Protein AF-0000000072392585 (afdb_homodimer)

Secondary structure (DSSP, 8-state):
----------------SEEEE---EEEEEEEESSPPPTT-EEEEEEEEEEEE-HHHHHHHHHHHTT--EEEEEEEESSHHHHHHHHHHHHTTEEEEEEEEESSSPPEEEEEEE-TTS-EEEEEE-GGGGG--HHHHHHTHHHHHH-SEEEE-SSS-HHHHHHHHHHHHHTT-EEEE---S--TT--THHHHT-SEEEEEHHHHHHHHS----SHHHHHHHHHHHHHTT-SEEEEE-GGG-EEEEESSS-S-EEE------TTSHHHHHHHHHHHHHHTSS--TTHHHHHHHHSTTS-SSGGGSTHHHHHHHHS------------------SGGGGGGSGGGGGGGGG-----/----------------SEEEE---EEEEEEEESSPPPTT-EEEEEEEEEEEE-HHHHHHHHHHHTT--EEEEEEEESSHHHHHHHHHHHHTTEEEEEEEEESSSPPEEEEEEE-TTS-EEEEEE-GGGGG--HHHHHHTHHHHHH-SEEEE-SSS-HHHHHHHHHHHHHTT-EEEE---S--TT--THHHHT-SEEEEEHHHHHHHHS---SSHHHHHHHHHHHHHTT-SEEEEE-GGG-EEEEESSS-S-EEE------TTSHHHHHHHHHHHHHHTSS--TTHHHHHHHHHTTS-SSGGGS-STTTHHHHS------------------SGGGGGGSGGGGGGGGGS----

Sequence (706 aa):
MAASGEPGRQWQEEVAAVVVVGSCMTDLVSLTSRLPKTGETIHGHKFFIGFGGKGANQCVQAARLGAKTSMVCKVGKDSFGNDYIENLKQNDISTEFTYQTQDAATGTASIIVNNEGQNIIIIVAGANLLLNTEDLREAAKAISRAKVMICQLEVTPETSLEALTMAHSNGVKTLFNPAPAIADLDPRFYALSDVFCCNETEAEILTGLTVSSPADAGKAAQVLLERGCQVVIITLGAEGCVMLSQTEPVPKHIPTEKVKAVDTTILGNMRILRLIWKARHHAVLGFVLDSMCSEQPHKTRLMPILERRKVMLPKANSLPGHTAGKLAEPGTACQSVCLTLTSTYSLLHPSSSMAASGEPGRQWQEEVAAVVVVGSCMTDLVSLTSRLPKTGETIHGHKFFIGFGGKGANQCVQAARLGAKTSMVCKVGKDSFGNDYIENLKQNDISTEFTYQTQDAATGTASIIVNNEGQNIIIIVAGANLLLNTEDLREAAKAISRAKVMICQLEVTPETSLEALTMAHSNGVKTLFNPAPAIADLDPRFYALSDVFCCNETEAEILTGLTVSSPADAGKAAQVLLERGCQVVIITLGAEGCVMLSQTEPVPKHIPTEKVKAVDTTILGNMRILRLIWKARHHAVLGFVLDSMCSEQPHKTRLMPILERRKVMLPKANSLPGHTAGKLAEPGTACQSVCLTLTSTYSLLHPSSS

pLDDT: mean 73.53, std 30.25, range [18.69, 98.88]

Structure (mmCIF, N/CA/C/O backbone):
data_AF-0000000072392585-model_v1
#
loop_
_entity.id
_entity.type
_entity.pdbx_description
1 polymer Ribokinase
#
loop_
_atom_site.group_PDB
_atom_site.id
_atom_site.type_symbol
_atom_site.label_atom_id
_atom_site.label_alt_id
_atom_site.label_comp_id
_atom_site.label_asym_id
_atom_site.label_entity_id
_atom_site.label_seq_id
_atom_site.pdbx_PDB_ins_code
_atom_site.Cartn_x
_atom_site.Cartn_y
_atom_site.Cartn_z
_atom_site.occupancy
_atom_site.B_iso_or_equiv
_atom_site.auth_seq_id
_atom_site.auth_comp_id
_atom_site.auth_asym_id
_atom_site.auth_atom_id
_atom_site.pdbx_PDB_model_num
ATOM 1 N N . MET A 1 1 ? 53.344 44.906 1.458 1 20.22 1 MET A N 1
ATOM 2 C CA . MET A 1 1 ? 51.938 45.312 1.29 1 20.22 1 MET A CA 1
ATOM 3 C C . MET A 1 1 ? 51.031 44.125 1.51 1 20.22 1 MET A C 1
ATOM 5 O O . MET A 1 1 ? 51.125 43.094 0.804 1 20.22 1 MET A O 1
ATOM 9 N N . ALA A 1 2 ? 50.562 43.812 2.773 1 24.42 2 ALA A N 1
ATOM 10 C CA . ALA A 1 2 ? 49.812 42.719 3.377 1 24.42 2 ALA A CA 1
ATOM 11 C C . ALA A 1 2 ? 48.469 42.5 2.691 1 24.42 2 ALA A C 1
ATOM 13 O O . ALA A 1 2 ? 47.75 43.469 2.461 1 24.42 2 ALA A O 1
ATOM 14 N N . ALA A 1 3 ? 48.406 41.438 1.784 1 32.19 3 ALA A N 1
ATOM 15 C CA . ALA A 1 3 ? 47.156 41 1.135 1 32.19 3 ALA A CA 1
ATOM 16 C C . ALA A 1 3 ? 45.969 41.094 2.098 1 32.19 3 ALA A C 1
ATOM 18 O O . ALA A 1 3 ? 46 40.5 3.176 1 32.19 3 ALA A O 1
ATOM 19 N N . SER A 1 4 ? 45.406 42.25 2.295 1 30.11 4 SER A N 1
ATOM 20 C CA . SER A 1 4 ? 44.219 42.469 3.117 1 30.11 4 SER A CA 1
ATOM 21 C C . SER A 1 4 ? 43.188 41.375 2.887 1 30.11 4 SER A C 1
ATOM 23 O O . SER A 1 4 ? 42.719 41.188 1.761 1 30.11 4 SER A O 1
ATOM 25 N N . GLY A 1 5 ? 43.344 40.219 3.506 1 32.66 5 GLY A N 1
ATOM 26 C CA . GLY A 1 5 ? 42.469 39.062 3.447 1 32.66 5 GLY A CA 1
ATOM 27 C C . GLY A 1 5 ? 41 39.406 3.527 1 32.66 5 GLY A C 1
ATOM 28 O O . GLY A 1 5 ? 40.625 40.344 4.25 1 32.66 5 GLY A O 1
ATOM 29 N N . GLU A 1 6 ? 40.281 39.438 2.389 1 36.94 6 GLU A N 1
ATOM 30 C CA . GLU A 1 6 ? 38.844 39.719 2.303 1 36.94 6 GLU A CA 1
ATOM 31 C C . GLU A 1 6 ? 38.125 39.062 3.479 1 36.94 6 GLU A C 1
ATOM 33 O O . GLU A 1 6 ? 38.469 38 3.949 1 36.94 6 GLU A O 1
ATOM 38 N N . PRO A 1 7 ? 37.438 39.875 4.34 1 37.22 7 PRO A N 1
ATOM 39 C CA . PRO A 1 7 ? 36.625 39.406 5.457 1 37.22 7 PRO A CA 1
ATOM 40 C C . PRO A 1 7 ? 35.844 38.125 5.109 1 37.22 7 PRO A C 1
ATOM 42 O O . PRO A 1 7 ? 35.531 37.906 3.938 1 37.22 7 PRO A O 1
ATOM 45 N N . GLY A 1 8 ? 36.062 37 5.781 1 33.81 8 GLY A N 1
ATOM 46 C CA . GLY A 1 8 ? 35.344 35.75 5.777 1 33.81 8 GLY A CA 1
ATOM 47 C C . GLY A 1 8 ? 33.844 35.906 5.664 1 33.81 8 GLY A C 1
ATOM 48 O O . GLY A 1 8 ? 33.219 36.625 6.457 1 33.81 8 GLY A O 1
ATOM 49 N N . ARG A 1 9 ? 33.281 36.062 4.488 1 37.22 9 ARG A N 1
ATOM 50 C CA . ARG A 1 9 ? 31.828 35.969 4.305 1 37.22 9 ARG A CA 1
ATOM 51 C C . ARG A 1 9 ? 31.219 34.969 5.293 1 37.22 9 ARG A C 1
ATOM 53 O O . ARG A 1 9 ? 31.531 33.781 5.266 1 37.22 9 ARG A O 1
ATOM 60 N N . GLN A 1 10 ? 30.984 35.281 6.547 1 32.38 10 GLN A N 1
ATOM 61 C CA . GLN A 1 10 ? 30.203 34.469 7.461 1 32.38 10 GLN A CA 1
ATOM 62 C C . GLN A 1 10 ? 29.062 33.75 6.723 1 32.38 10 GLN A C 1
ATOM 64 O O . GLN A 1 10 ? 28.312 34.375 5.98 1 32.38 10 GLN A O 1
ATOM 69 N N . TRP A 1 11 ? 29.188 32.594 6.203 1 36 11 TRP A N 1
ATOM 70 C CA . TRP A 1 11 ? 28.078 31.75 5.777 1 36 11 TRP A CA 1
ATOM 71 C C . TRP A 1 11 ? 26.812 32.062 6.574 1 36 11 TRP A C 1
ATOM 73 O O . TRP A 1 11 ? 26.766 31.859 7.789 1 36 11 TRP A O 1
ATOM 83 N N . GLN A 1 12 ? 26.281 33.219 6.582 1 36.06 12 GLN A N 1
ATOM 84 C CA . GLN A 1 12 ? 24.969 33.375 7.211 1 36.06 12 GLN A CA 1
ATOM 85 C C . GLN A 1 12 ? 24.125 32.125 7.082 1 36.06 12 GLN A C 1
ATOM 87 O O . GLN A 1 12 ? 23.859 31.656 5.973 1 36.06 12 GLN A O 1
ATOM 92 N N . GLU A 1 13 ? 24.312 31.156 7.918 1 44.41 13 GLU A N 1
ATOM 93 C CA . GLU A 1 13 ? 23.406 30.016 8.008 1 44.41 13 GLU A CA 1
ATOM 94 C C . GLU A 1 13 ? 22.016 30.375 7.508 1 44.41 13 GLU A C 1
ATOM 96 O O . GLU A 1 13 ? 21.391 31.312 8.016 1 44.41 13 GLU A O 1
ATOM 101 N N . GLU A 1 14 ? 21.812 30.422 6.301 1 54.78 14 GLU A N 1
ATOM 102 C CA . GLU A 1 14 ? 20.531 30.75 5.668 1 54.78 14 GLU A CA 1
ATOM 103 C C . GLU A 1 14 ? 19.359 30.141 6.43 1 54.78 14 GLU A C 1
ATOM 105 O O . GLU A 1 14 ? 19.234 28.906 6.484 1 54.78 14 GLU A O 1
ATOM 110 N N . VAL A 1 15 ? 18.938 30.766 7.527 1 64 15 VAL A N 1
ATOM 111 C CA . VAL A 1 15 ? 17.812 30.406 8.398 1 64 15 VAL A CA 1
ATOM 112 C C . VAL A 1 15 ? 16.562 30.188 7.562 1 64 15 VAL A C 1
ATOM 114 O O . VAL A 1 15 ? 16.281 30.938 6.625 1 64 15 VAL A O 1
ATOM 117 N N . ALA A 1 16 ? 15.984 28.953 7.75 1 72.75 16 ALA A N 1
ATOM 118 C CA . ALA A 1 16 ? 14.711 28.672 7.086 1 72.75 16 ALA A CA 1
ATOM 119 C C . ALA A 1 16 ? 13.672 29.719 7.43 1 72.75 16 ALA A C 1
ATOM 121 O O . ALA A 1 16 ? 13.477 30.062 8.602 1 72.75 16 ALA A O 1
ATOM 122 N N . ALA A 1 17 ? 13.086 30.328 6.445 1 79.88 17 ALA A N 1
ATOM 123 C CA . ALA A 1 17 ? 12.016 31.312 6.633 1 79.88 17 ALA A CA 1
ATOM 124 C C . ALA A 1 17 ? 10.742 30.641 7.141 1 79.88 17 ALA A C 1
ATOM 126 O O . ALA A 1 17 ? 10.055 31.188 8.008 1 79.88 17 ALA A O 1
ATOM 127 N N . VAL A 1 18 ? 10.555 29.375 6.688 1 89.19 18 VAL A N 1
ATOM 128 C CA . VAL A 1 18 ? 9.359 28.641 7.059 1 89.19 18 VAL A CA 1
ATOM 129 C C . VAL A 1 18 ? 9.75 27.281 7.633 1 89.19 18 VAL A C 1
ATOM 131 O O . VAL A 1 18 ? 10.469 26.516 6.988 1 89.19 18 VAL A O 1
ATOM 134 N N . VAL A 1 19 ? 9.328 27.047 8.844 1 94.25 19 VAL A N 1
ATOM 135 C CA . VAL A 1 19 ? 9.492 25.734 9.453 1 94.25 19 VAL A CA 1
ATOM 136 C C . VAL A 1 19 ? 8.133 25.062 9.594 1 94.25 19 VAL A C 1
ATOM 138 O O . VAL A 1 19 ? 7.18 25.672 10.078 1 94.25 19 VAL A O 1
ATOM 141 N N . VAL A 1 20 ? 8.023 23.812 9.094 1 94.75 20 VAL A N 1
ATOM 142 C CA . VAL A 1 20 ? 6.797 23.031 9.242 1 94.75 20 VAL A CA 1
ATOM 143 C C . VAL A 1 20 ? 7.043 21.859 10.18 1 94.75 20 VAL A C 1
ATOM 145 O O . VAL A 1 20 ? 7.992 21.094 10 1 94.75 20 VAL A O 1
ATOM 148 N N . VAL A 1 21 ? 6.305 21.781 11.25 1 97.88 21 VAL A N 1
ATOM 149 C CA . VAL A 1 21 ? 6.246 20.609 12.109 1 97.88 21 VAL A CA 1
ATOM 150 C C . VAL A 1 21 ? 4.996 19.797 11.789 1 97.88 21 VAL A C 1
ATOM 152 O O . VAL A 1 21 ? 3.873 20.266 12 1 97.88 21 VAL A O 1
ATOM 155 N N . GLY A 1 22 ? 5.262 18.609 11.219 1 97.94 22 GLY A N 1
ATOM 156 C CA . GLY A 1 22 ? 4.055 17.922 10.797 1 97.94 22 GLY A CA 1
ATOM 157 C C . GLY A 1 22 ? 4.328 16.547 10.211 1 97.94 22 GLY A C 1
ATOM 158 O O . GLY A 1 22 ? 5.332 15.914 10.539 1 97.94 22 GLY A O 1
ATOM 159 N N . SER A 1 23 ? 3.363 16.078 9.477 1 97.81 23 SER A N 1
ATOM 160 C CA . SER A 1 23 ? 3.311 14.68 9.086 1 97.81 23 SER A CA 1
ATOM 161 C C . SER A 1 23 ? 3.945 14.461 7.719 1 97.81 23 SER A C 1
ATOM 163 O O . SER A 1 23 ? 3.912 15.352 6.867 1 97.81 23 SER A O 1
ATOM 165 N N . CYS A 1 24 ? 4.488 13.32 7.551 1 98 24 CYS A N 1
ATOM 166 C CA . CYS A 1 24 ? 4.879 12.711 6.285 1 98 24 CYS A CA 1
ATOM 167 C C . CYS A 1 24 ? 4.145 11.391 6.062 1 98 24 CYS A C 1
ATOM 169 O O . CYS A 1 24 ? 4.246 10.477 6.879 1 98 24 CYS A O 1
ATOM 171 N N . MET A 1 25 ? 3.361 11.359 5.008 1 96.88 25 MET A N 1
ATOM 172 C CA . MET A 1 25 ? 2.576 10.164 4.695 1 96.88 25 MET A CA 1
ATOM 173 C C . MET A 1 25 ? 2.904 9.648 3.297 1 96.88 25 MET A C 1
ATOM 175 O O . MET A 1 25 ? 3.01 10.43 2.35 1 96.88 25 MET A O 1
ATOM 179 N N . THR A 1 26 ? 3.141 8.352 3.158 1 97.25 26 THR A N 1
ATOM 180 C CA . THR A 1 26 ? 3.199 7.734 1.84 1 97.25 26 THR A CA 1
ATOM 181 C C . THR A 1 26 ? 1.808 7.305 1.382 1 97.25 26 THR A C 1
ATOM 183 O O . THR A 1 26 ? 1.156 6.492 2.039 1 97.25 26 THR A O 1
ATOM 186 N N . ASP A 1 27 ? 1.396 7.863 0.299 1 94.44 27 ASP A N 1
ATOM 187 C CA . ASP A 1 27 ? 0.096 7.523 -0.27 1 94.44 27 ASP A CA 1
ATOM 188 C C . ASP A 1 27 ? 0.208 6.332 -1.219 1 94.44 27 ASP A C 1
ATOM 190 O O . ASP A 1 27 ? 0.967 6.375 -2.189 1 94.44 27 ASP A O 1
ATOM 194 N N . LEU A 1 28 ? -0.495 5.281 -0.89 1 96.19 28 LEU A N 1
ATOM 195 C CA . LEU A 1 28 ? -0.571 4.082 -1.717 1 96.19 28 LEU A CA 1
ATOM 196 C C . LEU A 1 28 ? -1.913 4.004 -2.436 1 96.19 28 LEU A C 1
ATOM 198 O O . LEU A 1 28 ? -2.918 3.605 -1.843 1 96.19 28 LEU A O 1
ATOM 202 N N . VAL A 1 29 ? -1.892 4.285 -3.738 1 94.06 29 VAL A N 1
ATOM 203 C CA . VAL A 1 29 ? -3.152 4.512 -4.438 1 94.06 29 VAL A CA 1
ATOM 204 C C . VAL A 1 29 ? -3.396 3.383 -5.438 1 94.06 29 VAL A C 1
ATOM 206 O O . VAL A 1 29 ? -2.572 3.143 -6.324 1 94.06 29 VAL A O 1
ATOM 209 N N . SER A 1 30 ? -4.457 2.703 -5.285 1 96.06 30 SER A N 1
ATOM 210 C CA . SER A 1 30 ? -4.938 1.716 -6.25 1 96.06 30 SER A CA 1
ATOM 211 C C . SER A 1 30 ? -6.207 2.193 -6.945 1 96.06 30 SER A C 1
ATOM 213 O O . SER A 1 30 ? -7.199 2.516 -6.285 1 96.06 30 SER A O 1
ATOM 215 N N . LEU A 1 31 ? -6.148 2.246 -8.25 1 95.62 31 LEU A N 1
ATOM 216 C CA . LEU A 1 31 ? -7.324 2.594 -9.039 1 95.62 31 LEU A CA 1
ATOM 217 C C . LEU A 1 31 ? -8.07 1.342 -9.484 1 95.62 31 LEU A C 1
ATOM 219 O O . LEU A 1 31 ? -7.461 0.403 -10 1 95.62 31 LEU A O 1
ATOM 223 N N . THR A 1 32 ? -9.352 1.314 -9.242 1 96.81 32 THR A N 1
ATOM 224 C CA . THR A 1 32 ? -10.195 0.169 -9.555 1 96.81 32 THR A CA 1
ATOM 225 C C . THR A 1 32 ? -11.445 0.612 -10.312 1 96.81 32 THR A C 1
ATOM 227 O O . THR A 1 32 ? -11.758 1.804 -10.367 1 96.81 32 THR A O 1
ATOM 230 N N . SER A 1 33 ? -12.078 -0.334 -11.008 1 96.44 33 SER A N 1
ATOM 231 C CA . SER A 1 33 ? -13.328 -0.014 -11.688 1 96.44 33 SER A CA 1
ATOM 232 C C . SER A 1 33 ? -14.453 0.229 -10.688 1 96.44 33 SER A C 1
ATOM 234 O O . SER A 1 33 ? -15.266 1.14 -10.867 1 96.44 33 SER A O 1
ATOM 236 N N . ARG A 1 34 ? -14.547 -0.566 -9.688 1 95 34 ARG A N 1
ATOM 237 C CA . ARG A 1 34 ? -15.477 -0.442 -8.57 1 95 34 ARG A CA 1
ATOM 238 C C . ARG A 1 34 ? -14.789 -0.704 -7.242 1 95 34 ARG A C 1
ATOM 240 O O . ARG A 1 34 ? -13.648 -1.176 -7.211 1 95 34 ARG A O 1
ATOM 247 N N . LEU A 1 35 ? -15.453 -0.35 -6.148 1 95.38 35 LEU A N 1
ATOM 248 C CA . LEU A 1 35 ? -14.898 -0.645 -4.828 1 95.38 35 LEU A CA 1
ATOM 249 C C . LEU A 1 35 ? -15.203 -2.084 -4.426 1 95.38 35 LEU A C 1
ATOM 251 O O . LEU A 1 35 ? -16.25 -2.631 -4.785 1 95.38 35 LEU A O 1
ATOM 255 N N . PRO A 1 36 ? -14.336 -2.717 -3.695 1 93.62 36 PRO A N 1
ATOM 256 C CA . PRO A 1 36 ? -14.516 -4.117 -3.311 1 93.62 36 PRO A CA 1
ATOM 257 C C . PRO A 1 36 ? -15.555 -4.293 -2.205 1 93.62 36 PRO A C 1
ATOM 259 O O . PRO A 1 36 ? -15.773 -3.379 -1.407 1 93.62 36 PRO A O 1
ATOM 262 N N . LYS A 1 37 ? -16.141 -5.465 -2.195 1 91.62 37 LYS A N 1
ATOM 263 C CA . LYS A 1 37 ? -16.969 -5.906 -1.076 1 91.62 37 LYS A CA 1
ATOM 264 C C . LYS A 1 37 ? -16.141 -6.668 -0.048 1 91.62 37 LYS A C 1
ATOM 266 O O . LYS A 1 37 ? -15 -7.066 -0.329 1 91.62 37 LYS A O 1
ATOM 271 N N . THR A 1 38 ? -16.719 -6.836 1.151 1 90.06 38 THR A N 1
ATOM 272 C CA . THR A 1 38 ? -16.062 -7.609 2.193 1 90.06 38 THR A CA 1
ATOM 273 C C . THR A 1 38 ? -15.695 -9 1.683 1 90.06 38 THR A C 1
ATOM 275 O O . THR A 1 38 ? -16.516 -9.672 1.046 1 90.06 38 THR A O 1
ATOM 278 N N . GLY A 1 39 ? -14.469 -9.414 1.931 1 87.94 39 GLY A N 1
ATOM 279 C CA . GLY A 1 39 ? -14.016 -10.758 1.578 1 87.94 39 GLY A CA 1
ATOM 280 C C . GLY A 1 39 ? -13.656 -10.898 0.11 1 87.94 39 GLY A C 1
ATOM 281 O O . GLY A 1 39 ? -13.305 -11.984 -0.346 1 87.94 39 GLY A O 1
ATOM 282 N N . GLU A 1 40 ? -13.664 -9.805 -0.599 1 91.94 40 GLU A N 1
ATOM 283 C CA . GLU A 1 40 ? -13.5 -9.883 -2.047 1 91.94 40 GLU A CA 1
ATOM 284 C C . GLU A 1 40 ? -12.086 -9.492 -2.469 1 91.94 40 GLU A C 1
ATOM 286 O O . GLU A 1 40 ? -11.461 -8.633 -1.842 1 91.94 40 GLU A O 1
ATOM 291 N N . THR A 1 41 ? -11.609 -10.188 -3.459 1 90.38 41 THR A N 1
ATOM 292 C CA . THR A 1 41 ? -10.422 -9.773 -4.199 1 90.38 41 THR A CA 1
ATOM 293 C C . THR A 1 41 ? -10.812 -9.195 -5.555 1 90.38 41 THR A C 1
ATOM 295 O O . THR A 1 41 ? -11.539 -9.82 -6.324 1 90.38 41 THR A O 1
ATOM 298 N N . ILE A 1 42 ? -10.375 -7.988 -5.77 1 94.62 42 ILE A N 1
ATOM 299 C CA . ILE A 1 42 ? -10.648 -7.418 -7.082 1 94.62 42 ILE A CA 1
ATOM 300 C C . ILE A 1 42 ? -9.352 -6.953 -7.734 1 94.62 42 ILE A C 1
ATOM 302 O O . ILE A 1 42 ? -8.32 -6.832 -7.059 1 94.62 42 ILE A O 1
ATOM 306 N N . HIS A 1 43 ? -9.461 -6.746 -9.047 1 94.5 43 HIS A N 1
ATOM 307 C CA . HIS A 1 43 ? -8.289 -6.305 -9.789 1 94.5 43 HIS A CA 1
ATOM 308 C C . HIS A 1 43 ? -8.336 -4.809 -10.062 1 94.5 43 HIS A C 1
ATOM 310 O O . HIS A 1 43 ? -9.352 -4.293 -10.539 1 94.5 43 HIS A O 1
ATOM 316 N N . GLY A 1 44 ? -7.312 -4.148 -9.656 1 95.81 44 GLY A N 1
ATOM 317 C CA . GLY A 1 44 ? -7.133 -2.766 -10.062 1 95.81 44 GLY A CA 1
ATOM 318 C C . GLY A 1 44 ? -6.43 -2.627 -11.398 1 95.81 44 GLY A C 1
ATOM 319 O O . GLY A 1 44 ? -5.875 -3.598 -11.922 1 95.81 44 GLY A O 1
ATOM 320 N N . HIS A 1 45 ? -6.43 -1.383 -11.969 1 93.38 45 HIS A N 1
ATOM 321 C CA . HIS A 1 45 ? -5.801 -1.207 -13.273 1 93.38 45 HIS A CA 1
ATOM 322 C C . HIS A 1 45 ? -4.523 -0.378 -13.164 1 93.38 45 HIS A C 1
ATOM 324 O O . HIS A 1 45 ? -3.684 -0.401 -14.07 1 93.38 45 HIS A O 1
ATOM 330 N N . LYS A 1 46 ? -4.504 0.293 -12.055 1 93.19 46 LYS A N 1
ATOM 331 C CA . LYS A 1 46 ? -3.295 1.093 -11.875 1 93.19 46 LYS A CA 1
ATOM 332 C C . LYS A 1 46 ? -2.947 1.244 -10.398 1 93.19 46 LYS A C 1
ATOM 334 O O . LYS A 1 46 ? -3.838 1.334 -9.555 1 93.19 46 LYS A O 1
ATOM 339 N N . PHE A 1 47 ? -1.673 1.225 -10.164 1 94.19 47 PHE A N 1
ATOM 340 C CA . PHE A 1 47 ? -1.126 1.49 -8.844 1 94.19 47 PHE A CA 1
ATOM 341 C C . PHE A 1 47 ? -0.015 2.531 -8.914 1 94.19 47 PHE A C 1
ATOM 343 O O . PHE A 1 47 ? 0.83 2.484 -9.805 1 94.19 47 PHE A O 1
ATOM 350 N N . PHE A 1 48 ? -0.007 3.451 -7.895 1 90.25 48 PHE A N 1
ATOM 351 C CA . PHE A 1 48 ? 1.131 4.359 -7.801 1 90.25 48 PHE A CA 1
ATOM 352 C C . PHE A 1 48 ? 1.312 4.852 -6.371 1 90.25 48 PHE A C 1
ATOM 354 O O . PHE A 1 48 ? 0.389 4.77 -5.559 1 90.25 48 PHE A O 1
ATOM 361 N N . ILE A 1 49 ? 2.496 5.316 -6.113 1 92.44 49 ILE A N 1
ATOM 362 C CA . ILE A 1 49 ? 2.895 5.816 -4.801 1 92.44 49 ILE A CA 1
ATOM 363 C C . ILE A 1 49 ? 3.018 7.336 -4.844 1 92.44 49 ILE A C 1
ATOM 365 O O . ILE A 1 49 ? 3.572 7.895 -5.793 1 92.44 49 ILE A O 1
ATOM 369 N N . GLY A 1 50 ? 2.416 8.039 -3.934 1 90.31 50 GLY A N 1
ATOM 370 C CA . GLY A 1 50 ? 2.545 9.477 -3.773 1 90.31 50 GLY A CA 1
ATOM 371 C C . GLY A 1 50 ? 3.08 9.883 -2.412 1 90.31 50 GLY A C 1
ATOM 372 O O . GLY A 1 50 ? 3.176 9.055 -1.507 1 90.31 50 GLY A O 1
ATOM 373 N N . PHE A 1 51 ? 3.531 11.078 -2.375 1 93.25 51 PHE A N 1
ATOM 374 C CA . PHE A 1 51 ? 3.998 11.656 -1.123 1 93.25 51 PHE A CA 1
ATOM 375 C C . PHE A 1 51 ? 2.959 12.617 -0.55 1 93.25 51 PHE A C 1
ATOM 377 O O . PHE A 1 51 ? 2.738 13.703 -1.094 1 93.25 51 PHE A O 1
ATOM 384 N N . GLY A 1 52 ? 2.383 12.133 0.562 1 91.69 52 GLY A N 1
ATOM 385 C CA . GLY A 1 52 ? 1.346 12.922 1.207 1 91.69 52 GLY A CA 1
ATOM 386 C C . GLY A 1 52 ? 1.741 13.414 2.588 1 91.69 52 GLY A C 1
ATOM 387 O O . GLY A 1 52 ? 2.924 13.633 2.857 1 91.69 52 GLY A O 1
ATOM 388 N N . GLY A 1 53 ? 0.683 13.68 3.381 1 91.12 53 GLY A N 1
ATOM 389 C CA . GLY A 1 53 ? 0.861 14.297 4.688 1 91.12 53 GLY A CA 1
ATOM 390 C C . GLY A 1 53 ? 0.59 15.789 4.684 1 91.12 53 GLY A C 1
ATOM 391 O O . GLY A 1 53 ? 1.18 16.531 3.895 1 91.12 53 GLY A O 1
ATOM 392 N N . LYS A 1 54 ? -0.26 16.141 5.57 1 89.06 54 LYS A N 1
ATOM 393 C CA . LYS A 1 54 ? -0.642 17.547 5.594 1 89.06 54 LYS A CA 1
ATOM 394 C C . LYS A 1 54 ? 0.573 18.438 5.82 1 89.06 54 LYS A C 1
ATOM 396 O O . LYS A 1 54 ? 0.759 19.438 5.109 1 89.06 54 LYS A O 1
ATOM 401 N N . GLY A 1 55 ? 1.393 18.094 6.773 1 91.81 55 GLY A N 1
ATOM 402 C CA . GLY A 1 55 ? 2.596 18.875 7.039 1 91.81 55 GLY A CA 1
ATOM 403 C C . GLY A 1 55 ? 3.547 18.922 5.859 1 91.81 55 GLY A C 1
ATOM 404 O O . GLY A 1 55 ? 3.963 20 5.441 1 91.81 55 GLY A O 1
ATOM 405 N N . ALA A 1 56 ? 3.852 17.844 5.336 1 93.94 56 ALA A N 1
ATOM 406 C CA . ALA A 1 56 ? 4.781 17.766 4.211 1 93.94 56 ALA A CA 1
ATOM 407 C C . ALA A 1 56 ? 4.227 18.5 2.992 1 93.94 56 ALA A C 1
ATOM 409 O O . ALA A 1 56 ? 4.961 19.203 2.291 1 93.94 56 ALA A O 1
ATOM 410 N N . ASN A 1 57 ? 3.006 18.312 2.725 1 88.25 57 ASN A N 1
ATOM 411 C CA . ASN A 1 57 ? 2.383 19 1.603 1 88.25 57 ASN A CA 1
ATOM 412 C C . ASN A 1 57 ? 2.48 20.516 1.757 1 88.25 57 ASN A C 1
ATOM 414 O O . ASN A 1 57 ? 2.775 21.219 0.792 1 88.25 57 ASN A O 1
ATOM 418 N N . GLN A 1 58 ? 2.254 20.953 2.932 1 86.69 58 GLN A N 1
ATOM 419 C CA . GLN A 1 58 ? 2.363 22.375 3.203 1 86.69 58 GLN A CA 1
ATOM 420 C C . GLN A 1 58 ? 3.803 22.859 3.047 1 86.69 58 GLN A C 1
ATOM 422 O O . GLN A 1 58 ? 4.047 23.938 2.516 1 86.69 58 GLN A O 1
ATOM 427 N N . CYS A 1 59 ? 4.723 22.094 3.465 1 89.56 59 CYS A N 1
ATOM 428 C CA . CYS A 1 59 ? 6.137 22.422 3.354 1 89.56 59 CYS A CA 1
ATOM 429 C C . CYS A 1 59 ? 6.566 22.484 1.893 1 89.56 59 CYS A C 1
ATOM 431 O O . CYS A 1 59 ? 7.258 23.422 1.481 1 89.56 59 CYS A O 1
ATOM 433 N N . VAL A 1 60 ? 6.16 21.516 1.093 1 87.94 60 VAL A N 1
ATOM 434 C CA . VAL A 1 60 ? 6.492 21.453 -0.326 1 87.94 60 VAL A CA 1
ATOM 435 C C . VAL A 1 60 ? 5.902 22.672 -1.046 1 87.94 60 VAL A C 1
ATOM 437 O O . VAL A 1 60 ? 6.566 23.297 -1.877 1 87.94 60 VAL A O 1
ATOM 440 N N . GLN A 1 61 ? 4.73 22.938 -0.682 1 82.62 61 GLN A N 1
ATOM 441 C CA . GLN A 1 61 ? 4.094 24.094 -1.309 1 82.62 61 GLN A CA 1
ATOM 442 C C . GLN A 1 61 ? 4.836 25.375 -0.977 1 82.62 61 GLN A C 1
ATOM 444 O O . GLN A 1 61 ? 5.059 26.219 -1.853 1 82.62 61 GLN A O 1
ATOM 449 N N . ALA A 1 62 ? 5.234 25.578 0.296 1 82.62 62 ALA A N 1
ATOM 450 C CA . ALA A 1 62 ? 6.004 26.766 0.698 1 82.62 62 ALA A CA 1
ATOM 451 C C . ALA A 1 62 ? 7.32 26.844 -0.066 1 82.62 62 ALA A C 1
ATOM 453 O O . ALA A 1 62 ? 7.711 27.906 -0.533 1 82.62 62 ALA A O 1
ATOM 454 N N . ALA A 1 63 ? 7.922 25.734 -0.238 1 86.25 63 ALA A N 1
ATOM 455 C CA . ALA A 1 63 ? 9.18 25.688 -0.97 1 86.25 63 ALA A CA 1
ATOM 456 C C . ALA A 1 63 ? 8.977 26.047 -2.439 1 86.25 63 ALA A C 1
ATOM 458 O O . ALA A 1 63 ? 9.773 26.797 -3.014 1 86.25 63 ALA A O 1
ATOM 459 N N . ARG A 1 64 ? 7.977 25.547 -2.979 1 78.38 64 ARG A N 1
ATOM 460 C CA . ARG A 1 64 ? 7.695 25.781 -4.391 1 78.38 64 ARG A CA 1
ATOM 461 C C . ARG A 1 64 ? 7.371 27.25 -4.637 1 78.38 64 ARG A C 1
ATOM 463 O O . ARG A 1 64 ? 7.57 27.766 -5.746 1 78.38 64 ARG A O 1
ATOM 470 N N . LEU A 1 65 ? 6.961 27.859 -3.654 1 73.31 65 LEU A N 1
ATOM 471 C CA . LEU A 1 65 ? 6.66 29.281 -3.74 1 73.31 65 LEU A CA 1
ATOM 472 C C . LEU A 1 65 ? 7.914 30.109 -3.486 1 73.31 65 LEU A C 1
ATOM 474 O O . LEU A 1 65 ? 7.848 31.344 -3.457 1 73.31 65 LEU A O 1
ATOM 478 N N . GLY A 1 66 ? 9.008 29.469 -3.195 1 73.75 66 GLY A N 1
ATOM 479 C CA . GLY A 1 66 ? 10.289 30.156 -3.146 1 73.75 66 GLY A CA 1
ATOM 480 C C . GLY A 1 66 ? 10.812 30.344 -1.735 1 73.75 66 GLY A C 1
ATOM 481 O O . GLY A 1 66 ? 11.891 30.906 -1.537 1 73.75 66 GLY A O 1
ATOM 482 N N . ALA A 1 67 ? 10.125 29.875 -0.745 1 80 67 ALA A N 1
ATOM 483 C CA . ALA A 1 67 ? 10.578 30.031 0.635 1 80 67 ALA A CA 1
ATOM 484 C C . ALA A 1 67 ? 11.688 29.031 0.958 1 80 67 ALA A C 1
ATOM 486 O O 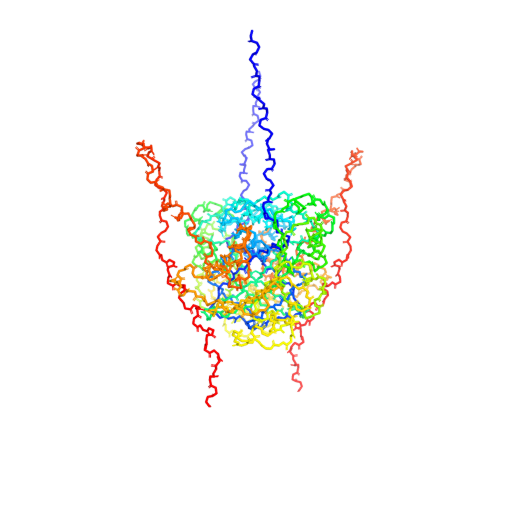. ALA A 1 67 ? 11.695 27.906 0.443 1 80 67 ALA A O 1
ATOM 487 N N . LYS A 1 68 ? 12.578 29.547 1.732 1 88.25 68 LYS A N 1
ATOM 488 C CA . LYS A 1 68 ? 13.492 28.594 2.363 1 88.25 68 LYS A CA 1
ATOM 489 C C . LYS A 1 68 ? 12.797 27.828 3.486 1 88.25 68 LYS A C 1
ATOM 491 O O . LYS A 1 68 ? 12.328 28.422 4.457 1 88.25 68 LYS A O 1
ATOM 496 N N . THR A 1 69 ? 12.664 26.5 3.322 1 92.19 69 THR A N 1
ATOM 497 C CA . THR A 1 69 ? 11.812 25.734 4.223 1 92.19 69 THR A CA 1
ATOM 498 C C . THR A 1 69 ? 12.617 24.641 4.918 1 92.19 69 THR A C 1
ATOM 500 O O . THR A 1 69 ? 13.641 24.172 4.398 1 92.19 69 THR A O 1
ATOM 503 N N . SER A 1 70 ? 12.164 24.359 6.098 1 96.19 70 SER A N 1
ATOM 504 C CA . SER A 1 70 ? 12.656 23.203 6.855 1 96.19 70 SER A CA 1
ATOM 505 C C . SER A 1 70 ? 11.508 22.375 7.398 1 96.19 70 SER A C 1
ATOM 507 O O . SER A 1 70 ? 10.5 22.906 7.863 1 96.19 70 SER A O 1
ATOM 509 N N . MET A 1 71 ? 11.68 21.078 7.293 1 96.94 71 MET A N 1
ATOM 510 C CA . MET A 1 71 ? 10.68 20.125 7.773 1 96.94 71 MET A CA 1
ATOM 511 C C . MET A 1 71 ? 11.133 19.469 9.062 1 96.94 71 MET A C 1
ATOM 513 O O . MET A 1 71 ? 12.25 18.938 9.133 1 96.94 71 MET A O 1
ATOM 517 N N . VAL A 1 72 ? 10.328 19.594 10.094 1 98.69 72 VAL A N 1
ATOM 518 C CA . VAL A 1 72 ? 10.523 18.828 11.312 1 98.69 72 VAL A CA 1
ATOM 519 C C . VAL A 1 72 ? 9.508 17.688 11.375 1 98.69 72 VAL A C 1
ATOM 521 O O . VAL A 1 72 ? 8.312 17.906 11.586 1 98.69 72 VAL A O 1
ATOM 524 N N . CYS A 1 73 ? 9.992 16.516 11.164 1 98.88 73 CYS A N 1
ATOM 525 C CA . CYS A 1 73 ? 9.109 15.367 11.055 1 98.88 73 CYS A CA 1
ATOM 526 C C . CYS A 1 73 ? 9.852 14.078 11.383 1 98.88 73 CYS A C 1
ATOM 528 O O . CYS A 1 73 ? 11.039 14.102 11.727 1 98.88 73 CYS A O 1
ATOM 530 N N . LYS A 1 74 ? 9.039 13 11.453 1 98.88 74 LYS A N 1
ATOM 531 C CA . LYS A 1 74 ? 9.617 11.688 11.75 1 98.88 74 LYS A CA 1
ATOM 532 C C . LYS A 1 74 ? 9.062 10.625 10.805 1 98.88 74 LYS A C 1
ATOM 534 O O . LYS A 1 74 ? 7.855 10.562 10.57 1 98.88 74 LYS A O 1
ATOM 539 N N . VAL A 1 75 ? 9.984 9.867 10.203 1 98.75 75 VAL A N 1
ATOM 540 C CA . VAL A 1 75 ? 9.633 8.758 9.328 1 98.75 75 VAL A CA 1
ATOM 541 C C . VAL A 1 75 ? 10.289 7.469 9.828 1 98.75 75 VAL A C 1
ATOM 543 O O . VAL A 1 75 ? 11.055 7.492 10.789 1 98.75 75 VAL A O 1
ATOM 546 N N . GLY A 1 76 ? 9.859 6.359 9.273 1 97.94 76 GLY A N 1
ATOM 547 C CA . GLY A 1 76 ? 10.469 5.09 9.641 1 97.94 76 GLY A CA 1
ATOM 548 C C . GLY A 1 76 ? 11.828 4.875 9 1 97.94 76 GLY A C 1
ATOM 549 O O . GLY A 1 76 ? 12.164 5.516 8 1 97.94 76 GLY A O 1
ATOM 550 N N . LYS A 1 77 ? 12.641 4.055 9.641 1 96.81 77 LYS A N 1
ATOM 551 C CA . LYS A 1 77 ? 13.828 3.525 8.977 1 96.81 77 LYS A CA 1
ATOM 552 C C . LYS A 1 77 ? 13.469 2.418 7.996 1 96.81 77 LYS A C 1
ATOM 554 O O . LYS A 1 77 ? 13.773 1.247 8.234 1 96.81 77 LYS A O 1
ATOM 559 N N . ASP A 1 78 ? 12.898 2.76 6.926 1 92.06 78 ASP A N 1
ATOM 560 C CA . ASP A 1 78 ? 12.422 1.881 5.863 1 92.06 78 ASP A CA 1
ATOM 561 C C . ASP A 1 78 ? 12.5 2.57 4.5 1 92.06 78 ASP A C 1
ATOM 563 O O . ASP A 1 78 ? 12.953 3.713 4.406 1 92.06 78 ASP A O 1
ATOM 567 N N . SER A 1 79 ? 12.156 1.814 3.449 1 90.62 79 SER A N 1
ATOM 568 C CA . SER A 1 79 ? 12.273 2.346 2.096 1 90.62 79 SER A CA 1
ATOM 569 C C . SER A 1 79 ? 11.383 3.568 1.903 1 90.62 79 SER A C 1
ATOM 571 O O . SER A 1 79 ? 11.75 4.504 1.189 1 90.62 79 SER A O 1
ATOM 573 N N . PHE A 1 80 ? 10.195 3.531 2.514 1 95.19 80 PHE A N 1
ATOM 574 C CA . PHE A 1 80 ? 9.297 4.676 2.402 1 95.19 80 PHE A CA 1
ATOM 575 C C . PHE A 1 80 ? 9.922 5.914 3.031 1 95.19 80 PHE A C 1
ATOM 577 O O . PHE A 1 80 ? 9.852 7.008 2.463 1 95.19 80 PHE A O 1
ATOM 584 N N . GLY A 1 81 ? 10.445 5.695 4.23 1 97.5 81 GLY A N 1
ATOM 585 C CA . GLY A 1 81 ? 11.125 6.809 4.883 1 97.5 81 GLY A CA 1
ATOM 586 C C . GLY A 1 81 ? 12.266 7.379 4.062 1 97.5 81 GLY A C 1
ATOM 587 O O . GLY A 1 81 ? 12.383 8.594 3.914 1 97.5 81 GLY A O 1
ATOM 588 N N . ASN A 1 82 ? 13.055 6.5 3.492 1 96 82 ASN A N 1
ATOM 589 C CA . ASN A 1 82 ? 14.156 6.93 2.641 1 96 82 ASN A CA 1
ATOM 590 C C . ASN A 1 82 ? 13.656 7.691 1.415 1 96 82 ASN A C 1
ATOM 592 O O . ASN A 1 82 ? 14.195 8.742 1.068 1 96 82 ASN A O 1
ATOM 596 N N . ASP A 1 83 ? 12.711 7.141 0.821 1 94.94 83 ASP A N 1
ATOM 597 C CA . ASP A 1 83 ? 12.141 7.781 -0.36 1 94.94 83 ASP A CA 1
ATOM 598 C C . ASP A 1 83 ? 11.555 9.148 -0.016 1 94.94 83 ASP A C 1
ATOM 600 O O . ASP A 1 83 ? 11.648 10.086 -0.812 1 94.94 83 ASP A O 1
ATOM 604 N N . TYR A 1 84 ? 10.969 9.211 1.093 1 97.44 84 TYR A N 1
ATOM 605 C CA . TYR A 1 84 ? 10.344 10.461 1.498 1 97.44 84 TYR A CA 1
ATOM 606 C C . TYR A 1 84 ? 11.383 11.547 1.715 1 97.44 84 TYR A C 1
ATOM 608 O O . TYR A 1 84 ? 11.203 12.688 1.276 1 97.44 84 TYR A O 1
ATOM 616 N N . ILE A 1 85 ? 12.414 11.234 2.41 1 98.38 85 ILE A N 1
ATOM 617 C CA . ILE A 1 85 ? 13.492 12.18 2.656 1 98.38 85 ILE A CA 1
ATOM 618 C C . ILE A 1 85 ? 14.062 12.664 1.326 1 98.38 85 ILE A C 1
ATOM 620 O O . ILE A 1 85 ? 14.281 13.867 1.14 1 98.38 85 ILE A O 1
ATOM 624 N N . GLU A 1 86 ? 14.266 11.766 0.419 1 97.19 86 GLU A N 1
ATOM 625 C CA . GLU A 1 86 ? 14.766 12.148 -0.899 1 97.19 86 GLU A CA 1
ATOM 626 C C . GLU A 1 86 ? 13.789 13.094 -1.604 1 97.19 86 GLU A C 1
ATOM 628 O O . GLU A 1 86 ? 14.211 14.039 -2.27 1 97.19 86 GLU A O 1
ATOM 633 N N . ASN A 1 87 ? 12.555 12.82 -1.51 1 96.25 87 ASN A N 1
ATOM 634 C CA . ASN A 1 87 ? 11.539 13.68 -2.107 1 96.25 87 ASN A CA 1
ATOM 635 C C . ASN A 1 87 ? 11.594 15.094 -1.546 1 96.25 87 ASN A C 1
ATOM 637 O O . ASN A 1 87 ? 11.461 16.062 -2.289 1 96.25 87 ASN A O 1
ATOM 641 N N . LEU A 1 88 ? 11.742 15.172 -0.226 1 97.75 88 LEU A N 1
ATOM 642 C CA . LEU A 1 88 ? 11.859 16.484 0.39 1 97.75 88 LEU A CA 1
ATOM 643 C C . LEU A 1 88 ? 13.086 17.219 -0.145 1 97.75 88 LEU A C 1
ATOM 645 O O . LEU A 1 88 ? 13 18.406 -0.49 1 97.75 88 LEU A O 1
ATOM 649 N N . LYS A 1 89 ? 14.164 16.531 -0.257 1 98.06 89 LYS A N 1
ATOM 650 C CA . LYS A 1 89 ? 15.383 17.141 -0.784 1 98.06 89 LYS A CA 1
ATOM 651 C C . LYS A 1 89 ? 15.188 17.609 -2.221 1 98.06 89 LYS A C 1
ATOM 653 O O . LYS A 1 89 ? 15.648 18.688 -2.59 1 98.06 89 LYS A O 1
ATOM 658 N N . GLN A 1 90 ? 14.5 16.875 -2.953 1 96.81 90 GLN A N 1
ATOM 659 C CA . GLN A 1 90 ? 14.25 17.219 -4.352 1 96.81 90 GLN A CA 1
ATOM 660 C C . GLN A 1 90 ? 13.359 18.453 -4.465 1 96.81 90 GLN A C 1
ATOM 662 O O . GLN A 1 90 ? 13.367 19.141 -5.492 1 96.81 90 GLN A O 1
ATOM 667 N N . ASN A 1 91 ? 12.656 18.703 -3.477 1 93.75 91 ASN A N 1
ATOM 668 C CA . ASN A 1 91 ? 11.828 19.891 -3.436 1 93.75 91 ASN A CA 1
ATOM 669 C C . ASN A 1 91 ? 12.539 21.047 -2.727 1 93.75 91 ASN A C 1
ATOM 671 O O . ASN A 1 91 ? 11.906 22.016 -2.314 1 93.75 91 ASN A O 1
ATOM 675 N N . ASP A 1 92 ? 13.82 20.891 -2.479 1 94.56 92 ASP A N 1
ATOM 676 C CA . ASP A 1 92 ? 14.688 21.922 -1.901 1 94.56 92 ASP A CA 1
ATOM 677 C C . ASP A 1 92 ? 14.273 22.25 -0.467 1 94.56 92 ASP A C 1
ATOM 679 O O . ASP A 1 92 ? 14.258 23.406 -0.068 1 94.56 92 ASP A O 1
ATOM 683 N N . ILE A 1 93 ? 13.875 21.234 0.243 1 95.5 93 ILE A N 1
ATOM 684 C CA . ILE A 1 93 ? 13.508 21.359 1.649 1 95.5 93 ILE A CA 1
ATOM 685 C C . ILE A 1 93 ? 14.617 20.781 2.527 1 95.5 93 ILE A C 1
ATOM 687 O O . ILE A 1 93 ? 15.141 19.703 2.252 1 95.5 93 ILE A O 1
ATOM 691 N N . SER A 1 94 ? 15.039 21.609 3.512 1 97.56 94 SER A N 1
ATOM 692 C CA . SER A 1 94 ? 16.031 21.094 4.453 1 97.56 94 SER A CA 1
ATOM 693 C C . SER A 1 94 ? 15.484 19.891 5.227 1 97.56 94 SER A C 1
ATOM 695 O O . SER A 1 94 ? 14.391 19.953 5.785 1 97.56 94 SER A O 1
ATOM 697 N N . THR A 1 95 ? 16.281 18.828 5.289 1 98.19 95 THR A N 1
ATOM 698 C CA . THR A 1 95 ? 15.883 17.609 5.984 1 98.19 95 THR A CA 1
ATOM 699 C C . THR A 1 95 ? 16.734 17.391 7.227 1 98.19 95 THR A C 1
ATOM 701 O O . THR A 1 95 ? 16.875 16.25 7.703 1 98.19 95 THR A O 1
ATOM 704 N N . GLU A 1 96 ? 17.297 18.469 7.684 1 97.56 96 GLU A N 1
ATOM 705 C CA . GLU A 1 96 ? 18.141 18.391 8.867 1 97.56 96 GLU A CA 1
ATOM 706 C C . GLU A 1 96 ? 17.375 17.797 10.055 1 97.56 96 GLU A C 1
ATOM 708 O O . GLU A 1 96 ? 17.953 17.078 10.867 1 97.56 96 GLU A O 1
ATOM 713 N N . PHE A 1 97 ? 16.125 18.047 10.148 1 98.5 97 PHE A N 1
ATOM 714 C CA . PHE A 1 97 ? 15.336 17.609 11.289 1 98.5 97 PHE A CA 1
ATOM 715 C C . PHE A 1 97 ? 14.273 16.609 10.867 1 98.5 97 PHE A C 1
ATOM 717 O O . PHE A 1 97 ? 13.188 16.547 11.453 1 98.5 97 PHE A O 1
ATOM 724 N N . THR A 1 98 ? 14.484 15.977 9.773 1 98.62 98 THR A N 1
ATOM 725 C CA . THR A 1 98 ? 13.703 14.805 9.398 1 98.62 98 THR A CA 1
ATOM 726 C C . THR A 1 98 ? 14.273 13.547 10.047 1 98.62 98 THR A C 1
ATOM 728 O O . THR A 1 98 ? 15.242 12.969 9.539 1 98.62 98 THR A O 1
ATOM 731 N N . TYR A 1 99 ? 13.672 13.172 11.117 1 98.75 99 TYR A N 1
ATOM 732 C CA . TYR A 1 99 ? 14.203 12.078 11.93 1 98.75 99 TYR A CA 1
ATOM 733 C C . TYR A 1 99 ? 13.711 10.734 11.422 1 98.75 99 TYR A C 1
ATOM 735 O O . TYR A 1 99 ? 12.625 10.633 10.844 1 98.75 99 TYR A O 1
ATOM 743 N N . GLN A 1 100 ? 14.523 9.727 11.617 1 98.56 100 GLN A N 1
ATOM 744 C CA . GLN A 1 100 ? 14.117 8.359 11.312 1 98.56 100 GLN A CA 1
ATOM 745 C C . GLN A 1 100 ? 14.109 7.492 12.562 1 98.56 100 GLN A C 1
ATOM 747 O O . GLN A 1 100 ? 14.922 7.688 13.469 1 98.56 100 GLN A O 1
ATOM 752 N N . THR A 1 101 ? 13.164 6.605 12.664 1 98.56 101 THR A N 1
ATOM 753 C CA . THR A 1 101 ? 13.055 5.719 13.812 1 98.56 101 THR A CA 1
ATOM 754 C C . THR A 1 101 ? 12.867 4.273 13.367 1 98.56 101 THR A C 1
ATOM 756 O O . THR A 1 101 ? 12.273 4.016 12.32 1 98.56 101 THR A O 1
ATOM 759 N N . GLN A 1 102 ? 13.305 3.301 14.164 1 96.69 102 GLN A N 1
ATOM 760 C CA . GLN A 1 102 ? 13.078 1.877 13.938 1 96.69 102 GLN A CA 1
ATOM 761 C C . GLN A 1 102 ? 11.82 1.404 14.664 1 96.69 102 GLN A C 1
ATOM 763 O O . GLN A 1 102 ? 11.359 0.282 14.445 1 96.69 102 GLN A O 1
ATOM 768 N N . ASP A 1 103 ? 11.234 2.271 15.461 1 96.38 103 ASP A N 1
ATOM 769 C CA . ASP A 1 103 ? 10.172 1.868 16.375 1 96.38 103 ASP A CA 1
ATOM 770 C C . ASP A 1 103 ? 8.812 1.889 15.664 1 96.38 103 ASP A C 1
ATOM 772 O O . ASP A 1 103 ? 7.816 1.406 16.203 1 96.38 103 ASP A O 1
ATOM 776 N N . ALA A 1 104 ? 8.727 2.412 14.531 1 96.06 104 ALA A N 1
ATOM 777 C CA . ALA A 1 104 ? 7.5 2.441 13.742 1 96.06 104 ALA A CA 1
ATOM 778 C C . ALA A 1 104 ? 7.812 2.621 12.258 1 96.06 104 ALA A C 1
ATOM 780 O O . ALA A 1 104 ? 8.828 3.223 11.898 1 96.06 104 ALA A O 1
ATOM 781 N N . ALA A 1 105 ? 6.922 2.143 11.406 1 95.25 105 ALA A N 1
ATOM 782 C CA . ALA A 1 105 ? 7.035 2.338 9.969 1 95.25 105 ALA A CA 1
ATOM 783 C C . ALA A 1 105 ? 6.656 3.764 9.57 1 95.25 105 ALA A C 1
ATOM 785 O O . ALA A 1 105 ? 5.988 4.465 10.336 1 95.25 105 ALA A O 1
ATOM 786 N N . THR A 1 106 ? 7.125 4.184 8.43 1 97.88 106 THR A N 1
ATOM 787 C CA . THR A 1 106 ? 6.656 5.441 7.859 1 97.88 106 THR A CA 1
ATOM 788 C C . THR A 1 106 ? 5.141 5.438 7.715 1 97.88 106 THR A C 1
ATOM 790 O O . THR A 1 106 ? 4.543 4.414 7.375 1 97.88 106 THR A O 1
ATOM 793 N N . GLY A 1 107 ? 4.535 6.578 8.047 1 98.31 107 GLY A N 1
ATOM 794 C CA . GLY A 1 107 ? 3.09 6.68 7.895 1 98.31 107 GLY A CA 1
ATOM 795 C C . GLY A 1 107 ? 2.613 6.367 6.488 1 98.31 107 GLY A C 1
ATOM 796 O O . GLY A 1 107 ? 3.268 6.734 5.512 1 98.31 107 GLY A O 1
ATOM 797 N N . THR A 1 108 ? 1.408 5.738 6.406 1 98 108 THR A N 1
ATOM 798 C CA . THR A 1 108 ? 0.859 5.355 5.109 1 98 108 THR A CA 1
ATOM 799 C C . THR A 1 108 ? -0.632 5.672 5.039 1 98 108 THR A C 1
ATOM 801 O O . THR A 1 108 ? -1.321 5.676 6.062 1 98 108 THR A O 1
ATOM 804 N N . ALA A 1 109 ? -0.997 6.059 3.895 1 97.44 109 ALA A N 1
ATOM 805 C CA . ALA A 1 109 ? -2.408 6.098 3.52 1 97.44 109 ALA A CA 1
ATOM 806 C C . ALA A 1 109 ? -2.697 5.145 2.363 1 97.44 109 ALA A C 1
ATOM 808 O O . ALA A 1 109 ? -2.252 5.375 1.237 1 97.44 109 ALA A O 1
ATOM 809 N N . SER A 1 110 ? -3.389 4.02 2.67 1 97.19 110 SER A N 1
ATOM 810 C CA . SER A 1 110 ? -3.875 3.143 1.61 1 97.19 110 SER A CA 1
ATOM 811 C C . SER A 1 110 ? -5.172 3.67 1.005 1 97.19 110 SER A C 1
ATOM 813 O O . SER A 1 110 ? -6.188 3.771 1.694 1 97.19 110 SER A O 1
ATOM 815 N N . ILE A 1 111 ? -5.098 3.957 -0.225 1 95.31 111 ILE A N 1
ATOM 816 C CA . ILE A 1 111 ? -6.211 4.633 -0.884 1 95.31 111 ILE A CA 1
ATOM 817 C C . ILE A 1 111 ? -6.703 3.787 -2.057 1 95.31 111 ILE A C 1
ATOM 819 O O . ILE A 1 111 ? -5.922 3.408 -2.93 1 95.31 111 ILE A O 1
ATOM 823 N N . ILE A 1 112 ? -7.945 3.424 -2.053 1 96.31 112 ILE A N 1
ATOM 824 C CA . ILE A 1 112 ? -8.609 2.76 -3.168 1 96.31 112 ILE A CA 1
ATOM 825 C C . ILE A 1 112 ? -9.633 3.703 -3.793 1 96.31 112 ILE A C 1
ATOM 827 O O . ILE A 1 112 ? -10.5 4.242 -3.098 1 96.31 112 ILE A O 1
ATOM 831 N N . VAL A 1 113 ? -9.523 3.922 -5.07 1 94.75 113 VAL A N 1
ATOM 832 C CA . VAL A 1 113 ? -10.414 4.848 -5.77 1 94.75 113 VAL A CA 1
ATOM 833 C C . VAL A 1 113 ? -11.062 4.145 -6.957 1 94.75 113 VAL A C 1
ATOM 835 O O . VAL A 1 113 ? -10.383 3.459 -7.727 1 94.75 113 VAL A O 1
ATOM 838 N N . ASN A 1 114 ? -12.328 4.254 -7.09 1 94.88 114 ASN A N 1
ATOM 839 C CA . ASN A 1 114 ? -12.992 3.656 -8.242 1 94.88 114 ASN A CA 1
ATOM 840 C C . ASN A 1 114 ? -13.188 4.672 -9.367 1 94.88 114 ASN A C 1
ATOM 842 O O . ASN A 1 114 ? -12.82 5.84 -9.227 1 94.88 114 ASN A O 1
ATOM 846 N N . ASN A 1 115 ? -13.75 4.254 -10.5 1 92.38 115 ASN A N 1
ATOM 847 C CA . ASN A 1 115 ? -13.922 5.086 -11.688 1 92.38 115 ASN A CA 1
ATOM 848 C C . ASN A 1 115 ? -14.891 6.234 -11.43 1 92.38 115 ASN A C 1
ATOM 850 O O . ASN A 1 115 ? -14.852 7.25 -12.125 1 92.38 115 ASN A O 1
ATOM 854 N N . GLU A 1 116 ? -15.789 6.148 -10.469 1 92.12 116 GLU A N 1
ATOM 855 C CA . GLU A 1 116 ? -16.766 7.184 -10.148 1 92.12 116 GLU A CA 1
ATOM 856 C C . GLU A 1 116 ? -16.172 8.234 -9.219 1 92.12 116 GLU A C 1
ATOM 858 O O . GLU A 1 116 ? -16.844 9.211 -8.867 1 92.12 116 GLU A O 1
ATOM 863 N N . GLY A 1 117 ? -14.992 7.969 -8.82 1 89.44 117 GLY A N 1
ATOM 864 C CA . GLY A 1 117 ? -14.32 8.922 -7.941 1 89.44 117 GLY A CA 1
ATOM 865 C C . GLY A 1 117 ? -14.562 8.641 -6.469 1 89.44 117 GLY A C 1
ATOM 866 O O . GLY A 1 117 ? -14.109 9.398 -5.605 1 89.44 117 GLY A O 1
ATOM 867 N N . GLN A 1 118 ? -15.289 7.582 -6.211 1 91.56 118 GLN A N 1
ATOM 868 C CA . GLN A 1 118 ? -15.445 7.176 -4.816 1 91.56 118 GLN A CA 1
ATOM 869 C C . GLN A 1 118 ? -14.18 6.527 -4.281 1 91.56 118 GLN A C 1
ATOM 871 O O . GLN A 1 118 ? -13.422 5.906 -5.035 1 91.56 118 GLN A O 1
ATOM 876 N N . ASN A 1 119 ? -14.008 6.742 -2.904 1 92.88 119 ASN A N 1
ATOM 877 C CA . ASN A 1 119 ? -12.75 6.219 -2.369 1 92.88 119 ASN A CA 1
ATOM 878 C C . ASN A 1 119 ? -12.945 5.605 -0.985 1 92.88 119 ASN A C 1
ATOM 880 O O . ASN A 1 119 ? -13.992 5.789 -0.363 1 92.88 119 ASN A O 1
ATOM 884 N N . ILE A 1 120 ? -12.055 4.758 -0.645 1 94.88 120 ILE A N 1
ATOM 885 C CA . ILE A 1 120 ? -11.805 4.312 0.721 1 94.88 120 ILE A CA 1
ATOM 886 C C . ILE A 1 120 ? -10.344 4.586 1.093 1 94.88 120 ILE A C 1
ATOM 888 O O . ILE A 1 120 ? -9.445 4.406 0.271 1 94.88 120 ILE A O 1
ATOM 892 N N . ILE A 1 121 ? -10.18 5.09 2.328 1 93.81 121 ILE A N 1
ATOM 893 C CA . ILE A 1 121 ? -8.828 5.438 2.76 1 93.81 121 ILE A CA 1
ATOM 894 C C . ILE A 1 121 ? -8.547 4.816 4.125 1 93.81 121 ILE A C 1
ATOM 896 O O . ILE A 1 121 ? -9.367 4.918 5.043 1 93.81 121 ILE A O 1
ATOM 900 N N . ILE A 1 122 ? -7.477 4.121 4.242 1 97.06 122 ILE A N 1
ATOM 901 C CA . ILE A 1 122 ? -6.977 3.631 5.523 1 97.06 122 ILE A CA 1
ATOM 902 C C . ILE A 1 122 ? -5.691 4.371 5.895 1 97.06 122 ILE A C 1
ATOM 904 O O . ILE A 1 122 ? -4.707 4.328 5.152 1 97.06 122 ILE A O 1
ATOM 908 N N . ILE A 1 123 ? -5.691 4.988 7.02 1 97.12 123 ILE A N 1
ATOM 909 C CA . ILE A 1 123 ? -4.539 5.746 7.484 1 97.12 123 ILE A CA 1
ATOM 910 C C . ILE A 1 123 ? -3.846 4.988 8.617 1 97.12 123 ILE A C 1
ATOM 912 O O . ILE A 1 123 ? -4.492 4.57 9.578 1 97.12 123 ILE A O 1
ATOM 916 N N . VAL A 1 124 ? -2.639 4.781 8.484 1 97.81 124 VAL A N 1
ATOM 917 C CA . VAL A 1 124 ? -1.771 4.352 9.578 1 97.81 124 VAL A CA 1
ATOM 918 C C . VAL A 1 124 ? -0.697 5.41 9.828 1 97.81 124 VAL A C 1
ATOM 920 O O . VAL A 1 124 ? 0.234 5.559 9.039 1 97.81 124 VAL A O 1
ATOM 923 N N . ALA A 1 125 ? -0.766 6.059 10.93 1 97.62 125 ALA A N 1
ATOM 924 C CA . ALA A 1 125 ? 0.046 7.242 11.188 1 97.62 125 ALA A CA 1
ATOM 925 C C . ALA A 1 125 ? 1.521 6.879 11.328 1 97.62 125 ALA A C 1
ATOM 927 O O . ALA A 1 125 ? 2.398 7.656 10.953 1 97.62 125 ALA A O 1
ATOM 928 N N . GLY A 1 126 ? 1.813 5.719 11.953 1 97.19 126 GLY A N 1
ATOM 929 C CA . GLY A 1 126 ? 3.168 5.207 12.078 1 97.19 126 GLY A CA 1
ATOM 930 C C . GLY A 1 126 ? 4.094 6.148 12.828 1 97.19 126 GLY A C 1
ATOM 931 O O . GLY A 1 126 ? 3.771 6.594 13.938 1 97.19 126 GLY A O 1
ATOM 932 N N . ALA A 1 127 ? 5.215 6.461 12.219 1 98.44 127 ALA A N 1
ATOM 933 C CA . ALA A 1 127 ? 6.289 7.238 12.828 1 98.44 127 ALA A CA 1
ATOM 934 C C . ALA A 1 127 ? 5.832 8.656 13.141 1 98.44 127 ALA A C 1
ATOM 936 O O . ALA A 1 127 ? 6.43 9.336 13.984 1 98.44 127 ALA A O 1
ATOM 937 N N . ASN A 1 128 ? 4.809 9.156 12.484 1 98.62 128 ASN A N 1
ATOM 938 C CA . ASN A 1 128 ? 4.301 10.5 12.766 1 98.62 128 ASN A CA 1
ATOM 939 C C . ASN A 1 128 ? 3.939 10.664 14.242 1 98.62 128 ASN A C 1
ATOM 941 O O . ASN A 1 128 ? 4.086 11.75 14.805 1 98.62 128 ASN A O 1
ATOM 945 N N . LEU A 1 129 ? 3.494 9.586 14.867 1 98.12 129 LEU A N 1
ATOM 946 C CA . LEU A 1 129 ? 3.025 9.648 16.25 1 98.12 129 LEU A CA 1
ATOM 947 C C . LEU A 1 129 ? 4.195 9.602 17.219 1 98.12 129 LEU A C 1
ATOM 949 O O . LEU A 1 129 ? 4.016 9.805 18.422 1 98.12 129 LEU A O 1
ATOM 953 N N . LEU A 1 130 ? 5.375 9.406 16.672 1 98.5 130 LEU A N 1
ATOM 954 C CA . LEU A 1 130 ? 6.547 9.281 17.547 1 98.5 130 LEU A CA 1
ATOM 955 C C . LEU A 1 130 ? 7.375 10.562 17.531 1 98.5 130 LEU A C 1
ATOM 957 O O . LEU A 1 130 ? 8.375 10.664 18.234 1 98.5 130 LEU A O 1
ATOM 961 N N . LEU A 1 131 ? 7 11.547 16.672 1 98.69 131 LEU A N 1
ATOM 962 C CA . LEU A 1 131 ? 7.59 12.875 16.812 1 98.69 131 LEU A CA 1
ATOM 963 C C . LEU A 1 131 ? 7.281 13.461 18.188 1 98.69 131 LEU A C 1
ATOM 965 O O . LEU A 1 131 ? 6.117 13.555 18.578 1 98.69 131 LEU A O 1
ATOM 969 N N . ASN A 1 132 ? 8.359 13.797 18.906 1 97.62 132 ASN A N 1
ATOM 970 C CA . ASN A 1 132 ? 8.117 14.141 20.297 1 97.62 132 ASN A CA 1
ATOM 971 C C . ASN A 1 132 ? 8.875 15.406 20.719 1 97.62 132 ASN A C 1
ATOM 973 O O . ASN A 1 132 ? 9.492 16.062 19.875 1 97.62 132 ASN A O 1
ATOM 977 N N . THR A 1 133 ? 8.812 15.695 22 1 97.12 133 THR A N 1
ATOM 978 C CA . THR A 1 133 ? 9.367 16.922 22.562 1 97.12 133 THR A CA 1
ATOM 979 C C . THR A 1 133 ? 10.883 16.953 22.406 1 97.12 133 THR A C 1
ATOM 981 O O . THR A 1 133 ? 11.461 18.016 22.172 1 97.12 133 THR A O 1
ATOM 984 N N . GLU A 1 134 ? 11.477 15.82 22.547 1 97.75 134 GLU A N 1
ATOM 985 C CA . GLU A 1 134 ? 12.922 15.766 22.391 1 97.75 134 GLU A CA 1
ATOM 986 C C . GLU A 1 134 ? 13.336 16.141 20.969 1 97.75 134 GLU A C 1
ATOM 988 O O . GLU A 1 134 ? 14.32 16.859 20.766 1 97.75 134 GLU A O 1
ATOM 993 N N . ASP A 1 135 ? 12.594 15.672 20.016 1 98.38 135 ASP A N 1
ATOM 994 C CA . ASP A 1 135 ? 12.836 16.047 18.625 1 98.38 135 ASP A CA 1
ATOM 995 C C . ASP A 1 135 ? 12.695 17.547 18.422 1 98.38 135 ASP A C 1
ATOM 997 O O . ASP A 1 135 ? 13.508 18.156 17.734 1 98.38 135 ASP A O 1
ATOM 1001 N N . LEU A 1 136 ? 11.68 18.141 19.016 1 98.5 136 LEU A N 1
ATOM 1002 C CA . LEU A 1 136 ? 11.445 19.562 18.891 1 98.5 136 LEU A CA 1
ATOM 1003 C C . LEU A 1 136 ? 12.57 20.359 19.531 1 98.5 136 LEU A C 1
ATOM 1005 O O . LEU A 1 136 ? 12.977 21.406 19.016 1 98.5 136 LEU A O 1
ATOM 1009 N N . ARG A 1 137 ? 13.078 19.875 20.656 1 97.81 137 ARG A N 1
ATOM 1010 C CA . ARG A 1 137 ? 14.18 20.547 21.328 1 97.81 137 ARG A CA 1
ATOM 1011 C C . ARG A 1 137 ? 15.422 20.594 20.438 1 97.81 137 ARG A C 1
ATOM 1013 O O . ARG A 1 137 ? 16.125 21.609 20.422 1 97.81 137 ARG A O 1
ATOM 1020 N N . GLU A 1 138 ? 15.625 19.531 19.734 1 97.94 138 GLU A N 1
ATOM 1021 C CA . GLU A 1 138 ? 16.75 19.484 18.812 1 97.94 138 GLU A CA 1
ATOM 1022 C C . GLU A 1 138 ? 16.594 20.5 17.688 1 97.94 138 GLU A C 1
ATOM 1024 O O . GLU A 1 138 ? 17.578 21.047 17.188 1 97.94 138 GLU A O 1
ATOM 1029 N N . ALA A 1 139 ? 15.359 20.766 17.359 1 98.06 139 ALA A N 1
ATOM 1030 C CA . ALA A 1 139 ? 15.062 21.688 16.266 1 98.06 139 ALA A CA 1
ATOM 1031 C C . ALA A 1 139 ? 14.758 23.078 16.797 1 98.06 139 ALA A C 1
ATOM 1033 O O . ALA A 1 139 ? 14.328 23.953 16.031 1 98.06 139 ALA A O 1
ATOM 1034 N N . ALA A 1 140 ? 14.961 23.328 18.047 1 97.62 140 ALA A N 1
ATOM 1035 C CA . ALA A 1 140 ? 14.5 24.531 18.719 1 97.62 140 ALA A CA 1
ATOM 1036 C C . ALA A 1 140 ? 15.078 25.797 18.078 1 97.62 140 ALA A C 1
ATOM 1038 O O . ALA A 1 140 ? 14.383 26.797 17.922 1 97.62 140 ALA A O 1
ATOM 1039 N N . LYS A 1 141 ? 16.328 25.781 17.719 1 96.38 141 LYS A N 1
ATOM 1040 C CA . LYS A 1 141 ? 16.969 26.938 17.109 1 96.38 141 LYS A CA 1
ATOM 1041 C C . LYS A 1 141 ? 16.312 27.297 15.773 1 96.38 141 LYS A C 1
ATOM 1043 O O . LYS A 1 141 ? 16.078 28.469 15.484 1 96.38 141 LYS A O 1
ATOM 1048 N N . ALA A 1 142 ? 16.094 26.281 14.984 1 96 142 ALA A N 1
ATOM 1049 C CA . ALA A 1 142 ? 15.461 26.5 13.695 1 96 142 ALA A CA 1
ATOM 1050 C C . ALA A 1 142 ? 14.047 27.047 13.867 1 96 142 ALA A C 1
ATOM 1052 O O . ALA A 1 142 ? 13.641 27.969 13.148 1 96 142 ALA A O 1
ATOM 1053 N N . ILE A 1 143 ? 13.336 26.5 14.844 1 96.75 143 ILE A N 1
ATOM 1054 C CA . ILE A 1 143 ? 11.961 26.922 15.102 1 96.75 143 ILE A CA 1
ATOM 1055 C C . ILE A 1 143 ? 11.938 28.359 15.609 1 96.75 143 ILE A C 1
ATOM 1057 O O . ILE A 1 143 ? 11.148 29.172 15.141 1 96.75 143 ILE A O 1
ATOM 1061 N N . SER A 1 144 ? 12.836 28.703 16.5 1 95.31 144 SER A N 1
ATOM 1062 C CA . SER A 1 144 ? 12.836 30 17.172 1 95.31 144 SER A CA 1
ATOM 1063 C C . SER A 1 144 ? 13.305 31.109 16.234 1 95.31 144 SER A C 1
ATOM 1065 O O . SER A 1 144 ? 13.008 32.281 16.453 1 95.31 144 SER A O 1
ATOM 1067 N N . ARG A 1 145 ? 14 30.734 15.188 1 92.62 145 ARG A N 1
ATOM 1068 C CA . ARG A 1 145 ? 14.562 31.75 14.297 1 92.62 145 ARG A CA 1
ATOM 1069 C C . ARG A 1 145 ? 13.75 31.844 13.008 1 92.62 145 ARG A C 1
ATOM 1071 O O . ARG A 1 145 ? 14.031 32.688 12.156 1 92.62 145 ARG A O 1
ATOM 1078 N N . ALA A 1 146 ? 12.797 31.016 12.906 1 91.25 146 ALA A N 1
ATOM 1079 C CA . ALA A 1 146 ? 11.961 31.047 11.703 1 91.25 146 ALA A CA 1
ATOM 1080 C C . ALA A 1 146 ? 11.125 32.312 11.648 1 91.25 146 ALA A C 1
ATOM 1082 O O . ALA A 1 146 ? 10.945 33 12.664 1 91.25 146 ALA A O 1
ATOM 1083 N N . LYS A 1 147 ? 10.742 32.625 10.484 1 84.88 147 LYS A N 1
ATOM 1084 C CA . LYS A 1 147 ? 9.766 33.688 10.328 1 84.88 147 LYS A CA 1
ATOM 1085 C C . LYS A 1 147 ? 8.344 33.188 10.57 1 84.88 147 LYS A C 1
ATOM 1087 O O . LYS A 1 147 ? 7.516 33.875 11.156 1 84.88 147 LYS A O 1
ATOM 1092 N N . VAL A 1 148 ? 8.133 31.953 10.07 1 88.44 148 VAL A N 1
ATOM 1093 C CA . VAL A 1 148 ? 6.812 31.359 10.172 1 88.44 148 VAL A CA 1
ATOM 1094 C C . VAL A 1 148 ? 6.945 29.891 10.586 1 88.44 148 VAL A C 1
ATOM 1096 O O . VAL A 1 148 ? 7.832 29.188 10.109 1 88.44 148 VAL A O 1
ATOM 1099 N N . MET A 1 149 ? 6.051 29.5 11.43 1 92.69 149 MET A N 1
ATOM 1100 C CA . MET A 1 149 ? 5.902 28.094 11.812 1 92.69 149 MET A CA 1
ATOM 1101 C C . MET A 1 149 ? 4.516 27.578 11.453 1 92.69 149 MET A C 1
ATOM 1103 O O . MET A 1 149 ? 3.506 28.219 11.75 1 92.69 149 MET A O 1
ATOM 1107 N N . ILE A 1 150 ? 4.473 26.438 10.758 1 91.94 150 ILE A N 1
ATOM 1108 C CA . ILE A 1 150 ? 3.205 25.828 10.359 1 91.94 150 ILE A CA 1
ATOM 1109 C C . ILE A 1 150 ? 3.031 24.484 11.062 1 91.94 150 ILE A C 1
ATOM 1111 O O . ILE A 1 150 ? 3.961 23.672 11.109 1 91.94 150 ILE A O 1
ATOM 1115 N N . CYS A 1 151 ? 1.813 24.266 11.625 1 95.25 151 CYS A N 1
ATOM 1116 C CA . CYS A 1 151 ? 1.472 22.984 12.25 1 95.25 151 CYS A CA 1
ATOM 1117 C C . CYS A 1 151 ? 0.074 22.531 11.844 1 95.25 151 CYS A C 1
ATOM 1119 O O . CYS A 1 151 ? -0.749 23.359 11.422 1 95.25 151 CYS A O 1
ATOM 1121 N N . GLN A 1 152 ? -0.163 21.25 11.914 1 95.12 152 GLN A N 1
ATOM 1122 C CA . GLN A 1 152 ? -1.446 20.578 11.734 1 95.12 152 GLN A CA 1
ATOM 1123 C C . GLN A 1 152 ? -1.682 19.531 12.828 1 95.12 152 GLN A C 1
ATOM 1125 O O . GLN A 1 152 ? -1.172 19.672 13.945 1 95.12 152 GLN A O 1
ATOM 1130 N N . LEU A 1 153 ? -2.594 18.672 12.602 1 96.56 153 LEU A N 1
ATOM 1131 C CA . LEU A 1 153 ? -2.916 17.719 13.656 1 96.56 153 LEU A CA 1
ATOM 1132 C C . LEU A 1 153 ? -2.746 16.297 13.164 1 96.56 153 LEU A C 1
ATOM 1134 O O . LEU A 1 153 ? -3.502 15.398 13.562 1 96.56 153 LEU A O 1
ATOM 1138 N N . GLU A 1 154 ? -1.756 16.062 12.281 1 94.31 154 GLU A N 1
ATOM 1139 C CA . GLU A 1 154 ? -1.484 14.703 11.828 1 94.31 154 GLU A CA 1
ATOM 1140 C C . GLU A 1 154 ? -0.3 14.094 12.57 1 94.31 154 GLU A C 1
ATOM 1142 O O . GLU A 1 154 ? 0.103 12.969 12.297 1 94.31 154 GLU A O 1
ATOM 1147 N N . VAL A 1 155 ? 0.346 14.867 13.422 1 97.94 155 VAL A N 1
ATOM 1148 C CA . VAL A 1 155 ? 1.157 14.359 14.523 1 97.94 155 VAL A CA 1
ATOM 1149 C C . VAL A 1 155 ? 0.389 14.484 15.836 1 97.94 155 VAL A C 1
ATOM 1151 O O . VAL A 1 155 ? -0.776 14.891 15.844 1 97.94 155 VAL A O 1
ATOM 1154 N N . THR A 1 156 ? 0.998 14.078 16.922 1 97.56 156 THR A N 1
ATOM 1155 C CA . THR A 1 156 ? 0.21 14.18 18.156 1 97.56 156 THR A CA 1
ATOM 1156 C C . THR A 1 156 ? -0.126 15.633 18.453 1 97.56 156 THR A C 1
ATOM 1158 O O . THR A 1 156 ? 0.7 16.531 18.25 1 97.56 156 THR A O 1
ATOM 1161 N N . PRO A 1 157 ? -1.363 15.867 18.922 1 97.88 157 PRO A N 1
ATOM 1162 C CA . PRO A 1 157 ? -1.715 17.234 19.297 1 97.88 157 PRO A CA 1
ATOM 1163 C C . PRO A 1 157 ? -0.732 17.859 20.297 1 97.88 157 PRO A C 1
ATOM 1165 O O . PRO A 1 157 ? -0.436 19.047 20.219 1 97.88 157 PRO A O 1
ATOM 1168 N N . GLU A 1 158 ? -0.213 17.062 21.172 1 97.88 158 GLU A N 1
ATOM 1169 C CA . GLU A 1 158 ? 0.753 17.531 22.156 1 97.88 158 GLU A CA 1
ATOM 1170 C C . GLU A 1 158 ? 2.012 18.078 21.484 1 97.88 158 GLU A C 1
ATOM 1172 O O . GLU A 1 158 ? 2.539 19.109 21.875 1 97.88 158 GLU A O 1
ATOM 1177 N N . THR A 1 159 ? 2.441 17.391 20.469 1 98.56 159 THR A N 1
ATOM 1178 C CA . THR A 1 159 ? 3.633 17.812 19.75 1 98.56 159 THR A CA 1
ATOM 1179 C C . THR A 1 159 ? 3.371 19.094 18.969 1 98.56 159 THR A C 1
ATOM 1181 O O . THR A 1 159 ? 4.188 20.016 19 1 98.56 159 THR A O 1
ATOM 1184 N N . SER A 1 160 ? 2.271 19.141 18.312 1 98.31 160 SER A N 1
ATOM 1185 C CA . SER A 1 160 ? 1.914 20.359 17.594 1 98.31 160 SER A CA 1
ATOM 1186 C C . SER A 1 160 ? 1.784 21.547 18.547 1 98.31 160 SER A C 1
ATOM 1188 O O . SER A 1 160 ? 2.246 22.641 18.234 1 98.31 160 SER A O 1
ATOM 1190 N N . LEU A 1 161 ? 1.179 21.281 19.688 1 98.5 161 LEU A N 1
ATOM 1191 C CA . LEU A 1 161 ? 0.987 22.359 20.672 1 98.5 161 LEU A CA 1
ATOM 1192 C C . LEU A 1 161 ? 2.326 22.859 21.188 1 98.5 161 LEU A C 1
ATOM 1194 O O . LEU A 1 161 ? 2.52 24.062 21.359 1 98.5 161 LEU A O 1
ATOM 1198 N N . GLU A 1 162 ? 3.182 21.953 21.438 1 98.44 162 GLU A N 1
ATOM 1199 C CA . GLU A 1 162 ? 4.512 22.328 21.922 1 98.44 162 GLU A CA 1
ATOM 1200 C C . GLU A 1 162 ? 5.262 23.141 20.859 1 98.44 162 GLU A C 1
ATOM 1202 O O . GLU A 1 162 ? 5.926 24.125 21.188 1 98.44 162 GLU A O 1
ATOM 1207 N N . ALA A 1 163 ? 5.188 22.766 19.641 1 98.5 163 ALA A N 1
ATOM 1208 C CA . ALA A 1 163 ? 5.844 23.484 18.562 1 98.5 163 ALA A CA 1
ATOM 1209 C C . ALA A 1 163 ? 5.301 24.906 18.438 1 98.5 163 ALA A C 1
ATOM 1211 O O . ALA A 1 163 ? 6.07 25.859 18.297 1 98.5 163 ALA A O 1
ATOM 1212 N N . LEU A 1 164 ? 4.031 25.016 18.516 1 97.75 164 LEU A N 1
ATOM 1213 C CA . LEU A 1 164 ? 3.396 26.328 18.453 1 97.75 164 LEU A CA 1
ATOM 1214 C C . LEU A 1 164 ? 3.828 27.203 19.609 1 97.75 164 LEU A C 1
ATOM 1216 O O . LEU A 1 164 ? 4.09 28.406 19.438 1 97.75 164 LEU A O 1
ATOM 1220 N N . THR A 1 165 ? 3.854 26.594 20.766 1 98.31 165 THR A N 1
ATOM 1221 C CA . THR A 1 165 ? 4.277 27.328 21.953 1 98.31 165 THR A CA 1
ATOM 1222 C C . THR A 1 165 ? 5.703 27.844 21.797 1 98.31 165 THR A C 1
ATOM 1224 O O . THR A 1 165 ? 5.984 29 22.094 1 98.31 165 THR A O 1
ATOM 1227 N N . MET A 1 166 ? 6.578 26.984 21.328 1 97.75 166 MET A N 1
ATOM 1228 C CA . MET A 1 166 ? 7.973 27.359 21.094 1 97.75 166 MET A CA 1
ATOM 1229 C C . MET A 1 166 ? 8.078 28.516 20.109 1 97.75 166 MET A C 1
ATOM 1231 O O . MET A 1 166 ? 8.82 29.469 20.344 1 97.75 166 MET A O 1
ATOM 1235 N N . ALA A 1 167 ? 7.379 28.422 19.062 1 96.5 167 ALA A N 1
ATOM 1236 C CA . ALA A 1 167 ? 7.406 29.469 18.031 1 96.5 167 ALA A CA 1
ATOM 1237 C C . ALA A 1 167 ? 6.848 30.781 18.562 1 96.5 167 ALA A C 1
ATOM 1239 O O . ALA A 1 167 ? 7.496 31.828 18.453 1 96.5 167 ALA A O 1
ATOM 1240 N N . HIS A 1 168 ? 5.727 30.703 19.141 1 96 168 HIS A N 1
ATOM 1241 C CA . HIS A 1 168 ? 5.027 31.875 19.641 1 96 168 HIS A CA 1
ATOM 1242 C C . HIS A 1 168 ? 5.871 32.625 20.688 1 96 168 HIS A C 1
ATOM 1244 O O . HIS A 1 168 ? 5.953 33.844 20.656 1 96 168 HIS A O 1
ATOM 1250 N N . SER A 1 169 ? 6.512 31.906 21.531 1 97.12 169 SER A N 1
ATOM 1251 C CA . SER A 1 169 ? 7.309 32.469 22.609 1 97.12 169 SER A CA 1
ATOM 1252 C C . SER A 1 169 ? 8.555 33.188 22.078 1 97.12 169 SER A C 1
ATOM 1254 O O . SER A 1 169 ? 9.156 34 22.766 1 97.12 169 SER A O 1
ATOM 1256 N N . ASN A 1 170 ? 8.906 32.875 20.906 1 96.5 170 ASN A N 1
ATOM 1257 C CA . ASN A 1 170 ? 10.102 33.469 20.312 1 96.5 170 ASN A CA 1
ATOM 1258 C C . ASN A 1 170 ? 9.758 34.469 19.219 1 96.5 170 ASN A C 1
ATOM 1260 O O . ASN A 1 170 ? 10.602 34.812 18.406 1 96.5 170 ASN A O 1
ATOM 1264 N N . GLY A 1 171 ? 8.508 34.844 19.203 1 92.56 171 GLY A N 1
ATOM 1265 C CA . GLY A 1 171 ? 8.078 35.875 18.297 1 92.56 171 GLY A CA 1
ATOM 1266 C C . GLY A 1 171 ? 7.887 35.406 16.859 1 92.56 171 GLY A C 1
ATOM 1267 O O . GLY A 1 171 ? 7.715 36.188 15.945 1 92.56 171 GLY A O 1
ATOM 1268 N N . VAL A 1 172 ? 7.926 34.125 16.625 1 90.75 172 VAL A N 1
ATOM 1269 C CA . VAL A 1 172 ? 7.691 33.531 15.312 1 90.75 172 VAL A CA 1
ATOM 1270 C C . VAL A 1 172 ? 6.195 33.531 15.008 1 90.75 172 VAL A C 1
ATOM 1272 O O . VAL A 1 172 ? 5.375 33.219 15.875 1 90.75 172 VAL A O 1
ATOM 1275 N N . LYS A 1 173 ? 5.836 33.875 13.812 1 88.94 173 LYS A N 1
ATOM 1276 C CA . LYS A 1 173 ? 4.43 33.844 13.422 1 88.94 173 LYS A CA 1
ATOM 1277 C C . LYS A 1 173 ? 3.934 32.406 13.266 1 88.94 173 LYS A C 1
ATOM 1279 O O . LYS A 1 173 ? 4.57 31.609 12.586 1 88.94 173 LYS A O 1
ATOM 1284 N N . THR A 1 174 ? 2.789 32.156 13.852 1 93.12 174 THR A N 1
ATOM 1285 C CA . THR A 1 174 ? 2.285 30.781 13.852 1 93.12 174 THR A CA 1
ATOM 1286 C C . THR A 1 174 ? 1.08 30.641 12.922 1 93.12 174 THR A C 1
ATOM 1288 O O . THR A 1 174 ? 0.183 31.5 12.938 1 93.12 174 THR A O 1
ATOM 1291 N N . LEU A 1 175 ? 1.146 29.641 12.078 1 90.62 175 LEU A N 1
ATOM 1292 C CA . LEU A 1 175 ? 0.027 29.219 11.25 1 90.62 175 LEU A CA 1
ATOM 1293 C C . LEU A 1 175 ? -0.429 27.812 11.641 1 90.62 175 LEU A C 1
ATOM 1295 O O . LEU A 1 175 ? 0.371 26.875 11.641 1 90.62 175 LEU A O 1
ATOM 1299 N N . PHE A 1 176 ? -1.696 27.734 11.93 1 93.81 176 PHE A N 1
ATOM 1300 C CA . PHE A 1 176 ? -2.209 26.453 12.398 1 93.81 176 PHE A CA 1
ATOM 1301 C C . PHE A 1 176 ? -3.398 26 11.562 1 93.81 176 PHE A C 1
ATOM 1303 O O . PHE A 1 176 ? -4.352 26.766 11.367 1 93.81 176 PHE A O 1
ATOM 1310 N N . ASN A 1 177 ? -3.311 24.859 11.023 1 92 177 ASN A N 1
ATOM 1311 C CA . ASN A 1 177 ? -4.402 24.156 10.359 1 92 177 ASN A CA 1
ATOM 1312 C C . ASN A 1 177 ? -4.934 23 11.211 1 92 177 ASN A C 1
ATOM 1314 O O . ASN A 1 177 ? -4.254 21.984 11.391 1 92 177 ASN A O 1
ATOM 1318 N N . PRO A 1 178 ? -6.129 23.234 11.766 1 95.62 178 PRO A N 1
ATOM 1319 C CA . PRO A 1 178 ? -6.668 22.219 12.664 1 95.62 178 PRO A CA 1
ATOM 1320 C C . PRO A 1 178 ? -7.223 21 11.914 1 95.62 178 PRO A C 1
ATOM 1322 O O . PRO A 1 178 ? -8.43 20.734 11.969 1 95.62 178 PRO A O 1
ATOM 1325 N N . ALA A 1 179 ? -6.359 20.297 11.258 1 90.31 179 ALA A N 1
ATOM 1326 C CA . ALA A 1 179 ? -6.711 19.125 10.438 1 90.31 179 ALA A CA 1
ATOM 1327 C C . ALA A 1 179 ? -5.859 17.922 10.812 1 90.31 179 ALA A C 1
ATOM 1329 O O . ALA A 1 179 ? -4.629 17.984 10.805 1 90.31 179 ALA A O 1
ATOM 1330 N N . PRO A 1 180 ? -6.551 16.797 11.062 1 90.44 180 PRO A N 1
ATOM 1331 C CA . PRO A 1 180 ? -8 16.641 11.172 1 90.44 180 PRO A CA 1
ATOM 1332 C C . PRO A 1 180 ? -8.602 17.375 12.359 1 90.44 180 PRO A C 1
ATOM 1334 O O . PRO A 1 180 ? -7.969 17.453 13.422 1 90.44 180 PRO A O 1
ATOM 1337 N N . ALA A 1 181 ? -9.828 17.891 12.219 1 93.88 181 ALA A N 1
ATOM 1338 C CA . ALA A 1 181 ? -10.461 18.672 13.281 1 93.88 181 ALA A CA 1
ATOM 1339 C C . ALA A 1 181 ? -10.859 17.766 14.453 1 93.88 181 ALA A C 1
ATOM 1341 O O . ALA A 1 181 ? -11.305 16.641 14.25 1 93.88 181 ALA A O 1
ATOM 1342 N N . ILE A 1 182 ? -10.695 18.297 15.602 1 94.44 182 ILE A N 1
ATOM 1343 C CA . ILE A 1 182 ? -11.117 17.672 16.844 1 94.44 182 ILE A CA 1
ATOM 1344 C C . ILE A 1 182 ? -12.086 18.594 17.594 1 94.44 182 ILE A C 1
ATOM 1346 O O . ILE A 1 182 ? -11.773 19.75 17.844 1 94.44 182 ILE A O 1
ATOM 1350 N N . ALA A 1 183 ? -13.172 18.062 18 1 93.5 183 ALA A N 1
ATOM 1351 C CA . ALA A 1 183 ? -14.219 18.875 18.609 1 93.5 183 ALA A CA 1
ATOM 1352 C C . ALA A 1 183 ? -13.727 19.516 19.906 1 93.5 183 ALA A C 1
ATOM 1354 O O . ALA A 1 183 ? -14.039 20.672 20.188 1 93.5 183 ALA A O 1
ATOM 1355 N N . ASP A 1 184 ? -12.984 18.766 20.766 1 95.25 184 ASP A N 1
ATOM 1356 C CA . ASP A 1 184 ? -12.5 19.266 22.047 1 95.25 184 ASP A CA 1
ATOM 1357 C C . ASP A 1 184 ? -11.039 19.703 21.953 1 95.25 184 ASP A C 1
ATOM 1359 O O . ASP A 1 184 ? -10.234 19.391 22.828 1 95.25 184 ASP A O 1
ATOM 1363 N N . LEU A 1 185 ? -10.797 20.516 20.969 1 97.88 185 LEU A N 1
ATOM 1364 C CA . LEU A 1 185 ? -9.438 21 20.75 1 97.88 185 LEU A CA 1
ATOM 1365 C C . LEU A 1 185 ? -8.961 21.859 21.922 1 97.88 185 LEU A C 1
ATOM 1367 O O . LEU A 1 185 ? -9.703 22.703 22.422 1 97.88 185 LEU A O 1
ATOM 1371 N N . ASP A 1 186 ? -7.754 21.594 22.438 1 98.25 186 ASP A N 1
ATOM 1372 C CA . ASP A 1 186 ? -7.141 22.391 23.484 1 98.25 186 ASP A CA 1
ATOM 1373 C C . ASP A 1 186 ? -7.199 23.875 23.156 1 98.25 186 ASP A C 1
ATOM 1375 O O . ASP A 1 186 ? -6.766 24.297 22.078 1 98.25 186 ASP A O 1
ATOM 1379 N N . PRO A 1 187 ? -7.734 24.734 24.031 1 98.25 187 PRO A N 1
ATOM 1380 C CA . PRO A 1 187 ? -7.918 26.172 23.781 1 98.25 187 PRO A CA 1
ATOM 1381 C C . PRO A 1 187 ? -6.605 26.891 23.453 1 98.25 187 PRO A C 1
ATOM 1383 O O . PRO A 1 187 ? -6.613 27.938 22.812 1 98.25 187 PRO A O 1
ATOM 1386 N N . ARG A 1 188 ? -5.523 26.359 23.906 1 98.62 188 ARG A N 1
ATOM 1387 C CA . ARG A 1 188 ? -4.234 26.984 23.625 1 98.62 188 ARG A CA 1
ATOM 1388 C C . ARG A 1 188 ? -3.941 27.016 22.141 1 98.62 188 ARG A C 1
ATOM 1390 O O . ARG A 1 188 ? -3.213 27.875 21.656 1 98.62 188 ARG A O 1
ATOM 1397 N N . PHE A 1 189 ? -4.484 26.047 21.344 1 98.62 189 PHE A N 1
ATOM 1398 C CA . PHE A 1 189 ? -4.297 26.031 19.906 1 98.62 189 PHE A CA 1
ATOM 1399 C C . PHE A 1 189 ? -4.836 27.328 19.281 1 98.62 189 PHE A C 1
ATOM 1401 O O . PHE A 1 189 ? -4.246 27.859 18.344 1 98.62 189 PHE A O 1
ATOM 1408 N N . TYR A 1 190 ? -5.949 27.781 19.828 1 98.19 190 TYR A N 1
ATOM 1409 C CA . TYR A 1 190 ? -6.543 29 19.312 1 98.19 190 TYR A CA 1
ATOM 1410 C C . TYR A 1 190 ? -5.707 30.219 19.703 1 98.19 190 TYR A C 1
ATOM 1412 O O . TYR A 1 190 ? -5.34 31.031 18.844 1 98.19 190 TYR A O 1
ATOM 1420 N N . ALA A 1 191 ? -5.34 30.281 20.922 1 98.12 191 ALA A N 1
ATOM 1421 C CA . ALA A 1 191 ? -4.633 31.438 21.469 1 98.12 191 ALA A CA 1
ATOM 1422 C C . ALA A 1 191 ? -3.236 31.578 20.859 1 98.12 191 ALA A C 1
ATOM 1424 O O . ALA A 1 191 ? -2.715 32.688 20.734 1 98.12 191 ALA A O 1
ATOM 1425 N N . LEU A 1 192 ? -2.656 30.469 20.469 1 98.06 192 LEU A N 1
ATOM 1426 C CA . LEU A 1 192 ? -1.286 30.453 19.969 1 98.06 192 LEU A CA 1
ATOM 1427 C C . LEU A 1 192 ? -1.259 30.641 18.453 1 98.06 192 LEU A C 1
ATOM 1429 O O . LEU A 1 192 ? -0.185 30.734 17.859 1 98.06 192 LEU A O 1
ATOM 1433 N N . SER A 1 193 ? -2.412 30.781 17.859 1 94.56 193 SER A N 1
ATOM 1434 C CA . SER A 1 193 ? -2.484 30.875 16.406 1 94.56 193 SER A CA 1
ATOM 1435 C C . SER A 1 193 ? -2.551 32.312 15.938 1 94.56 193 SER A C 1
ATOM 1437 O O . SER A 1 193 ? -3.547 33 16.172 1 94.56 193 SER A O 1
ATOM 1439 N N . ASP A 1 194 ? -1.484 32.781 15.328 1 90.69 194 ASP A N 1
ATOM 1440 C CA . ASP A 1 194 ? -1.567 34.062 14.648 1 90.69 194 ASP A CA 1
ATOM 1441 C C . ASP A 1 194 ? -2.514 34 13.453 1 90.69 194 ASP A C 1
ATOM 1443 O O . ASP A 1 194 ? -3.262 34.938 13.188 1 90.69 194 ASP A O 1
ATOM 1447 N N . VAL A 1 195 ? -2.4 32.844 12.781 1 88 195 VAL A N 1
ATOM 1448 C CA . VAL A 1 195 ? -3.328 32.562 11.695 1 88 195 VAL A CA 1
ATOM 1449 C C . VAL A 1 195 ? -3.926 31.172 11.883 1 88 195 VAL A C 1
ATOM 1451 O O . VAL A 1 195 ? -3.195 30.188 11.969 1 88 195 VAL A O 1
ATOM 1454 N N . PHE A 1 196 ? -5.203 31.188 11.992 1 92.5 196 PHE A N 1
ATOM 1455 C CA . PHE A 1 196 ? -5.984 29.953 12.109 1 92.5 196 PHE A CA 1
ATOM 1456 C C . PHE A 1 196 ? -6.77 29.688 10.828 1 92.5 196 PHE A C 1
ATOM 1458 O O . PHE A 1 196 ? -7.652 30.469 10.461 1 92.5 196 PHE A O 1
ATOM 1465 N N . CYS A 1 197 ? -6.438 28.578 10.164 1 89.94 197 CYS A N 1
ATOM 1466 C CA . CYS A 1 197 ? -7.047 28.312 8.867 1 89.94 197 CYS A CA 1
ATOM 1467 C C . CYS A 1 197 ? -7.711 26.953 8.844 1 89.94 197 CYS A C 1
ATOM 1469 O O . CYS A 1 197 ? -7.055 25.938 9.086 1 89.94 197 CYS A O 1
ATOM 1471 N N . CYS A 1 198 ? -8.992 26.891 8.5 1 90.62 198 CYS A N 1
ATOM 1472 C CA . CYS A 1 198 ? -9.711 25.625 8.414 1 90.62 198 CYS A CA 1
ATOM 1473 C C . CYS A 1 198 ? -10.727 25.656 7.273 1 90.62 198 CYS A C 1
ATOM 1475 O O . CYS A 1 198 ? -10.984 26.703 6.688 1 90.62 198 CYS A O 1
ATOM 1477 N N . ASN A 1 199 ? -11.203 24.469 6.902 1 86.56 199 ASN A N 1
ATOM 1478 C CA . ASN A 1 199 ? -12.273 24.406 5.91 1 86.56 199 ASN A CA 1
ATOM 1479 C C . ASN A 1 199 ? -13.648 24.375 6.57 1 86.56 199 ASN A C 1
ATOM 1481 O O . ASN A 1 199 ? -13.766 24.516 7.789 1 86.56 199 ASN A O 1
ATOM 1485 N N . GLU A 1 200 ? -14.672 24.25 5.711 1 93.25 200 GLU A N 1
ATOM 1486 C CA . GLU A 1 200 ? -16.047 24.297 6.188 1 93.25 200 GLU A CA 1
ATOM 1487 C C . GLU A 1 200 ? -16.328 23.188 7.199 1 93.25 200 GLU A C 1
ATOM 1489 O O . GLU A 1 200 ? -16.859 23.453 8.281 1 93.25 200 GLU A O 1
ATOM 1494 N N . THR A 1 201 ? -15.883 22 6.906 1 92.75 201 THR A N 1
ATOM 1495 C CA . THR A 1 201 ? -16.156 20.844 7.746 1 92.75 201 THR A CA 1
ATOM 1496 C C . THR A 1 201 ? -15.406 20.938 9.07 1 92.75 201 THR A C 1
ATOM 1498 O O . THR A 1 201 ? -15.953 20.641 10.125 1 92.75 201 THR A O 1
ATOM 1501 N N . GLU A 1 202 ? -14.195 21.375 8.969 1 92.25 202 GLU A N 1
ATOM 1502 C CA . GLU A 1 202 ? -13.391 21.578 10.172 1 92.25 202 GLU A CA 1
ATOM 1503 C C . GLU A 1 202 ? -14 22.641 11.07 1 92.25 202 GLU A C 1
ATOM 1505 O O . GLU A 1 202 ? -14.094 22.469 12.289 1 92.25 202 GLU A O 1
ATOM 1510 N N . ALA A 1 203 ? -14.422 23.719 10.469 1 96.69 203 ALA A N 1
ATOM 1511 C CA . ALA A 1 203 ? -15.055 24.797 11.219 1 96.69 203 ALA A CA 1
ATOM 1512 C C . ALA A 1 203 ? -16.312 24.297 11.938 1 96.69 203 ALA A C 1
ATOM 1514 O O . ALA A 1 203 ? -16.562 24.656 13.086 1 96.69 203 ALA A O 1
ATOM 1515 N N . GLU A 1 204 ? -17.047 23.469 11.211 1 98.25 204 GLU A N 1
ATOM 1516 C CA . GLU A 1 204 ? -18.281 22.922 11.789 1 98.25 204 GLU A CA 1
ATOM 1517 C C . GLU A 1 204 ? -17.969 22.062 13.008 1 98.25 204 GLU A C 1
ATOM 1519 O O . GLU A 1 204 ? -18.656 22.156 14.031 1 98.25 204 GLU A O 1
ATOM 1524 N N . ILE A 1 205 ? -16.953 21.297 12.906 1 97.38 205 ILE A N 1
ATOM 1525 C CA . ILE A 1 205 ? -16.562 20.406 14 1 97.38 205 ILE A CA 1
ATOM 1526 C C . ILE A 1 205 ? -16.078 21.234 15.195 1 97.38 205 ILE A C 1
ATOM 1528 O O . ILE A 1 205 ? -16.438 20.938 16.344 1 97.38 205 ILE A O 1
ATOM 1532 N N . LEU A 1 206 ? -15.367 22.281 14.945 1 98.12 206 LEU A N 1
ATOM 1533 C CA . LEU A 1 206 ? -14.711 23.078 15.984 1 98.12 206 LEU A CA 1
ATOM 1534 C C . LEU A 1 206 ? -15.703 24 16.672 1 98.12 206 LEU A C 1
ATOM 1536 O O . LEU A 1 206 ? -15.555 24.312 17.859 1 98.12 206 LEU A O 1
ATOM 1540 N N . THR A 1 207 ? -16.75 24.422 16 1 98.25 207 THR A N 1
ATOM 1541 C CA . THR A 1 207 ? -17.609 25.469 16.531 1 98.25 207 THR A CA 1
ATOM 1542 C C . THR A 1 207 ? -19 24.922 16.859 1 98.25 207 THR A C 1
ATOM 1544 O O . THR A 1 207 ? -19.766 25.547 17.594 1 98.25 207 THR A O 1
ATOM 1547 N N . GLY A 1 208 ? -19.359 23.75 16.188 1 97.5 208 GLY A N 1
ATOM 1548 C CA . GLY A 1 208 ? -20.703 23.219 16.328 1 97.5 208 GLY A CA 1
ATOM 1549 C C . GLY A 1 208 ? -21.719 23.922 15.453 1 97.5 208 GLY A C 1
ATOM 1550 O O . GLY A 1 208 ? -22.906 23.609 15.484 1 97.5 208 GLY A O 1
ATOM 1551 N N . LEU A 1 209 ? -21.266 24.875 14.664 1 98 209 LEU A N 1
ATOM 1552 C CA . LEU A 1 209 ? -22.156 25.625 13.766 1 98 209 LEU A CA 1
ATOM 1553 C C . LEU A 1 209 ? -22.109 25.031 12.359 1 98 209 LEU A C 1
ATOM 1555 O O . LEU A 1 209 ? -21.062 24.578 11.898 1 98 209 LEU A O 1
ATOM 1559 N N . THR A 1 210 ? -23.203 25.125 11.703 1 98 210 THR A N 1
ATOM 1560 C CA . THR A 1 210 ? -23.25 24.734 10.305 1 98 210 THR A CA 1
ATOM 1561 C C . THR A 1 210 ? -22.625 25.812 9.414 1 98 210 THR A C 1
ATOM 1563 O O . THR A 1 210 ? -22.875 27 9.617 1 98 210 THR A O 1
ATOM 1566 N N . VAL A 1 211 ? -21.844 25.422 8.484 1 97.81 211 VAL A N 1
ATOM 1567 C CA . VAL A 1 211 ? -21.234 26.344 7.539 1 97.81 211 VAL A CA 1
ATOM 1568 C C . VAL A 1 211 ? -21.656 25.984 6.117 1 97.81 211 VAL A C 1
ATOM 1570 O O . VAL A 1 211 ? -20.969 25.234 5.426 1 97.81 211 VAL A O 1
ATOM 1573 N N . SER A 1 212 ? -22.688 26.594 5.648 1 96.88 212 SER A N 1
ATOM 1574 C CA . SER A 1 212 ? -23.234 26.281 4.332 1 96.88 212 SER A CA 1
ATOM 1575 C C . SER A 1 212 ? -23.188 27.5 3.41 1 96.88 212 SER A C 1
ATOM 1577 O O . SER A 1 212 ? -23.625 27.422 2.258 1 96.88 212 SER A O 1
ATOM 1579 N N . SER A 1 213 ? -22.703 28.641 3.934 1 95.94 213 SER A N 1
ATOM 1580 C CA . SER A 1 213 ? -22.578 29.891 3.178 1 95.94 213 SER A CA 1
ATOM 1581 C C . SER A 1 213 ? -21.469 30.766 3.725 1 95.94 213 SER A C 1
ATOM 1583 O O . SER A 1 213 ? -20.984 30.547 4.844 1 95.94 213 SER A O 1
ATOM 1585 N N . PRO A 1 214 ? -21.109 31.766 2.936 1 93.56 214 PRO A N 1
ATOM 1586 C CA . PRO A 1 214 ? -20.125 32.719 3.461 1 93.56 214 PRO A CA 1
ATOM 1587 C C . PRO A 1 214 ? -20.578 33.406 4.746 1 93.56 214 PRO A C 1
ATOM 1589 O O . PRO A 1 214 ? -19.766 33.656 5.641 1 93.56 214 PRO A O 1
ATOM 1592 N N . ALA A 1 215 ? -21.859 33.688 4.773 1 97.69 215 ALA A N 1
ATOM 1593 C CA . ALA A 1 215 ? -22.406 34.281 5.984 1 97.69 215 ALA A CA 1
ATOM 1594 C C . ALA A 1 215 ? -22.25 33.344 7.184 1 97.69 215 ALA A C 1
ATOM 1596 O O . ALA A 1 215 ? -21.891 33.781 8.273 1 97.69 215 ALA A O 1
ATOM 1597 N N . ASP A 1 216 ? -22.547 32.062 6.977 1 98.44 216 ASP A N 1
ATOM 1598 C CA . ASP A 1 216 ? -22.375 31.062 8.023 1 98.44 216 ASP A CA 1
ATOM 1599 C C . ASP A 1 216 ? -20.906 30.953 8.43 1 98.44 216 ASP A C 1
ATOM 1601 O O . ASP A 1 216 ? -20.594 30.828 9.617 1 98.44 216 ASP A O 1
ATOM 1605 N N . ALA A 1 217 ? -20.031 30.969 7.441 1 97 217 ALA A N 1
ATOM 1606 C CA . ALA A 1 217 ? -18.594 30.922 7.703 1 97 217 ALA A CA 1
ATOM 1607 C C . ALA A 1 217 ? -18.156 32.094 8.562 1 97 217 ALA A C 1
ATOM 1609 O O . ALA A 1 217 ? -17.266 31.969 9.414 1 97 217 ALA A O 1
ATOM 1610 N N . GLY A 1 218 ? -18.766 33.219 8.289 1 97.62 218 GLY A N 1
ATOM 1611 C CA . GLY A 1 218 ? -18.469 34.406 9.086 1 97.62 218 GLY A CA 1
ATOM 1612 C C . GLY A 1 218 ? -18.797 34.219 10.555 1 97.62 218 GLY A C 1
ATOM 1613 O O . GLY A 1 218 ? -18.016 34.625 11.43 1 97.62 218 GLY A O 1
ATOM 1614 N N . LYS A 1 219 ? -19.938 33.656 10.82 1 98.5 219 LYS A N 1
ATOM 1615 C CA . LYS A 1 219 ? -20.344 33.406 12.195 1 98.5 219 LYS A CA 1
ATOM 1616 C C . LYS A 1 219 ? -19.391 32.438 12.883 1 98.5 219 LYS A C 1
ATOM 1618 O O . LYS A 1 219 ? -19.016 32.625 14.039 1 98.5 219 LYS A O 1
ATOM 1623 N N . ALA A 1 220 ? -19.047 31.406 12.172 1 98.56 220 ALA A N 1
ATOM 1624 C CA . ALA A 1 220 ? -18.109 30.422 12.719 1 98.56 220 ALA A CA 1
ATOM 1625 C C . ALA A 1 220 ? -16.75 31.062 12.984 1 98.56 220 ALA A C 1
ATOM 1627 O O . ALA A 1 220 ? -16.125 30.797 14.016 1 98.56 220 ALA A O 1
ATOM 1628 N N . ALA A 1 221 ? -16.328 31.875 12.07 1 96.5 221 ALA A N 1
ATOM 1629 C CA . ALA A 1 221 ? -15.047 32.56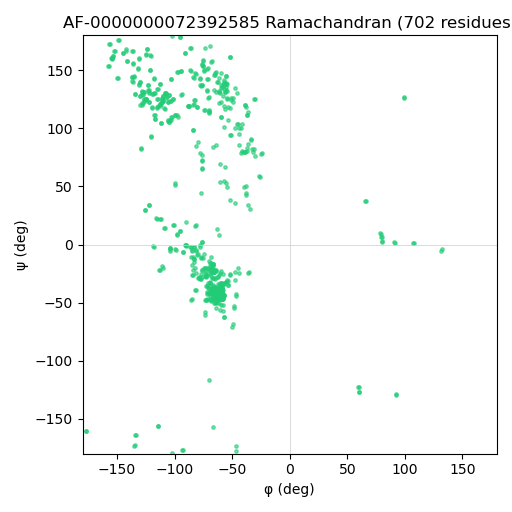2 12.211 1 96.5 221 ALA A CA 1
ATOM 1630 C C . ALA A 1 221 ? -15.023 33.469 13.438 1 96.5 221 ALA A C 1
ATOM 1632 O O . ALA A 1 221 ? -14 33.562 14.117 1 96.5 221 ALA A O 1
ATOM 1633 N N . GLN A 1 222 ? -16.141 34.094 13.672 1 98.31 222 GLN A N 1
ATOM 1634 C CA . GLN A 1 222 ? -16.25 34.938 14.844 1 98.31 222 GLN A CA 1
ATOM 1635 C C . GLN A 1 222 ? -16.078 34.156 16.125 1 98.31 222 GLN A C 1
ATOM 1637 O O . GLN A 1 222 ? -15.43 34.594 17.078 1 98.31 222 GLN A O 1
ATOM 1642 N N . VAL A 1 223 ? -16.641 32.969 16.141 1 98.44 223 VAL A N 1
ATOM 1643 C CA . VAL A 1 223 ? -16.5 32.094 17.312 1 98.44 223 VAL A CA 1
ATOM 1644 C C . VAL A 1 223 ? -15.031 31.734 17.516 1 98.44 223 VAL A C 1
ATOM 1646 O O . VAL A 1 223 ? -14.539 31.766 18.656 1 98.44 223 VAL A O 1
ATOM 1649 N N . LEU A 1 224 ? -14.344 31.422 16.5 1 98.12 224 LEU A N 1
ATOM 1650 C CA . LEU A 1 224 ? -12.93 31.062 16.578 1 98.12 224 LEU A CA 1
ATOM 1651 C C . LEU A 1 224 ? -12.086 32.25 17.016 1 98.12 224 LEU A C 1
ATOM 1653 O O . LEU A 1 224 ? -11.133 32.094 17.781 1 98.12 224 LEU A O 1
ATOM 1657 N N . LEU A 1 225 ? -12.438 33.438 16.516 1 96.88 225 LEU A N 1
ATOM 1658 C CA . LEU A 1 225 ? -11.758 34.656 16.938 1 96.88 225 LEU A CA 1
ATOM 1659 C C . LEU A 1 225 ? -11.93 34.906 18.422 1 96.88 225 LEU A C 1
ATOM 1661 O O . LEU A 1 225 ? -10.984 35.281 19.109 1 96.88 225 LEU A O 1
ATOM 1665 N N . GLU A 1 226 ? -13.148 34.688 18.906 1 98.06 226 GLU A N 1
ATOM 1666 C CA . GLU A 1 226 ? -13.453 34.875 20.312 1 98.06 226 GLU A CA 1
ATOM 1667 C C . GLU A 1 226 ? -12.672 33.875 21.188 1 98.06 226 GLU A C 1
ATOM 1669 O O . GLU A 1 226 ? -12.406 34.156 22.359 1 98.06 226 GLU A O 1
ATOM 1674 N N . ARG A 1 227 ? -12.281 32.844 20.609 1 98 227 ARG A N 1
ATOM 1675 C CA . ARG A 1 227 ? -11.547 31.828 21.359 1 98 227 ARG A CA 1
ATOM 1676 C C . ARG A 1 227 ? -10.07 32.188 21.453 1 98 227 ARG A C 1
ATOM 1678 O O . ARG A 1 227 ? -9.32 31.516 22.188 1 98 227 ARG A O 1
ATOM 1685 N N . GLY A 1 228 ? -9.68 33.156 20.656 1 97.69 228 GLY A N 1
ATOM 1686 C CA . GLY A 1 228 ? -8.344 33.688 20.922 1 97.69 228 GLY A CA 1
ATOM 1687 C C . GLY A 1 228 ? -7.496 33.812 19.672 1 97.69 228 GLY A C 1
ATOM 1688 O O . GLY A 1 228 ? -6.383 34.344 19.719 1 97.69 228 GLY A O 1
ATOM 1689 N N . CYS A 1 229 ? -7.961 33.375 18.516 1 95.25 229 CYS A N 1
ATOM 1690 C CA . CYS A 1 229 ? -7.195 33.469 17.281 1 95.25 229 CYS A CA 1
ATOM 1691 C C . CYS A 1 229 ? -6.965 34.938 16.906 1 95.25 229 CYS A C 1
ATOM 1693 O O . CYS A 1 229 ? -7.82 35.781 17.156 1 95.25 229 CYS A O 1
ATOM 1695 N N . GLN A 1 230 ? -5.84 35.219 16.266 1 91.5 230 GLN A N 1
ATOM 1696 C CA . GLN A 1 230 ? -5.562 36.594 15.82 1 91.5 230 GLN A CA 1
ATOM 1697 C C . GLN A 1 230 ? -6.191 36.844 14.453 1 91.5 230 GLN A C 1
ATOM 1699 O O . GLN A 1 230 ? -6.785 37.906 14.234 1 91.5 230 GLN A O 1
ATOM 1704 N N . VAL A 1 231 ? -5.973 35.906 13.547 1 87.81 231 VAL A N 1
ATOM 1705 C CA . VAL A 1 231 ? -6.582 35.906 12.219 1 87.81 231 VAL A CA 1
ATOM 1706 C C . VAL A 1 231 ? -7.246 34.562 11.945 1 87.81 231 VAL A C 1
ATOM 1708 O O . VAL A 1 231 ? -6.656 33.5 12.211 1 87.81 231 VAL A O 1
ATOM 1711 N N . VAL A 1 232 ? -8.477 34.562 11.469 1 91.81 232 VAL A N 1
ATOM 1712 C CA . VAL A 1 232 ? -9.195 33.344 11.125 1 91.81 232 VAL A CA 1
ATOM 1713 C C . VAL A 1 232 ? -9.523 33.344 9.633 1 91.81 232 VAL A C 1
ATOM 1715 O O . VAL A 1 232 ? -9.984 34.344 9.086 1 91.81 232 VAL A O 1
ATOM 1718 N N . ILE A 1 233 ? -9.195 32.25 9.047 1 87.44 233 ILE A N 1
ATOM 1719 C CA . ILE A 1 233 ? -9.547 32.031 7.645 1 87.44 233 ILE A CA 1
ATOM 1720 C C . ILE A 1 233 ? -10.336 30.719 7.516 1 87.44 233 ILE A C 1
ATOM 1722 O O . ILE A 1 233 ? -9.859 29.656 7.93 1 87.44 233 ILE A O 1
ATOM 1726 N N . ILE A 1 234 ? -11.508 30.781 6.938 1 90 234 ILE A N 1
ATOM 1727 C CA . ILE A 1 234 ? -12.289 29.594 6.621 1 90 234 ILE A CA 1
ATOM 1728 C C . ILE A 1 234 ? -12.438 29.469 5.105 1 90 234 ILE A C 1
ATOM 1730 O O . ILE A 1 234 ? -13.023 30.328 4.453 1 90 234 ILE A O 1
ATOM 1734 N N . THR A 1 235 ? -11.914 28.406 4.609 1 85.25 235 THR A N 1
ATOM 1735 C CA . THR A 1 235 ? -12 28.172 3.172 1 85.25 235 THR A CA 1
ATOM 1736 C C . THR A 1 235 ? -13.328 27.516 2.812 1 85.25 235 THR A C 1
ATOM 1738 O O . THR A 1 235 ? -13.836 26.672 3.559 1 85.25 235 THR A O 1
ATOM 1741 N N . LEU A 1 236 ? -13.875 27.922 1.609 1 85.06 236 LEU A N 1
ATOM 1742 C CA . LEU A 1 236 ? -15.203 27.5 1.194 1 85.06 236 LEU A CA 1
ATOM 1743 C C . LEU A 1 236 ? -15.164 26.859 -0.188 1 85.06 236 LEU A C 1
ATOM 1745 O O . LEU A 1 236 ? -16.094 27.016 -0.985 1 85.06 236 LEU A O 1
ATOM 1749 N N . GLY A 1 237 ? -14.102 26.25 -0.531 1 78.62 237 GLY A N 1
ATOM 1750 C CA . GLY A 1 237 ? -13.977 25.656 -1.85 1 78.62 237 GLY A CA 1
ATOM 1751 C C . GLY A 1 237 ? -14.125 26.656 -2.979 1 78.62 237 GLY A C 1
ATOM 1752 O O . GLY A 1 237 ? -13.398 27.641 -3.033 1 78.62 237 GLY A O 1
ATOM 1753 N N . ALA A 1 238 ? -15.078 26.375 -3.824 1 75 238 ALA A N 1
ATOM 1754 C CA . ALA A 1 238 ? -15.305 27.203 -5.012 1 75 238 ALA A CA 1
ATOM 1755 C C . ALA A 1 238 ? -15.781 28.594 -4.625 1 75 238 ALA A C 1
ATOM 1757 O O . ALA A 1 238 ? -15.656 29.547 -5.41 1 75 238 ALA A O 1
ATOM 1758 N N . GLU A 1 239 ? -16.219 28.75 -3.461 1 80.81 239 GLU A N 1
ATOM 1759 C CA . GLU A 1 239 ? -16.766 30.031 -3.023 1 80.81 239 GLU A CA 1
ATOM 1760 C C . GLU A 1 239 ? -15.672 30.922 -2.428 1 80.81 239 GLU A C 1
ATOM 1762 O O . GLU A 1 239 ? -15.953 32.031 -1.964 1 80.81 239 GLU A O 1
ATOM 1767 N N . GLY A 1 240 ? -14.461 30.391 -2.385 1 79.19 240 GLY A N 1
ATOM 1768 C CA . GLY A 1 240 ? -13.359 31.188 -1.865 1 79.19 240 GLY A CA 1
ATOM 1769 C C . GLY A 1 240 ? -13.133 31 -0.378 1 79.19 240 GLY A C 1
ATOM 1770 O O . GLY A 1 240 ? -12.945 29.859 0.085 1 79.19 240 GLY A O 1
ATOM 1771 N N . CYS A 1 241 ? -13.078 32.188 0.375 1 83.5 241 CYS A N 1
ATOM 1772 C CA . CYS A 1 241 ? -12.844 32.094 1.812 1 83.5 241 CYS A CA 1
ATOM 1773 C C . CYS A 1 241 ? -13.414 33.281 2.549 1 83.5 241 CYS A C 1
ATOM 1775 O O . CYS A 1 241 ? -13.766 34.281 1.926 1 83.5 241 CYS A O 1
ATOM 1777 N N . VAL A 1 242 ? -13.609 33.094 3.777 1 88.19 242 VAL A N 1
ATOM 1778 C CA . VAL A 1 242 ? -13.969 34.188 4.691 1 88.19 242 VAL A CA 1
ATOM 1779 C C . VAL A 1 242 ? -12.82 34.438 5.672 1 88.19 242 VAL A C 1
ATOM 1781 O O . VAL A 1 242 ? -12.211 33.5 6.172 1 88.19 242 VAL A O 1
ATOM 1784 N N . MET A 1 243 ? -12.57 35.75 5.902 1 87.38 243 MET A N 1
ATOM 1785 C CA . MET A 1 243 ? -11.461 36.125 6.785 1 87.38 243 MET A CA 1
ATOM 1786 C C . MET A 1 243 ? -11.875 37.219 7.766 1 87.38 243 MET A C 1
ATOM 1788 O O . MET A 1 243 ? -12.648 38.094 7.422 1 87.38 243 MET A O 1
ATOM 1792 N N . LEU A 1 244 ? -11.359 37.125 8.914 1 89.06 244 LEU A N 1
ATOM 1793 C CA . LEU A 1 244 ? -11.453 38.219 9.891 1 89.06 244 LEU A CA 1
ATOM 1794 C C . LEU A 1 244 ? -10.281 38.156 10.867 1 89.06 244 LEU A C 1
ATOM 1796 O O . LEU A 1 244 ? -9.555 37.156 10.922 1 89.06 244 LEU A O 1
ATOM 1800 N N . SER A 1 245 ? -10.062 39.25 11.539 1 88.88 245 SER A N 1
ATOM 1801 C CA . SER A 1 245 ? -8.961 39.375 12.492 1 88.88 245 SER A CA 1
ATOM 1802 C C . SER A 1 245 ? -9.367 40.188 13.719 1 88.88 245 SER A C 1
ATOM 1804 O O . SER A 1 245 ? -10.43 40.781 13.734 1 88.88 245 SER A O 1
ATOM 1806 N N . GLN A 1 246 ? -8.508 40.094 14.727 1 92.19 246 GLN A N 1
ATOM 1807 C CA . GLN A 1 246 ? -8.758 40.906 15.914 1 92.19 246 GLN A CA 1
ATOM 1808 C C . GLN A 1 246 ? -8.773 42.406 15.578 1 92.19 246 GLN A C 1
ATOM 1810 O O . GLN A 1 246 ? -9.555 43.156 16.141 1 92.19 246 GLN A O 1
ATOM 1815 N N . THR A 1 247 ? -7.996 42.812 14.633 1 87.62 247 THR A N 1
ATOM 1816 C CA . THR A 1 247 ? -7.91 44.219 14.25 1 87.62 247 THR A CA 1
ATOM 1817 C C . THR A 1 247 ? -9.016 44.594 13.258 1 87.62 247 THR A C 1
ATOM 1819 O O . THR A 1 247 ? -9.43 45.75 13.18 1 87.62 247 THR A O 1
ATOM 1822 N N . GLU A 1 248 ? -9.469 43.594 12.523 1 85.62 248 GLU A N 1
ATOM 1823 C CA . GLU A 1 248 ? -10.594 43.719 11.602 1 85.62 248 GLU A CA 1
ATOM 1824 C C . GLU A 1 248 ? -11.625 42.625 11.82 1 85.62 248 GLU A C 1
ATOM 1826 O O . GLU A 1 248 ? -11.711 41.656 11.047 1 85.62 248 GLU A O 1
ATOM 1831 N N . PRO A 1 249 ? -12.516 42.781 12.766 1 93.12 249 PRO A N 1
ATOM 1832 C CA . PRO A 1 249 ? -13.352 41.688 13.234 1 93.12 249 PRO A CA 1
ATOM 1833 C C . PRO A 1 249 ? -14.586 41.469 12.359 1 93.12 249 PRO A C 1
ATOM 1835 O O . PRO A 1 249 ? -15.328 40.5 12.555 1 93.12 249 PRO A O 1
ATOM 1838 N N . VAL A 1 250 ? -14.797 42.312 11.312 1 93.19 250 VAL A N 1
ATOM 1839 C CA . VAL A 1 250 ? -15.914 42.094 10.406 1 93.19 250 VAL A CA 1
ATOM 1840 C C . VAL A 1 250 ? -15.531 41.062 9.344 1 93.19 250 VAL A C 1
ATOM 1842 O O . VAL A 1 250 ? -14.539 41.25 8.633 1 93.19 250 VAL A O 1
ATOM 1845 N N . PRO A 1 251 ? -16.312 40 9.328 1 93.94 251 PRO A N 1
ATOM 1846 C CA . PRO A 1 251 ? -15.984 38.969 8.336 1 93.94 251 PRO A CA 1
ATOM 1847 C C . PRO A 1 251 ? -15.961 39.531 6.906 1 93.94 251 PRO A C 1
ATOM 1849 O O . PRO A 1 251 ? -16.859 40.25 6.516 1 93.94 251 PRO A O 1
ATOM 1852 N N . LYS A 1 252 ? -14.922 39.219 6.203 1 86.31 252 LYS A N 1
ATOM 1853 C CA . LYS A 1 252 ? -14.789 39.594 4.797 1 86.31 252 LYS A CA 1
ATOM 1854 C C . LYS A 1 252 ? -14.781 38.344 3.904 1 86.31 252 LYS A C 1
ATOM 1856 O O . LYS A 1 252 ? -13.953 37.469 4.082 1 86.31 252 LYS A O 1
ATOM 1861 N N . HIS A 1 253 ? -15.688 38.25 3.053 1 87.69 253 HIS A N 1
ATOM 1862 C CA . HIS A 1 253 ? -15.727 37.188 2.066 1 87.69 253 HIS A CA 1
ATOM 1863 C C . HIS A 1 253 ? -14.836 37.5 0.869 1 87.69 253 HIS A C 1
ATOM 1865 O O . HIS A 1 253 ? -14.945 38.594 0.286 1 87.69 253 HIS A O 1
ATOM 1871 N N . ILE A 1 254 ? -13.953 36.688 0.542 1 77.56 254 ILE A N 1
ATOM 1872 C CA . ILE A 1 254 ? -13.078 36.812 -0.62 1 77.56 254 ILE A CA 1
ATOM 1873 C C . ILE A 1 254 ? -13.422 35.719 -1.639 1 77.56 254 ILE A C 1
ATOM 1875 O O . ILE A 1 254 ? -13.078 34.562 -1.451 1 77.56 254 ILE A O 1
ATOM 1879 N N . PRO A 1 255 ? -14.109 36.031 -2.75 1 76.94 255 PRO A N 1
ATOM 1880 C CA . PRO A 1 255 ? -14.492 35.031 -3.746 1 76.94 255 PRO A CA 1
ATOM 1881 C C . PRO A 1 255 ? -13.305 34.531 -4.555 1 76.94 255 PRO A C 1
ATOM 1883 O O . PRO A 1 255 ? -12.273 35.188 -4.637 1 76.94 255 PRO A O 1
ATOM 1886 N N . THR A 1 256 ? -13.484 33.219 -5.004 1 69.25 256 THR A N 1
ATOM 1887 C CA . THR A 1 256 ? -12.461 32.688 -5.887 1 69.25 256 THR A CA 1
ATOM 1888 C C . THR A 1 256 ? -12.508 33.344 -7.254 1 69.25 256 THR A C 1
ATOM 1890 O O . THR A 1 256 ? -13.586 33.625 -7.777 1 69.25 256 THR A O 1
ATOM 1893 N N . GLU A 1 257 ? -11.398 34.156 -7.582 1 52.81 257 GLU A N 1
ATOM 1894 C CA . GLU A 1 257 ? -11.414 34.656 -8.953 1 52.81 257 GLU A CA 1
ATOM 1895 C C . GLU A 1 257 ? -11.43 33.5 -9.953 1 52.81 257 GLU A C 1
ATOM 1897 O O . GLU A 1 257 ? -10.773 32.469 -9.75 1 52.81 257 GLU A O 1
ATOM 1902 N N . LYS A 1 258 ? -12.562 33.312 -10.633 1 43.97 258 LYS A N 1
ATOM 1903 C CA . LYS A 1 258 ? -12.625 32.312 -11.695 1 43.97 258 LYS A CA 1
ATOM 1904 C C . LYS A 1 258 ? -11.32 32.281 -12.492 1 43.97 258 LYS A C 1
ATOM 1906 O O . LYS A 1 258 ? -11.086 33.156 -13.328 1 43.97 258 LYS A O 1
ATOM 1911 N N . VAL A 1 259 ? -10.266 32.312 -11.836 1 37.47 259 VAL A N 1
ATOM 1912 C CA . VAL A 1 259 ? -9.117 32.188 -12.719 1 37.47 259 VAL A CA 1
ATOM 1913 C C . VAL A 1 259 ? -9.195 30.844 -13.461 1 37.47 259 VAL A C 1
ATOM 1915 O O . VAL A 1 259 ? -9.758 29.875 -12.945 1 37.47 259 VAL A O 1
ATOM 1918 N N . LYS A 1 260 ? -9.039 30.891 -14.734 1 36.03 260 LYS A N 1
ATOM 1919 C CA . LYS A 1 260 ? -8.969 29.656 -15.531 1 36.03 260 LYS A CA 1
ATOM 1920 C C . LYS A 1 260 ? -8.352 28.516 -14.727 1 36.03 260 LYS A C 1
ATOM 1922 O O . LYS A 1 260 ? -7.402 28.734 -13.969 1 36.03 260 LYS A O 1
ATOM 1927 N N . ALA A 1 261 ? -9.234 27.484 -14.758 1 33.62 261 ALA A N 1
ATOM 1928 C CA . ALA A 1 261 ? -9.219 26.219 -14.016 1 33.62 261 ALA A CA 1
ATOM 1929 C C . ALA A 1 261 ? -7.797 25.703 -13.844 1 33.62 261 ALA A C 1
ATOM 1931 O O . ALA A 1 261 ? -7.574 24.688 -13.18 1 33.62 261 ALA A O 1
ATOM 1932 N N . VAL A 1 262 ? -6.941 26.172 -14.797 1 32.19 262 VAL A N 1
ATOM 1933 C CA . VAL A 1 262 ? -5.801 25.25 -14.711 1 32.19 262 VAL A CA 1
ATOM 1934 C C . VAL A 1 262 ? -5.238 25.25 -13.297 1 32.19 262 VAL A C 1
ATOM 1936 O O . VAL A 1 262 ? -4.898 24.203 -12.758 1 32.19 262 VAL A O 1
ATOM 1939 N N . ASP A 1 263 ? -4.762 26.453 -12.906 1 31.91 263 ASP A N 1
ATOM 1940 C CA . ASP A 1 263 ? -3.949 26.547 -11.695 1 31.91 263 ASP A CA 1
ATOM 1941 C C . ASP A 1 263 ? -4.777 27.047 -10.516 1 31.91 263 ASP A C 1
ATOM 1943 O O . ASP A 1 263 ? -4.246 27.688 -9.609 1 31.91 263 ASP A O 1
ATOM 1947 N N . THR A 1 264 ? -6.078 26.984 -10.656 1 30.77 264 THR A N 1
ATOM 1948 C CA . THR A 1 264 ? -7.023 27.703 -9.797 1 30.77 264 THR A CA 1
ATOM 1949 C C . THR A 1 264 ? -6.895 27.219 -8.352 1 30.77 264 THR A C 1
ATOM 1951 O O . THR A 1 264 ? -7.363 27.891 -7.426 1 30.77 264 THR A O 1
ATOM 1954 N N . THR A 1 265 ? -6.617 25.984 -8.297 1 31.48 265 THR A N 1
ATOM 1955 C CA . THR A 1 265 ? -6.715 25.5 -6.922 1 31.48 265 THR A CA 1
ATOM 1956 C C . THR A 1 265 ? -5.766 26.281 -6.012 1 31.48 265 THR A C 1
ATOM 1958 O O . THR A 1 265 ? -6.102 26.578 -4.863 1 31.48 265 THR A O 1
ATOM 1961 N N . ILE A 1 266 ? -4.617 26.609 -6.672 1 32.69 266 ILE A N 1
ATOM 1962 C CA . ILE A 1 266 ? -3.547 27.297 -5.953 1 32.69 266 ILE A CA 1
ATOM 1963 C C . ILE A 1 266 ? -3.895 28.766 -5.781 1 32.69 266 ILE A C 1
ATOM 1965 O O . ILE A 1 266 ? -3.564 29.375 -4.758 1 32.69 266 ILE A O 1
ATOM 1969 N N . LEU A 1 267 ? -4.684 29.297 -6.77 1 32.44 267 LEU A N 1
ATOM 1970 C CA . LEU A 1 267 ? -4.84 30.75 -6.875 1 32.44 267 LEU A CA 1
ATOM 1971 C C . LEU A 1 267 ? -5.742 31.281 -5.766 1 32.44 267 LEU A C 1
ATOM 1973 O O . LEU A 1 267 ? -5.484 32.344 -5.207 1 32.44 267 LEU A O 1
ATOM 1977 N N . GLY A 1 268 ? -6.918 30.75 -5.758 1 34.5 268 GLY A N 1
ATOM 1978 C CA . GLY A 1 268 ? -7.762 31.312 -4.719 1 34.5 268 GLY A CA 1
ATOM 1979 C C . GLY A 1 268 ? -7.07 31.406 -3.369 1 34.5 268 GLY A C 1
ATOM 1980 O O . GLY A 1 268 ? -7.168 32.438 -2.686 1 34.5 268 GLY A O 1
ATOM 1981 N N . ASN A 1 269 ? -6.402 30.266 -3.109 1 35.81 269 ASN A N 1
ATOM 1982 C CA . ASN A 1 269 ? -5.668 30.234 -1.849 1 35.81 269 ASN A CA 1
ATOM 1983 C C . ASN A 1 269 ? -4.492 31.203 -1.864 1 35.81 269 ASN A C 1
ATOM 1985 O O . ASN A 1 269 ? -4.129 31.766 -0.827 1 35.81 269 ASN A O 1
ATOM 1989 N N . MET A 1 270 ? -4.113 31.453 -3.078 1 36.28 270 MET A N 1
ATOM 1990 C CA . MET A 1 270 ? -3.064 32.469 -3.258 1 36.28 270 MET A CA 1
ATOM 1991 C C . MET A 1 270 ? -3.561 33.844 -2.861 1 36.28 270 MET A C 1
ATOM 1993 O O . MET A 1 270 ? -2.793 34.656 -2.346 1 36.28 270 MET A O 1
ATOM 1997 N N . ARG A 1 271 ? -4.797 34.094 -3.236 1 35.69 271 ARG A N 1
ATOM 1998 C CA . ARG A 1 271 ? -5.297 35.406 -2.842 1 35.69 271 ARG A CA 1
ATOM 1999 C C . ARG A 1 271 ? -5.227 35.594 -1.329 1 35.69 271 ARG A C 1
ATOM 2001 O O . ARG A 1 271 ? -4.906 36.688 -0.841 1 35.69 271 ARG A O 1
ATOM 2008 N N . ILE A 1 272 ? -5.676 34.625 -0.677 1 36.97 272 ILE A N 1
ATOM 2009 C CA . ILE A 1 272 ? -5.566 34.781 0.771 1 36.97 272 ILE A CA 1
ATOM 2010 C C . ILE A 1 272 ? -4.109 35 1.158 1 36.97 272 ILE A C 1
ATOM 2012 O O . ILE A 1 272 ? -3.814 35.812 2.035 1 36.97 272 ILE A O 1
ATOM 2016 N N . LEU A 1 273 ? -3.367 34.25 0.275 1 40.47 273 LEU A N 1
ATOM 2017 C CA . LEU A 1 273 ? -1.933 34.438 0.476 1 40.47 273 LEU A CA 1
ATOM 2018 C C . LEU A 1 273 ? -1.533 35.875 0.292 1 40.47 273 LEU A C 1
ATOM 2020 O O . LEU A 1 273 ? -0.737 36.406 1.068 1 40.47 273 LEU A O 1
ATOM 2024 N N . ARG A 1 274 ? -2.082 36.406 -0.752 1 40.47 274 ARG A N 1
ATOM 2025 C CA . ARG A 1 274 ? -1.832 37.812 -1.02 1 40.47 274 ARG A CA 1
ATOM 2026 C C . ARG A 1 274 ? -2.373 38.688 0.106 1 40.47 274 ARG A C 1
ATOM 2028 O O . ARG A 1 274 ? -1.762 39.688 0.465 1 40.47 274 ARG A O 1
ATOM 2035 N N . LEU A 1 275 ? -3.426 38.375 0.482 1 37.78 275 LEU A N 1
ATOM 2036 C CA . LEU A 1 275 ? -4.004 39.219 1.519 1 37.78 275 LEU A CA 1
ATOM 2037 C C . LEU A 1 275 ? -3.16 39.188 2.787 1 37.78 275 LEU A C 1
ATOM 2039 O O . LEU A 1 275 ? -2.953 40.219 3.434 1 37.78 275 LEU A O 1
ATOM 2043 N N . ILE A 1 276 ? -2.883 37.906 3.172 1 39.09 276 ILE A N 1
ATOM 2044 C CA . ILE A 1 276 ? -2.002 37.875 4.336 1 39.09 276 ILE A CA 1
ATOM 2045 C C . ILE A 1 276 ? -0.688 38.594 4.004 1 39.09 276 ILE A C 1
ATOM 2047 O O . ILE A 1 276 ? -0.078 39.219 4.867 1 39.09 276 ILE A O 1
ATOM 2051 N N . TRP A 1 277 ? -0.308 38.312 2.705 1 37.94 277 TRP A N 1
ATOM 2052 C CA . TRP A 1 277 ? 0.943 38.938 2.279 1 37.94 277 TRP A CA 1
ATOM 2053 C C . TRP A 1 277 ? 0.849 40.469 2.352 1 37.94 277 TRP A C 1
ATOM 2055 O O . TRP A 1 277 ? 1.807 41.125 2.746 1 37.94 277 TRP A O 1
ATOM 2065 N N . LYS A 1 278 ? -0.031 40.906 1.729 1 38.47 278 LYS A N 1
ATOM 2066 C CA . LYS A 1 278 ? -0.042 42.375 1.817 1 38.47 278 LYS A CA 1
ATOM 2067 C C . LYS A 1 278 ? 0.103 42.844 3.264 1 38.47 278 LYS A C 1
ATOM 2069 O O . LYS A 1 278 ? 0.307 44.031 3.521 1 38.47 278 LYS A O 1
ATOM 2074 N N . ALA A 1 279 ? -0.238 42.062 4.238 1 34.91 279 ALA A N 1
ATOM 2075 C CA . ALA A 1 279 ? 0.292 42.594 5.492 1 34.91 279 ALA A CA 1
ATOM 2076 C C . ALA A 1 279 ? 1.812 42.469 5.543 1 34.91 279 ALA A C 1
ATOM 2078 O O . ALA A 1 279 ? 2.4 41.688 4.793 1 34.91 279 ALA A O 1
ATOM 2079 N N . ARG A 1 280 ? 2.77 43 6.465 1 34.66 280 ARG A N 1
ATOM 2080 C CA . ARG A 1 280 ? 4.199 43.188 6.246 1 34.66 280 ARG A CA 1
ATOM 2081 C C . ARG A 1 280 ? 4.848 41.906 5.703 1 34.66 280 ARG A C 1
ATOM 2083 O O . ARG A 1 280 ? 5.844 41.969 4.98 1 34.66 280 ARG A O 1
ATOM 2090 N N . HIS A 1 281 ? 5.016 40.781 6.508 1 32.38 281 HIS A N 1
ATOM 2091 C CA . HIS A 1 281 ? 5.918 39.688 6.254 1 32.38 281 HIS A CA 1
ATOM 2092 C C . HIS A 1 281 ? 5.328 38.719 5.227 1 32.38 281 HIS A C 1
ATOM 2094 O O . HIS A 1 281 ? 4.34 38.031 5.504 1 32.38 281 HIS A O 1
ATOM 2100 N N . HIS A 1 282 ? 5.398 38.719 3.848 1 36.59 282 HIS A N 1
ATOM 2101 C CA . HIS A 1 282 ? 4.934 38.219 2.562 1 36.59 282 HIS A CA 1
ATOM 2102 C C . HIS A 1 282 ? 5.094 36.688 2.48 1 36.59 282 HIS A C 1
ATOM 2104 O O . HIS A 1 282 ? 4.242 36 1.912 1 36.59 282 HIS A O 1
ATOM 2110 N N . ALA A 1 283 ? 6.203 36.031 2.639 1 33.66 283 ALA A N 1
ATOM 2111 C CA . ALA A 1 283 ? 6.695 34.812 2.059 1 33.66 283 ALA A CA 1
ATOM 2112 C C . ALA A 1 283 ? 5.898 33.594 2.576 1 33.66 283 ALA A C 1
ATOM 2114 O O . ALA A 1 283 ? 5.875 32.531 1.943 1 33.66 283 ALA A O 1
ATOM 2115 N N . VAL A 1 284 ? 5.422 33.594 3.74 1 34.97 284 VAL A N 1
ATOM 2116 C CA . VAL A 1 284 ? 5.07 32.312 4.359 1 34.97 284 VAL A CA 1
ATOM 2117 C C . VAL A 1 284 ? 3.697 31.859 3.863 1 34.97 284 VAL A C 1
ATOM 2119 O O . VAL A 1 284 ? 3.402 30.656 3.844 1 34.97 284 VAL A O 1
ATOM 2122 N N . LEU A 1 285 ? 2.84 32.719 3.424 1 40.25 285 LEU A N 1
ATOM 2123 C CA . LEU A 1 285 ? 1.417 32.406 3.318 1 40.25 285 LEU A CA 1
ATOM 2124 C C . LEU A 1 285 ? 1.154 31.438 2.176 1 40.25 285 LEU A C 1
ATOM 2126 O O . LEU A 1 285 ? 0.279 30.562 2.279 1 40.25 285 LEU A O 1
ATOM 2130 N N . GLY A 1 286 ? 1.858 31.531 1.098 1 40.44 286 GLY A N 1
ATOM 2131 C CA . GLY A 1 286 ? 1.641 30.625 -0.014 1 40.44 286 GLY A CA 1
ATOM 2132 C C . GLY A 1 286 ? 1.664 29.156 0.397 1 40.44 286 GLY A C 1
ATOM 2133 O O . GLY A 1 286 ? 0.886 28.359 -0.115 1 40.44 286 GLY A O 1
ATOM 2134 N N . PHE A 1 287 ? 2.307 28.969 1.372 1 35.88 287 PHE A N 1
ATOM 2135 C CA . PHE A 1 287 ? 2.453 27.594 1.838 1 35.88 287 PHE A CA 1
ATOM 2136 C C . PHE A 1 287 ? 1.147 27.094 2.439 1 35.88 287 PHE A C 1
ATOM 2138 O O . PHE A 1 287 ? 0.748 25.953 2.197 1 35.88 287 PHE A O 1
ATOM 2145 N N . VAL A 1 288 ? 0.593 28.062 3.213 1 43 288 VAL A N 1
ATOM 2146 C CA . VAL A 1 288 ? -0.523 27.562 4.008 1 43 288 VAL A CA 1
ATOM 2147 C C . VAL A 1 288 ? -1.658 27.109 3.088 1 43 288 VAL A C 1
ATOM 2149 O O . VAL A 1 288 ? -2.27 26.062 3.305 1 43 288 VAL A O 1
ATOM 2152 N N . LEU A 1 289 ? -1.825 27.875 2.086 1 42.03 289 LEU A N 1
ATOM 2153 C CA . LEU A 1 289 ? -3.021 27.625 1.293 1 42.03 289 LEU A CA 1
ATOM 2154 C C . LEU A 1 289 ? -2.916 26.281 0.563 1 42.03 289 LEU A C 1
ATOM 2156 O O . LEU A 1 289 ? -3.895 25.547 0.479 1 42.03 289 LEU A O 1
ATOM 2160 N N . ASP A 1 290 ? -1.814 25.969 0.117 1 39.69 290 ASP A N 1
ATOM 2161 C CA . ASP A 1 290 ? -1.681 24.703 -0.604 1 39.69 290 ASP A CA 1
ATOM 2162 C C . ASP A 1 290 ? -1.969 23.516 0.311 1 39.69 290 ASP A C 1
ATOM 2164 O O . ASP A 1 290 ? -2.604 22.547 -0.105 1 39.69 290 ASP A O 1
ATOM 2168 N N . SER A 1 291 ? -1.543 23.656 1.49 1 39.06 291 SER A N 1
ATOM 2169 C CA . SER A 1 291 ? -1.688 22.5 2.371 1 39.06 291 SER A CA 1
ATOM 2170 C C . SER A 1 291 ? -3.15 22.25 2.73 1 39.06 291 SER A C 1
ATOM 2172 O O . SER A 1 291 ? -3.535 21.141 3.082 1 39.06 291 SER A O 1
ATOM 2174 N N . MET A 1 292 ? -3.889 23.328 2.916 1 37.06 292 MET A N 1
ATOM 2175 C CA . MET A 1 292 ? -5.285 23.172 3.32 1 37.06 292 MET A CA 1
ATOM 2176 C C . MET A 1 292 ? -6.113 22.562 2.199 1 37.06 292 MET A C 1
ATOM 2178 O O . MET A 1 292 ? -7.145 21.938 2.453 1 37.06 292 MET A O 1
ATOM 2182 N N . CYS A 1 293 ? -5.797 23.016 1.016 1 34.41 293 CYS A N 1
ATOM 2183 C CA . CYS A 1 293 ? -6.613 22.578 -0.111 1 34.41 293 CYS A CA 1
ATOM 2184 C C . CYS A 1 293 ? -6.285 21.141 -0.499 1 34.41 293 CYS A C 1
ATOM 2186 O O . CYS A 1 293 ? -6.883 20.594 -1.428 1 34.41 293 CYS A O 1
ATOM 2188 N N . SER A 1 294 ? -5.266 20.656 0.024 1 36 294 SER A N 1
ATOM 2189 C CA . SER A 1 294 ? -4.918 19.344 -0.5 1 36 294 SER A CA 1
ATOM 2190 C C . SER A 1 294 ? -6.008 18.312 -0.194 1 36 294 SER A C 1
ATOM 2192 O O . SER A 1 294 ? -5.711 17.156 0.13 1 36 294 SER A O 1
ATOM 2194 N N . GLU A 1 295 ? -7.137 18.859 0.211 1 34.72 295 GLU A N 1
ATOM 2195 C CA . GLU A 1 295 ? -7.949 17.656 0.395 1 34.72 295 GLU A CA 1
ATOM 2196 C C . GLU A 1 295 ? -7.953 16.797 -0.863 1 34.72 295 GLU A C 1
ATOM 2198 O O . GLU A 1 295 ? -8.633 15.766 -0.916 1 34.72 295 GLU A O 1
ATOM 2203 N N . GLN A 1 296 ? -7.852 17.453 -2.057 1 32.06 296 GLN A N 1
ATOM 2204 C CA . GLN A 1 296 ? -8.039 16.562 -3.188 1 32.06 296 GLN A CA 1
ATOM 2205 C C . GLN A 1 296 ? -6.863 15.602 -3.334 1 32.06 296 GLN A C 1
ATOM 2207 O O . GLN A 1 296 ? -5.723 15.961 -3.037 1 32.06 296 GLN A O 1
ATOM 2212 N N . PRO A 1 297 ? -7.07 14.359 -3.393 1 30.34 297 PRO A N 1
ATOM 2213 C CA . PRO A 1 297 ? -5.961 13.477 -3.756 1 30.34 297 PRO A CA 1
ATOM 2214 C C . PRO A 1 297 ? -5.047 14.078 -4.816 1 30.34 297 PRO A C 1
ATOM 2216 O O . PRO A 1 297 ? -5.516 14.789 -5.715 1 30.34 297 PRO A O 1
ATOM 2219 N N . HIS A 1 298 ? -3.807 14.422 -4.457 1 29.17 298 HIS A N 1
ATOM 2220 C CA . HIS A 1 298 ? -2.66 14.914 -5.215 1 29.17 298 HIS A CA 1
ATOM 2221 C C . HIS A 1 298 ? -2.592 14.273 -6.594 1 29.17 298 HIS A C 1
ATOM 2223 O O . HIS A 1 298 ? -1.887 13.273 -6.785 1 29.17 298 HIS A O 1
ATOM 2229 N N . LYS A 1 299 ? -3.576 13.938 -7.32 1 28.92 299 LYS A N 1
ATOM 2230 C CA . LYS A 1 299 ? -3.223 13.539 -8.68 1 28.92 299 LYS A CA 1
ATOM 2231 C C . LYS A 1 299 ? -2.291 14.555 -9.328 1 28.92 299 LYS A C 1
ATOM 2233 O O . LYS A 1 299 ? -1.421 14.195 -10.125 1 28.92 299 LYS A O 1
ATOM 2238 N N . THR A 1 300 ? -2.689 15.883 -9.375 1 29.38 300 THR A N 1
ATOM 2239 C CA . THR A 1 300 ? -2.107 16.828 -10.328 1 29.38 300 THR A CA 1
ATOM 2240 C C . THR A 1 300 ? -0.676 17.188 -9.93 1 29.38 300 THR A C 1
ATOM 2242 O O . THR A 1 300 ? -0.024 17.984 -10.594 1 29.38 300 THR A O 1
ATOM 2245 N N . ARG A 1 301 ? -0.258 17.156 -8.633 1 28.59 301 ARG A N 1
ATOM 2246 C CA . ARG A 1 301 ? 0.988 17.891 -8.453 1 28.59 301 ARG A CA 1
ATOM 2247 C C . ARG A 1 301 ? 2.141 17.203 -9.172 1 28.59 301 ARG A C 1
ATOM 2249 O O . ARG A 1 301 ? 3.299 17.609 -9.031 1 28.59 301 ARG A O 1
ATOM 2256 N N . LEU A 1 302 ? 2.039 15.961 -9.516 1 25.88 302 LEU A N 1
ATOM 2257 C CA . LEU A 1 302 ? 3.357 15.531 -9.969 1 25.88 302 LEU A CA 1
ATOM 2258 C C . LEU A 1 302 ? 3.727 16.203 -11.289 1 25.88 302 LEU A C 1
ATOM 2260 O O . LEU A 1 302 ? 4.812 15.969 -11.82 1 25.88 302 LEU A O 1
ATOM 2264 N N . MET A 1 303 ? 2.828 16.719 -12.094 1 25.66 303 MET A N 1
ATOM 2265 C CA . MET A 1 303 ? 3.33 16.938 -13.445 1 25.66 303 MET A CA 1
ATOM 2266 C C . MET A 1 303 ? 4.336 18.078 -13.477 1 25.66 303 MET A C 1
ATOM 2268 O O . MET A 1 303 ? 5.461 17.922 -13.953 1 25.66 303 MET A O 1
ATOM 2272 N N . PRO A 1 304 ? 4.07 19.344 -14.25 1 27.47 304 PRO A N 1
ATOM 2273 C CA . PRO A 1 304 ? 4.852 20.188 -15.148 1 27.47 304 PRO A CA 1
ATOM 2274 C C . PRO A 1 304 ? 5.594 21.297 -14.406 1 27.47 304 PRO A C 1
ATOM 2276 O O . PRO A 1 304 ? 6.055 22.266 -15.023 1 27.47 304 PRO A O 1
ATOM 2279 N N . ILE A 1 305 ? 5.832 21.25 -13.141 1 28.28 305 ILE A N 1
ATOM 2280 C CA . ILE A 1 305 ? 6.574 22.453 -12.781 1 28.28 305 ILE A CA 1
ATOM 2281 C C . ILE A 1 305 ? 7.793 22.609 -13.695 1 28.28 305 ILE A C 1
ATOM 2283 O O . ILE A 1 305 ? 8.453 23.641 -13.695 1 28.28 305 ILE A O 1
ATOM 2287 N N . LEU A 1 306 ? 8.266 21.562 -14.227 1 27.02 306 LEU A N 1
ATOM 2288 C CA . LEU A 1 306 ? 9.492 21.766 -14.992 1 27.02 306 LEU A CA 1
ATOM 2289 C C . LEU A 1 306 ? 9.258 22.719 -16.156 1 27.02 306 LEU A C 1
ATOM 2291 O O . LEU A 1 306 ? 10.18 23.422 -16.578 1 27.02 306 LEU A O 1
ATOM 2295 N N . GLU A 1 307 ? 8.086 22.609 -16.688 1 27.55 307 GLU A N 1
ATOM 2296 C CA . GLU A 1 307 ? 8.07 23.375 -17.922 1 27.55 307 GLU A CA 1
ATOM 2297 C C . GLU A 1 307 ? 7.949 24.875 -17.656 1 27.55 307 GLU A C 1
ATOM 2299 O O . GLU A 1 307 ? 8.32 25.703 -18.484 1 27.55 307 GLU A O 1
ATOM 2304 N N . ARG A 1 308 ? 7.352 25.172 -16.453 1 28.06 308 ARG A N 1
ATOM 2305 C CA . ARG A 1 308 ? 7.078 26.609 -16.406 1 28.06 308 ARG A CA 1
ATOM 2306 C C . ARG A 1 308 ? 8.328 27.391 -16.031 1 28.06 308 ARG A C 1
ATOM 2308 O O . ARG A 1 308 ? 8.289 28.625 -15.914 1 28.06 308 ARG A O 1
ATOM 2315 N N . ARG A 1 309 ? 9.43 26.734 -15.617 1 28.67 309 ARG A N 1
ATOM 2316 C CA . ARG A 1 309 ? 10.562 27.641 -15.453 1 28.67 309 ARG A CA 1
ATOM 2317 C C . ARG A 1 309 ? 10.93 28.297 -16.766 1 28.67 309 ARG A C 1
ATOM 2319 O O . ARG A 1 309 ? 11.812 29.156 -16.812 1 28.67 309 ARG A O 1
ATOM 2326 N N . LYS A 1 310 ? 10.633 27.656 -17.938 1 30 310 LYS A N 1
ATOM 2327 C CA . LYS A 1 310 ? 11.203 28.297 -19.109 1 30 310 LYS A CA 1
ATOM 2328 C C . LYS A 1 310 ? 10.578 29.672 -19.344 1 30 310 LYS A C 1
ATOM 2330 O O . LYS A 1 310 ? 11.023 30.422 -20.203 1 30 310 LYS A O 1
ATOM 2335 N N . VAL A 1 311 ? 9.445 29.812 -18.828 1 28.81 311 VAL A N 1
ATOM 2336 C CA . VAL A 1 311 ? 8.945 31.078 -19.375 1 28.81 311 VAL A CA 1
ATOM 2337 C C . VAL A 1 311 ? 9.719 32.25 -18.781 1 28.81 311 VAL A C 1
ATOM 2339 O O . VAL A 1 311 ? 9.883 33.281 -19.438 1 28.81 311 VAL A O 1
ATOM 2342 N N . MET A 1 312 ? 10.102 32.219 -17.469 1 25.83 312 MET A N 1
ATOM 2343 C CA . MET A 1 312 ? 10.516 33.562 -17.094 1 25.83 312 MET A CA 1
ATOM 2344 C C . MET A 1 312 ? 11.977 33.812 -17.453 1 25.83 312 MET A C 1
ATOM 2346 O O . MET A 1 312 ? 12.523 34.875 -17.156 1 25.83 312 MET A O 1
ATOM 2350 N N . LEU A 1 313 ? 12.75 32.656 -17.703 1 25.41 313 LEU A N 1
ATOM 2351 C CA . LEU A 1 313 ? 14.102 33.156 -17.922 1 25.41 313 LEU A CA 1
ATOM 2352 C C . LEU A 1 313 ? 14.195 33.906 -19.25 1 25.41 313 LEU A C 1
ATOM 2354 O O . LEU A 1 313 ? 13.68 33.438 -20.266 1 25.41 313 LEU A O 1
ATOM 2358 N N . PRO A 1 314 ? 14.469 35.156 -19.25 1 25.67 314 PRO A N 1
ATOM 2359 C CA . PRO A 1 314 ? 14.805 35.812 -20.516 1 25.67 314 PRO A CA 1
ATOM 2360 C C . PRO A 1 314 ? 15.828 35.031 -21.344 1 25.67 314 PRO A C 1
ATOM 2362 O O . PRO A 1 314 ? 16.609 34.281 -20.781 1 25.67 314 PRO A O 1
ATOM 2365 N N . LYS A 1 315 ? 15.617 34.875 -22.609 1 27.92 315 LYS A N 1
ATOM 2366 C CA . LYS A 1 315 ? 16.469 34.375 -23.688 1 27.92 315 LYS A CA 1
ATOM 2367 C C . LYS A 1 315 ? 17.906 34.875 -23.531 1 27.92 315 LYS A C 1
ATOM 2369 O O . LYS A 1 315 ? 18.203 36.031 -23.891 1 27.92 315 LYS A O 1
ATOM 2374 N N . ALA A 1 316 ? 18.547 34.75 -22.328 1 25.67 316 ALA A N 1
ATOM 2375 C CA . ALA A 1 316 ? 19.906 35.188 -22.609 1 25.67 316 ALA A CA 1
ATOM 2376 C C . ALA A 1 316 ? 20.484 34.438 -23.812 1 25.67 316 ALA A C 1
ATOM 2378 O O . ALA A 1 316 ? 20.047 33.344 -24.141 1 25.67 316 ALA A O 1
ATOM 2379 N N . ASN A 1 317 ? 21.547 34.875 -24.5 1 26.75 317 ASN A N 1
ATOM 2380 C CA . ASN A 1 317 ? 22.312 34.656 -25.719 1 26.75 317 ASN A CA 1
ATOM 2381 C C . ASN A 1 317 ? 22.781 33.219 -25.844 1 26.75 317 ASN A C 1
ATOM 2383 O O . ASN A 1 317 ? 23.031 32.562 -24.828 1 26.75 317 ASN A O 1
ATOM 2387 N N . SER A 1 318 ? 22.672 32.562 -27.016 1 25 318 SER A N 1
ATOM 2388 C CA . SER A 1 318 ? 22.859 31.328 -27.797 1 25 318 SER A CA 1
ATOM 2389 C C . SER A 1 318 ? 24.25 30.75 -27.578 1 25 318 SER A C 1
ATOM 2391 O O . SER A 1 318 ? 25.125 30.891 -28.438 1 25 318 SER A O 1
ATOM 2393 N N . LEU A 1 319 ? 24.922 30.797 -26.359 1 25.47 319 LEU A N 1
ATOM 2394 C CA . LEU A 1 319 ? 26.203 30.219 -26.734 1 25.47 319 LEU A CA 1
ATOM 2395 C C . LEU A 1 319 ? 26.016 28.797 -27.266 1 25.47 319 LEU A C 1
ATOM 2397 O O . LEU A 1 319 ? 25.109 28.078 -26.844 1 25.47 319 LEU A O 1
ATOM 2401 N N . PRO A 1 320 ? 26.625 28.312 -28.391 1 25.27 320 PRO A N 1
ATOM 2402 C CA . PRO A 1 320 ? 26.531 27.141 -29.266 1 25.27 320 PRO A CA 1
ATOM 2403 C C . PRO A 1 320 ? 26.688 25.828 -28.5 1 25.27 320 PRO A C 1
ATOM 2405 O O . PRO A 1 320 ? 27.766 25.531 -27.984 1 25.27 320 PRO A O 1
ATOM 2408 N N . GLY A 1 321 ? 25.859 25.688 -27.453 1 21.69 321 GLY A N 1
ATOM 2409 C CA . GLY A 1 321 ? 26.125 24.609 -26.516 1 21.69 321 GLY A CA 1
ATOM 2410 C C . GLY A 1 321 ? 26.062 23.234 -27.141 1 21.69 321 GLY A C 1
ATOM 2411 O O . GLY A 1 321 ? 25.422 23.062 -28.188 1 21.69 321 GLY A O 1
ATOM 2412 N N . HIS A 1 322 ? 26.891 22.297 -26.766 1 23.06 322 HIS A N 1
ATOM 2413 C CA . HIS A 1 322 ? 27.188 20.938 -27.172 1 23.06 322 HIS A CA 1
ATOM 2414 C C . HIS A 1 322 ? 25.938 20.062 -27.094 1 23.06 322 HIS A C 1
ATOM 2416 O O . HIS A 1 322 ? 25.047 20.297 -26.281 1 23.06 322 HIS A O 1
ATOM 2422 N N . THR A 1 323 ? 25.656 19.125 -28.047 1 20.14 323 THR A N 1
ATOM 2423 C CA . THR A 1 323 ? 24.688 18.219 -28.641 1 20.14 323 THR A CA 1
ATOM 2424 C C . THR A 1 323 ? 24.219 17.188 -27.609 1 20.14 323 THR A C 1
ATOM 2426 O O . THR A 1 323 ? 24.953 16.266 -27.266 1 20.14 323 THR A O 1
ATOM 2429 N N . ALA A 1 324 ? 23.734 17.531 -26.453 1 22.48 324 ALA A N 1
ATOM 2430 C CA . ALA A 1 324 ? 23.391 16.469 -25.516 1 22.48 324 ALA A CA 1
ATOM 2431 C C . ALA A 1 324 ? 22.344 15.523 -26.094 1 22.48 324 ALA A C 1
ATOM 2433 O O . ALA A 1 324 ? 21.484 15.945 -26.875 1 22.48 324 ALA A O 1
ATOM 2434 N N . GLY A 1 325 ? 22.406 14.234 -25.969 1 18.8 325 GLY A N 1
ATOM 2435 C CA . GLY A 1 325 ? 21.688 13.039 -26.422 1 18.8 325 GLY A CA 1
ATOM 2436 C C . GLY A 1 325 ? 20.234 13.047 -26.031 1 18.8 325 GLY A C 1
ATOM 2437 O O . GLY A 1 325 ? 19.844 13.688 -25.062 1 18.8 325 GLY A O 1
ATOM 2438 N N . LYS A 1 326 ? 19.203 12.641 -26.891 1 21.69 326 LYS A N 1
ATOM 2439 C CA . LYS A 1 326 ? 17.766 12.625 -27.156 1 21.69 326 LYS A CA 1
ATOM 2440 C C . LYS A 1 326 ? 17.016 11.914 -26.031 1 21.69 326 LYS A C 1
ATOM 2442 O O . LYS A 1 326 ? 17.125 10.703 -25.875 1 21.69 326 LYS A O 1
ATOM 2447 N N . LEU A 1 327 ? 16.875 12.344 -24.844 1 18.73 327 LEU A N 1
ATOM 2448 C CA . LEU A 1 327 ? 15.945 11.695 -23.922 1 18.73 327 LEU A CA 1
ATOM 2449 C C . LEU A 1 327 ? 14.539 11.648 -24.5 1 18.73 327 LEU A C 1
ATOM 2451 O O . LEU A 1 327 ? 14.039 12.648 -25.016 1 18.73 327 LEU A O 1
ATOM 2455 N N . ALA A 1 328 ? 13.945 10.422 -24.766 1 19.88 328 ALA A N 1
ATOM 2456 C CA . ALA A 1 328 ? 12.672 10.055 -25.391 1 19.88 328 ALA A CA 1
ATOM 2457 C C . ALA A 1 328 ? 11.508 10.773 -24.703 1 19.88 328 ALA A C 1
ATOM 2459 O O . ALA A 1 328 ? 11.469 10.883 -23.484 1 19.88 328 ALA A O 1
ATOM 2460 N N . GLU A 1 329 ? 10.703 11.625 -25.344 1 20.55 329 GLU A N 1
ATOM 2461 C CA . GLU A 1 329 ? 9.586 12.516 -25.062 1 20.55 329 GLU A CA 1
ATOM 2462 C C . GLU A 1 329 ? 8.359 11.734 -24.594 1 20.55 329 GLU A C 1
ATOM 2464 O O . GLU A 1 329 ? 7.891 10.836 -25.297 1 20.55 329 GLU A O 1
ATOM 2469 N N . PRO A 1 330 ? 8.164 11.398 -23.344 1 22.12 330 PRO A N 1
ATOM 2470 C CA . PRO A 1 330 ? 6.953 10.703 -22.906 1 22.12 330 PRO A CA 1
ATOM 2471 C C . PRO A 1 330 ? 5.672 11.398 -23.359 1 22.12 330 PRO A C 1
ATOM 2473 O O . PRO A 1 330 ? 5.539 12.617 -23.219 1 22.12 330 PRO A O 1
ATOM 2476 N N . GLY A 1 331 ? 5.02 11.047 -24.516 1 19.56 331 GLY A N 1
ATOM 2477 C CA . GLY A 1 331 ? 3.852 11.562 -25.219 1 19.56 331 GLY A CA 1
ATOM 2478 C C . GLY A 1 331 ? 2.67 11.805 -24.297 1 19.56 331 GLY A C 1
ATOM 2479 O O . GLY A 1 331 ? 2.678 11.375 -23.141 1 19.56 331 GLY A O 1
ATOM 2480 N N . THR A 1 332 ? 1.3 12.312 -24.891 1 21.28 332 THR A N 1
ATOM 2481 C CA . THR A 1 332 ? 0.06 13.07 -24.766 1 21.28 332 THR A CA 1
ATOM 2482 C C . THR A 1 332 ? -0.998 12.258 -24.031 1 21.28 332 THR A C 1
ATOM 2484 O O . THR A 1 332 ? -2.123 12.727 -23.828 1 21.28 332 THR A O 1
ATOM 2487 N N . ALA A 1 333 ? -0.955 11.031 -23.922 1 20.94 333 ALA A N 1
ATOM 2488 C CA . ALA A 1 333 ? -2.207 10.312 -23.688 1 20.94 333 ALA A CA 1
ATOM 2489 C C . ALA A 1 333 ? -2.789 10.656 -22.328 1 20.94 333 ALA A C 1
ATOM 2491 O O . ALA A 1 333 ? -3.916 10.266 -22 1 20.94 333 ALA A O 1
ATOM 2492 N N . CYS A 1 334 ? -2.066 11.227 -21.406 1 20.45 334 CYS A N 1
ATOM 2493 C CA . CYS A 1 334 ? -2.605 11.242 -20.047 1 20.45 334 CYS A CA 1
ATOM 2494 C C . CYS A 1 334 ? -3.6 12.383 -19.875 1 20.45 334 CYS A C 1
ATOM 2496 O O . CYS A 1 334 ? -3.98 12.711 -18.75 1 20.45 334 CYS A O 1
ATOM 2498 N N . GLN A 1 335 ? -4.133 13.023 -21 1 20.95 335 GLN A N 1
ATOM 2499 C CA . GLN A 1 335 ? -4.961 14.203 -20.781 1 20.95 335 GLN A CA 1
ATOM 2500 C C . GLN A 1 335 ? -6.332 13.82 -20.219 1 20.95 335 GLN A C 1
ATOM 2502 O O . GLN A 1 335 ? -6.902 14.539 -19.406 1 20.95 335 GLN A O 1
ATOM 2507 N N . SER A 1 336 ? -7 12.82 -20.828 1 21.5 336 SER A N 1
ATOM 2508 C CA . SER A 1 336 ? -8.461 12.758 -20.812 1 21.5 336 SER A CA 1
ATOM 2509 C C . SER A 1 336 ? -8.984 12.406 -19.422 1 21.5 336 SER A C 1
ATOM 2511 O O . SER A 1 336 ? -10.148 12.656 -19.109 1 21.5 336 SER A O 1
ATOM 2513 N N . VAL A 1 337 ? -8.266 11.602 -18.734 1 21.64 337 VAL A N 1
ATOM 2514 C CA . VAL A 1 337 ? -9.039 11.016 -17.641 1 21.64 337 VAL A CA 1
ATOM 2515 C C . VAL A 1 337 ? -9.219 12.031 -16.516 1 21.64 337 VAL A C 1
ATOM 2517 O O . VAL A 1 337 ? -9.789 11.711 -15.477 1 21.64 337 VAL A O 1
ATOM 2520 N N . CYS A 1 338 ? -8.695 13.227 -16.75 1 22.86 338 CYS A N 1
ATOM 2521 C CA . CYS A 1 338 ? -8.727 14.188 -15.656 1 22.86 338 CYS A CA 1
ATOM 2522 C C . CYS A 1 338 ? -10.141 14.703 -15.422 1 22.86 338 CYS A C 1
ATOM 2524 O O . CYS A 1 338 ? -10.414 15.352 -14.414 1 22.86 338 CYS A O 1
ATOM 2526 N N . LEU A 1 339 ? -11.023 14.703 -16.5 1 21.69 339 LEU A N 1
ATOM 2527 C CA . LEU A 1 339 ? -12.234 15.516 -16.422 1 21.69 339 LEU A CA 1
ATOM 2528 C C . LEU A 1 339 ? -13.203 14.961 -15.383 1 21.69 339 LEU A C 1
ATOM 2530 O O . LEU A 1 339 ? -13.867 15.727 -14.688 1 21.69 339 LEU A O 1
ATOM 2534 N N . THR A 1 340 ? -13.406 13.641 -15.492 1 21.39 340 THR A N 1
ATOM 2535 C CA . THR A 1 340 ? -14.727 13.227 -15.031 1 21.39 340 THR A CA 1
ATOM 2536 C C . THR A 1 340 ? -14.789 13.203 -13.508 1 21.39 340 THR A C 1
ATOM 2538 O O . THR A 1 340 ? -15.875 13.148 -12.93 1 21.39 340 THR A O 1
ATOM 2541 N N . LEU A 1 341 ? -13.617 13.102 -12.891 1 22.17 341 LEU A N 1
ATOM 2542 C CA . LEU A 1 341 ? -13.93 12.789 -11.5 1 22.17 341 LEU A CA 1
ATOM 2543 C C . LEU A 1 341 ? -14.367 14.039 -10.75 1 22.17 341 LEU A C 1
ATOM 2545 O O . LEU A 1 341 ? -14.578 13.992 -9.531 1 22.17 341 LEU A O 1
ATOM 2549 N N . THR A 1 342 ? -14.359 15.203 -11.445 1 23.62 342 THR A N 1
ATOM 2550 C CA . THR A 1 342 ? -14.766 16.406 -10.734 1 23.62 342 THR A CA 1
ATOM 2551 C C . THR A 1 342 ? -16.25 16.344 -10.383 1 23.62 342 THR A C 1
ATOM 2553 O O . THR A 1 342 ? -16.656 16.844 -9.328 1 23.62 342 THR A O 1
ATOM 2556 N N . SER A 1 343 ? -17.078 15.945 -11.438 1 21.89 343 SER A N 1
ATOM 2557 C CA . SER A 1 343 ? -18.484 16.297 -11.406 1 21.89 343 SER A CA 1
ATOM 2558 C C . SER A 1 343 ? -19.234 15.508 -10.336 1 21.89 343 SER A C 1
ATOM 2560 O O . SER A 1 343 ? -20.406 15.75 -10.078 1 21.89 343 SER A O 1
ATOM 2562 N N . THR A 1 344 ? -18.672 14.414 -9.93 1 21.89 344 THR A N 1
ATOM 2563 C CA . THR A 1 344 ? -19.719 13.625 -9.281 1 21.89 344 THR A CA 1
ATOM 2564 C C . THR A 1 344 ? -20.016 14.156 -7.887 1 21.89 344 THR A C 1
ATOM 2566 O O . THR A 1 344 ? -20.875 13.641 -7.188 1 21.89 344 THR A O 1
ATOM 2569 N N . TYR A 1 345 ? -19.188 15.062 -7.359 1 21.14 345 TYR A N 1
ATOM 2570 C CA . TYR A 1 345 ? -19.641 15.383 -6.012 1 21.14 345 TYR A CA 1
ATOM 2571 C C . TYR A 1 345 ? -20.906 16.234 -6.047 1 21.14 345 TYR A C 1
ATOM 2573 O O . TYR A 1 345 ? -21.531 16.453 -5.012 1 21.14 345 TYR A O 1
ATOM 2581 N N . SER A 1 346 ? -21.062 17 -7.145 1 21.81 346 SER A N 1
ATOM 2582 C CA . SER A 1 346 ? -22.172 17.938 -6.988 1 21.81 346 SER A CA 1
ATOM 2583 C C . SER A 1 346 ? -23.516 17.203 -6.969 1 21.81 346 SER A C 1
ATOM 2585 O O . SER A 1 346 ? -24.578 17.828 -6.859 1 21.81 346 SER A O 1
ATOM 2587 N N . LEU A 1 347 ? -23.609 16.031 -7.559 1 22.05 347 LEU A N 1
ATOM 2588 C CA . LEU A 1 347 ? -24.984 15.602 -7.789 1 22.05 347 LEU A CA 1
ATOM 2589 C C . LEU A 1 347 ? -25.672 15.242 -6.477 1 22.05 347 LEU A C 1
ATOM 2591 O O . LEU A 1 347 ? -26.812 14.797 -6.473 1 22.05 347 LEU A O 1
ATOM 2595 N N . LEU A 1 348 ? -24.938 15.07 -5.41 1 22.2 348 LEU A N 1
ATOM 2596 C CA . LEU A 1 348 ? -25.781 14.414 -4.418 1 22.2 348 LEU A CA 1
ATOM 2597 C C . LEU A 1 348 ? -26.812 15.398 -3.844 1 22.2 348 LEU A C 1
ATOM 2599 O O . LEU A 1 348 ? -27.547 15.055 -2.922 1 22.2 348 LEU A O 1
ATOM 2603 N N . HIS A 1 349 ? -26.625 16.719 -3.924 1 20.39 349 HIS A N 1
ATOM 2604 C CA . HIS A 1 349 ? -27.703 17.375 -3.193 1 20.39 349 HIS A CA 1
ATOM 2605 C C . HIS A 1 349 ? -29 17.359 -3.996 1 20.39 349 HIS A C 1
ATOM 2607 O O . HIS A 1 349 ? -29.062 17.922 -5.09 1 20.39 349 HIS A O 1
ATOM 2613 N N . PRO A 1 350 ? -29.75 16.219 -4.082 1 22.52 350 PRO A N 1
ATOM 2614 C CA . PRO A 1 350 ? -31.094 16.359 -4.656 1 22.52 350 PRO A CA 1
ATOM 2615 C C . PRO A 1 350 ? -31.844 17.562 -4.102 1 22.52 350 PRO A C 1
ATOM 2617 O O . PRO A 1 350 ? -31.672 17.922 -2.934 1 22.52 350 PRO A O 1
ATOM 2620 N N . SER A 1 351 ? -31.938 18.641 -4.883 1 19.11 351 SER A N 1
ATOM 2621 C CA . SER A 1 351 ? -32.906 19.688 -4.605 1 19.11 351 SER A CA 1
ATOM 2622 C C . SER A 1 351 ? -34.281 19.078 -4.254 1 19.11 351 SER A C 1
ATOM 2624 O O . SER A 1 351 ? -34.75 18.172 -4.941 1 19.11 351 SER A O 1
ATOM 2626 N N . SER A 1 352 ? -34.719 18.953 -3.006 1 19.86 352 SER A N 1
ATOM 2627 C CA . SER A 1 352 ? -36.125 18.922 -2.645 1 19.86 352 SER A CA 1
ATOM 2628 C C . SER A 1 352 ? -36.906 19.969 -3.42 1 19.86 352 SER A C 1
ATOM 2630 O O . SER A 1 352 ? -36.594 21.156 -3.355 1 19.86 352 SER A O 1
ATOM 2632 N N . SER A 1 353 ? -37.281 19.766 -4.711 1 18.84 353 SER A N 1
ATOM 2633 C CA . SER A 1 353 ? -38.656 20.297 -4.848 1 18.84 353 SER A CA 1
ATOM 2634 C C . SER A 1 353 ? -39.656 19.484 -4.016 1 18.84 353 SER A C 1
ATOM 2636 O O . SER A 1 353 ? -39.531 18.266 -3.922 1 18.84 353 SER A O 1
ATOM 2638 N N . MET B 1 1 ? 61.156 -31.672 -13.336 1 20.55 1 MET B N 1
ATOM 2639 C CA . MET B 1 1 ? 59.938 -32.344 -12.992 1 20.55 1 MET B CA 1
ATOM 2640 C C . MET B 1 1 ? 58.781 -31.344 -12.867 1 20.55 1 MET B C 1
ATOM 2642 O O . MET B 1 1 ? 58.75 -30.547 -11.93 1 20.55 1 MET B O 1
ATOM 2646 N N . ALA B 1 2 ? 58.188 -30.797 -14.023 1 27.19 2 ALA B N 1
ATOM 2647 C CA . ALA B 1 2 ? 57.125 -29.812 -14.258 1 27.19 2 ALA B CA 1
ATOM 2648 C C . ALA B 1 2 ? 55.844 -30.172 -13.508 1 27.19 2 ALA B C 1
ATOM 2650 O O . ALA B 1 2 ? 55.375 -31.297 -13.609 1 27.19 2 ALA B O 1
ATOM 2651 N N . ALA B 1 3 ? 55.562 -29.359 -12.383 1 32.75 3 ALA B N 1
ATOM 2652 C CA . ALA B 1 3 ? 54.406 -29.531 -11.539 1 32.75 3 ALA B CA 1
ATOM 2653 C C . ALA B 1 3 ? 53.125 -29.672 -12.391 1 32.75 3 ALA B C 1
ATOM 2655 O O . ALA B 1 3 ? 52.906 -28.906 -13.328 1 32.75 3 ALA B O 1
ATOM 2656 N N . SER B 1 4 ? 52.594 -30.844 -12.625 1 32.03 4 SER B N 1
ATOM 2657 C CA . SER B 1 4 ? 51.312 -31.188 -13.242 1 32.03 4 SER B CA 1
ATOM 2658 C C . SER B 1 4 ? 50.188 -30.312 -12.711 1 32.03 4 SER B C 1
ATOM 2660 O O . SER B 1 4 ? 49.969 -30.234 -11.5 1 32.03 4 SER B O 1
ATOM 2662 N N . GLY B 1 5 ? 49.969 -29.125 -13.273 1 32.03 5 GLY B N 1
ATOM 2663 C CA . GLY B 1 5 ? 48.906 -28.172 -12.953 1 32.03 5 GLY B CA 1
ATOM 2664 C C . GLY B 1 5 ? 47.562 -28.828 -12.719 1 32.03 5 GLY B C 1
ATOM 2665 O O . GLY B 1 5 ? 47.219 -29.812 -13.375 1 32.03 5 GLY B O 1
ATOM 2666 N N . GLU B 1 6 ? 47.094 -28.969 -11.469 1 36.12 6 GLU B N 1
ATOM 2667 C CA . GLU B 1 6 ? 45.812 -29.484 -11.078 1 36.12 6 GLU B CA 1
ATOM 2668 C C . GLU B 1 6 ? 44.719 -29.062 -12.062 1 36.12 6 GLU B C 1
ATOM 2670 O O . GLU B 1 6 ? 44.719 -27.938 -12.562 1 36.12 6 GLU B O 1
ATOM 2675 N N . PRO B 1 7 ? 44.094 -30.016 -12.82 1 37.16 7 PRO B N 1
ATOM 2676 C CA . PRO B 1 7 ? 43 -29.719 -13.75 1 37.16 7 PRO B CA 1
ATOM 2677 C C . PRO B 1 7 ? 42.031 -28.672 -13.203 1 37.16 7 PRO B C 1
ATOM 2679 O O . PRO B 1 7 ? 41.938 -28.516 -11.984 1 37.16 7 PRO B O 1
ATOM 2682 N N . GLY B 1 8 ? 41.844 -27.547 -13.844 1 34.19 8 GLY B N 1
ATOM 2683 C CA . GLY B 1 8 ? 40.875 -26.484 -13.648 1 34.19 8 GLY B CA 1
ATOM 2684 C C . GLY B 1 8 ? 39.5 -27 -13.211 1 34.19 8 GLY B C 1
ATOM 2685 O O . GLY B 1 8 ? 38.938 -27.875 -13.852 1 34.19 8 GLY B O 1
ATOM 2686 N N . ARG B 1 9 ? 39.219 -27.219 -11.93 1 36.97 9 ARG B N 1
ATOM 2687 C CA . ARG B 1 9 ? 37.875 -27.422 -11.445 1 36.97 9 ARG B CA 1
ATOM 2688 C C . ARG B 1 9 ? 36.875 -26.656 -12.297 1 36.97 9 ARG B C 1
ATOM 2690 O O . ARG B 1 9 ? 36.875 -25.422 -12.32 1 36.97 9 ARG B O 1
ATOM 2697 N N . GLN B 1 10 ? 36.5 -27.047 -13.477 1 32.84 10 GLN B N 1
ATOM 2698 C CA . GLN B 1 10 ? 35.406 -26.469 -14.219 1 32.84 10 GLN B CA 1
ATOM 2699 C C . GLN B 1 10 ? 34.281 -26.016 -13.273 1 32.84 10 GLN B C 1
ATOM 2701 O O . GLN B 1 10 ? 33.844 -26.797 -12.422 1 32.84 10 GLN B O 1
ATOM 2706 N N . TRP B 1 11 ? 34.219 -24.844 -12.773 1 36.22 11 TRP B N 1
ATOM 2707 C CA . TRP B 1 11 ? 33.031 -24.25 -12.156 1 36.22 11 TRP B CA 1
ATOM 2708 C C . TRP B 1 11 ? 31.75 -24.891 -12.711 1 36.22 11 TRP B C 1
ATOM 2710 O O . TRP B 1 11 ? 31.453 -24.75 -13.898 1 36.22 11 TRP B O 1
ATOM 2720 N N . GLN B 1 12 ? 31.516 -26.125 -12.633 1 36.25 12 GLN B N 1
ATOM 2721 C CA . GLN B 1 12 ? 30.203 -26.625 -13.016 1 36.25 12 GLN B CA 1
ATOM 2722 C C . GLN B 1 12 ? 29.109 -25.609 -12.695 1 36.25 12 GLN B C 1
ATOM 2724 O O . GLN B 1 12 ? 28.969 -25.188 -11.547 1 36.25 12 GLN B O 1
ATOM 2729 N N . GLU B 1 13 ? 28.875 -24.625 -13.523 1 44.34 13 GLU B N 1
ATOM 2730 C CA . GLU B 1 13 ? 27.734 -23.734 -13.414 1 44.34 13 GLU B CA 1
ATOM 2731 C C . GLU B 1 13 ? 26.578 -24.406 -12.672 1 44.34 13 GLU B C 1
ATOM 2733 O O . GLU B 1 13 ? 26.109 -25.484 -13.07 1 44.34 13 GLU B O 1
ATOM 2738 N N . GLU B 1 14 ? 26.625 -24.484 -11.469 1 54.34 14 GLU B N 1
ATOM 2739 C CA . GLU B 1 14 ? 25.609 -25.094 -10.609 1 54.34 14 GLU B CA 1
ATOM 2740 C C . GLU B 1 14 ? 24.203 -24.781 -11.117 1 54.34 14 GLU B C 1
ATOM 2742 O O . GLU B 1 14 ? 23.766 -23.625 -11.109 1 54.34 14 GLU B O 1
ATOM 2747 N N . VAL B 1 15 ? 23.719 -25.5 -12.141 1 63.19 15 VAL B N 1
ATOM 2748 C CA . VAL B 1 15 ? 22.406 -25.453 -12.773 1 63.19 15 VAL B CA 1
ATOM 2749 C C . VAL B 1 15 ? 21.312 -25.5 -11.711 1 63.19 15 VAL B C 1
ATOM 2751 O O . VAL B 1 15 ? 21.406 -26.281 -10.758 1 63.19 15 VAL B O 1
ATOM 2754 N N . ALA B 1 16 ? 20.453 -24.438 -11.758 1 72.25 16 ALA B N 1
ATOM 2755 C CA . ALA B 1 16 ? 19.312 -24.453 -10.852 1 72.25 16 ALA B CA 1
ATOM 2756 C C . ALA B 1 16 ? 18.5 -25.719 -11.008 1 72.25 16 ALA B C 1
ATOM 2758 O O . ALA B 1 16 ? 18.156 -26.125 -12.125 1 72.25 16 ALA B O 1
ATOM 2759 N N . ALA B 1 17 ? 18.266 -26.422 -9.93 1 79.81 17 ALA B N 1
ATOM 2760 C CA . ALA B 1 17 ? 17.438 -27.625 -9.93 1 79.81 17 ALA B CA 1
ATOM 2761 C C . ALA B 1 17 ? 15.977 -27.281 -10.172 1 79.81 17 ALA B C 1
ATOM 2763 O O . ALA B 1 17 ? 15.281 -27.984 -10.906 1 79.81 17 ALA B O 1
ATOM 2764 N N . VAL B 1 18 ? 15.594 -26.078 -9.664 1 89.44 18 VAL B N 1
ATOM 2765 C CA . VAL B 1 18 ? 14.211 -25.641 -9.781 1 89.44 18 VAL B CA 1
ATOM 2766 C C . VAL B 1 18 ? 14.156 -24.25 -10.391 1 89.44 18 VAL B C 1
ATOM 2768 O O . VAL B 1 18 ? 14.789 -23.312 -9.883 1 89.44 18 VAL B O 1
ATOM 2771 N N . VAL B 1 19 ? 13.461 -24.141 -11.5 1 94.19 19 VAL B N 1
ATOM 2772 C CA . VAL B 1 19 ? 13.195 -22.844 -12.094 1 94.19 19 VAL B CA 1
ATOM 2773 C C . VAL B 1 19 ? 11.711 -22.5 -11.953 1 94.19 19 VAL B C 1
ATOM 2775 O O . VAL B 1 19 ? 10.844 -23.328 -12.258 1 94.19 19 VAL B O 1
ATOM 2778 N N . VAL B 1 20 ? 11.406 -21.312 -11.414 1 94.88 20 VAL B N 1
ATOM 2779 C CA . VAL B 1 20 ? 10.023 -20.844 -11.305 1 94.88 20 VAL B CA 1
ATOM 2780 C C . VAL B 1 20 ? 9.805 -19.656 -12.25 1 94.88 20 VAL B C 1
ATOM 2782 O O . VAL B 1 20 ? 10.578 -18.703 -12.242 1 94.88 20 VAL B O 1
ATOM 2785 N N . VAL B 1 21 ? 8.883 -19.797 -13.148 1 97.88 21 VAL B N 1
ATOM 2786 C CA . VAL B 1 21 ? 8.391 -18.688 -13.953 1 97.88 21 VAL B CA 1
ATOM 2787 C C . VAL B 1 21 ? 7.07 -18.172 -13.375 1 97.88 21 VAL B C 1
ATOM 2789 O O . VAL B 1 21 ? 6.07 -18.891 -13.367 1 97.88 21 VAL B O 1
ATOM 2792 N N . GLY B 1 22 ? 7.152 -16.938 -12.836 1 97.94 22 GLY B N 1
ATOM 2793 C CA . GLY B 1 22 ? 5.922 -16.547 -12.172 1 97.94 22 GLY B CA 1
ATOM 2794 C C . GLY B 1 22 ? 5.973 -15.133 -11.617 1 97.94 22 GLY B C 1
ATOM 2795 O O . GLY B 1 22 ? 6.723 -14.289 -12.117 1 97.94 22 GLY B O 1
ATOM 2796 N N . SER B 1 23 ? 5.09 -14.891 -10.703 1 97.75 23 SER B N 1
ATOM 2797 C CA . SER B 1 23 ? 4.785 -13.523 -10.281 1 97.75 23 SER B CA 1
ATOM 2798 C C . SER B 1 23 ? 5.605 -13.133 -9.055 1 97.75 23 SER B C 1
ATOM 2800 O O . SER B 1 23 ? 5.945 -13.984 -8.227 1 97.75 23 SER B O 1
ATOM 2802 N N . CYS B 1 24 ? 5.887 -11.891 -8.977 1 98 24 CYS B N 1
ATOM 2803 C CA . CYS B 1 24 ? 6.363 -11.172 -7.797 1 98 24 CYS B CA 1
ATOM 2804 C C . CYS B 1 24 ? 5.398 -10.062 -7.406 1 98 24 CYS B C 1
ATOM 2806 O O . CYS B 1 24 ? 5.117 -9.164 -8.203 1 98 24 CYS B O 1
ATOM 2808 N N . MET B 1 25 ? 4.855 -10.188 -6.211 1 96.88 25 MET B N 1
ATOM 2809 C CA . MET B 1 25 ? 3.889 -9.211 -5.727 1 96.88 25 MET B CA 1
ATOM 2810 C C . MET B 1 25 ? 4.348 -8.594 -4.41 1 96.88 25 MET B C 1
ATOM 2812 O O . MET B 1 25 ? 4.828 -9.305 -3.523 1 96.88 25 MET B O 1
ATOM 2816 N N . THR B 1 26 ? 4.285 -7.281 -4.281 1 97.25 26 THR B N 1
ATOM 2817 C CA . THR B 1 26 ? 4.449 -6.633 -2.984 1 97.25 26 THR B CA 1
ATOM 2818 C C . THR B 1 26 ? 3.109 -6.535 -2.26 1 97.25 26 THR B C 1
ATOM 2820 O O . THR B 1 26 ? 2.17 -5.914 -2.758 1 97.25 26 THR B O 1
ATOM 2823 N N . ASP B 1 27 ? 3.057 -7.148 -1.13 1 94.56 27 ASP B N 1
ATOM 2824 C CA . ASP B 1 27 ? 1.848 -7.109 -0.312 1 94.56 27 ASP B CA 1
ATOM 2825 C C . ASP B 1 27 ? 1.857 -5.902 0.625 1 94.56 27 ASP B C 1
ATOM 2827 O O . ASP B 1 27 ? 2.777 -5.742 1.43 1 94.56 27 ASP B O 1
ATOM 2831 N N . LEU B 1 28 ? 0.884 -5.062 0.462 1 96.19 28 LEU B N 1
ATOM 2832 C CA . LEU B 1 28 ? 0.688 -3.895 1.314 1 96.19 28 LEU B CA 1
ATOM 2833 C C . LEU B 1 28 ? -0.471 -4.117 2.281 1 96.19 28 LEU B C 1
ATOM 2835 O O . LEU B 1 28 ? -1.636 -3.975 1.901 1 96.19 28 LEU B O 1
ATOM 2839 N N . VAL B 1 29 ? -0.139 -4.355 3.549 1 94.19 29 VAL B N 1
ATOM 2840 C CA . VAL B 1 29 ? -1.153 -4.855 4.473 1 94.19 29 VAL B CA 1
ATOM 2841 C C . VAL B 1 29 ? -1.458 -3.797 5.527 1 94.19 29 VAL B C 1
ATOM 2843 O O . VAL B 1 29 ? -0.558 -3.346 6.238 1 94.19 29 VAL B O 1
ATOM 2846 N N . SER B 1 30 ? -2.658 -3.393 5.605 1 96.19 30 SER B N 1
ATOM 2847 C CA . SER B 1 30 ? -3.158 -2.523 6.664 1 96.19 30 SER B CA 1
ATOM 2848 C C . SER B 1 30 ? -4.121 -3.27 7.586 1 96.19 30 SER B C 1
ATOM 2850 O O . SER B 1 30 ? -5.113 -3.834 7.125 1 96.19 30 SER B O 1
ATOM 2852 N N . LEU B 1 31 ? -3.807 -3.27 8.844 1 95.69 31 LEU B N 1
ATOM 2853 C CA . LEU B 1 31 ? -4.691 -3.865 9.844 1 95.69 31 LEU B CA 1
ATOM 2854 C C . LEU B 1 31 ? -5.609 -2.812 10.453 1 95.69 31 LEU B C 1
ATOM 2856 O O . LEU B 1 31 ? -5.148 -1.745 10.867 1 95.69 31 LEU B O 1
ATOM 2860 N N . THR B 1 32 ? -6.879 -3.104 10.461 1 96.94 32 THR B N 1
ATOM 2861 C CA . THR B 1 32 ? -7.891 -2.182 10.961 1 96.94 32 THR B CA 1
ATOM 2862 C C . THR B 1 32 ? -8.836 -2.889 11.93 1 96.94 32 THR B C 1
ATOM 2864 O O . THR B 1 32 ? -8.836 -4.117 12.016 1 96.94 32 THR B O 1
ATOM 2867 N N . SER B 1 33 ? -9.531 -2.098 12.758 1 96.56 33 SER B N 1
ATOM 2868 C CA . SER B 1 33 ? -10.516 -2.688 13.656 1 96.56 33 SER B CA 1
ATOM 2869 C C . SER B 1 33 ? -11.727 -3.209 12.891 1 96.56 33 SER B C 1
ATOM 2871 O O . SER B 1 33 ? -12.25 -4.277 13.203 1 96.56 33 SER B O 1
ATOM 2873 N N . ARG B 1 34 ? -12.188 -2.479 11.93 1 95.06 34 ARG B N 1
ATOM 2874 C CA . ARG B 1 34 ? -13.266 -2.846 11.023 1 95.06 34 ARG B CA 1
ATOM 2875 C C . ARG B 1 34 ? -12.922 -2.463 9.586 1 95.06 34 ARG B C 1
ATOM 2877 O O . ARG B 1 34 ? -11.961 -1.737 9.344 1 95.06 34 ARG B O 1
ATOM 2884 N N . LEU B 1 35 ? -13.688 -2.996 8.633 1 95.5 35 LEU B N 1
ATOM 2885 C CA . LEU B 1 35 ? -13.484 -2.615 7.238 1 95.5 35 LEU B CA 1
ATOM 2886 C C . LEU B 1 35 ? -14.18 -1.296 6.926 1 95.5 35 LEU B C 1
ATOM 2888 O O . LEU B 1 35 ? -15.234 -0.997 7.496 1 95.5 35 LEU B O 1
ATOM 2892 N N . PRO B 1 36 ? -13.641 -0.495 6.066 1 93.81 36 PRO B N 1
ATOM 2893 C CA . PRO B 1 36 ? -14.219 0.816 5.758 1 93.81 36 PRO B CA 1
ATOM 2894 C C . PRO B 1 36 ? -15.461 0.722 4.875 1 93.81 36 PRO B C 1
ATOM 2896 O O . PRO B 1 36 ? -15.609 -0.238 4.117 1 93.81 36 PRO B O 1
ATOM 2899 N N . LYS B 1 37 ? -16.297 1.724 5.004 1 91.69 37 LYS B N 1
ATOM 2900 C CA . LYS B 1 37 ? -17.406 1.939 4.078 1 91.69 37 LYS B CA 1
ATOM 2901 C C . LYS B 1 37 ? -16.984 2.848 2.926 1 91.69 37 LYS B C 1
ATOM 2903 O O . LYS B 1 37 ? -15.938 3.502 2.99 1 91.69 37 LYS B O 1
ATOM 2908 N N . THR B 1 38 ? -17.828 2.842 1.862 1 90.06 38 THR B N 1
ATOM 2909 C CA . THR B 1 38 ? -17.562 3.725 0.729 1 90.06 38 THR B CA 1
ATOM 2910 C C . THR B 1 38 ? -17.453 5.176 1.189 1 90.06 38 THR B C 1
ATOM 2912 O O . THR B 1 38 ? -18.266 5.648 1.985 1 90.06 38 THR B O 1
ATOM 2915 N N . GLY B 1 39 ? -16.422 5.871 0.723 1 87.94 39 GLY B N 1
ATOM 2916 C CA . GLY B 1 39 ? -16.25 7.285 1.011 1 87.94 39 GLY B CA 1
ATOM 2917 C C . GLY B 1 39 ? -15.664 7.543 2.387 1 87.94 39 GLY B C 1
ATOM 2918 O O . GLY B 1 39 ? -15.5 8.695 2.791 1 87.94 39 GLY B O 1
ATOM 2919 N N . GLU B 1 40 ? -15.273 6.492 3.062 1 92 40 GLU B N 1
ATOM 2920 C CA . GLU B 1 40 ? -14.859 6.645 4.453 1 92 40 GLU B CA 1
ATOM 2921 C C . GLU B 1 40 ? -13.336 6.609 4.586 1 92 40 GLU B C 1
ATOM 2923 O O . GLU B 1 40 ? -12.656 5.906 3.834 1 92 40 GLU B O 1
ATOM 2928 N N . THR B 1 41 ? -12.852 7.43 5.48 1 90.5 41 THR B N 1
ATOM 2929 C CA . THR B 1 41 ? -11.484 7.324 5.973 1 90.5 41 THR B CA 1
ATOM 2930 C C . THR B 1 41 ? -11.453 6.691 7.363 1 90.5 41 THR B C 1
ATOM 2932 O O . THR B 1 41 ? -12.148 7.148 8.273 1 90.5 41 THR B O 1
ATOM 2935 N N . ILE B 1 42 ? -10.719 5.633 7.457 1 94.69 42 ILE B N 1
ATOM 2936 C CA . ILE B 1 42 ? -10.602 5.039 8.781 1 94.69 42 ILE B CA 1
ATOM 2937 C C . ILE B 1 42 ? -9.125 4.91 9.156 1 94.69 42 ILE B C 1
ATOM 2939 O O . ILE B 1 42 ? -8.25 5.023 8.305 1 94.69 42 ILE B O 1
ATOM 2943 N N . HIS B 1 43 ? -8.93 4.711 10.461 1 94.62 43 HIS B N 1
ATOM 2944 C CA . HIS B 1 43 ? -7.566 4.578 10.961 1 94.62 43 HIS B CA 1
ATOM 2945 C C . HIS B 1 43 ? -7.211 3.115 11.203 1 94.62 43 HIS B C 1
ATOM 2947 O O . HIS B 1 43 ? -7.969 2.387 11.852 1 94.62 43 HIS B O 1
ATOM 2953 N N . GLY B 1 44 ? -6.156 2.717 10.594 1 95.88 44 GLY B N 1
ATOM 2954 C CA . GLY B 1 44 ? -5.586 1.422 10.93 1 95.88 44 GLY B CA 1
ATOM 2955 C C . GLY B 1 44 ? -4.621 1.479 12.102 1 95.88 44 GLY B C 1
ATOM 2956 O O . GLY B 1 44 ? -4.219 2.562 12.523 1 95.88 44 GLY B O 1
ATOM 2957 N N . HIS B 1 45 ? -4.223 0.278 12.633 1 93.44 45 HIS B N 1
ATOM 2958 C CA . HIS B 1 45 ? -3.328 0.28 13.789 1 93.44 45 HIS B CA 1
ATOM 2959 C C . HIS B 1 45 ? -1.936 -0.214 13.406 1 93.44 45 HIS B C 1
ATOM 2961 O O . HIS B 1 45 ? -0.964 0.047 14.117 1 93.44 45 HIS B O 1
ATOM 2967 N N . LYS B 1 46 ? -1.971 -0.902 12.297 1 93.31 46 LYS B N 1
ATOM 2968 C CA . LYS B 1 46 ? -0.663 -1.393 11.875 1 93.31 46 LYS B CA 1
ATOM 2969 C C . LYS B 1 46 ? -0.582 -1.49 10.352 1 93.31 46 LYS B C 1
ATOM 2971 O O . LYS B 1 46 ? -1.575 -1.8 9.688 1 93.31 46 LYS B O 1
ATOM 2976 N N . PHE B 1 47 ? 0.583 -1.177 9.867 1 94.38 47 PHE B N 1
ATOM 2977 C CA . PHE B 1 47 ? 0.91 -1.335 8.453 1 94.38 47 PHE B CA 1
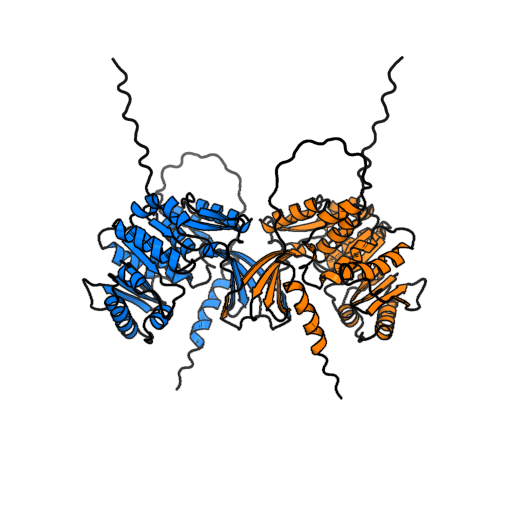ATOM 2978 C C . PHE B 1 47 ? 2.227 -2.082 8.289 1 94.38 47 PHE B C 1
ATOM 2980 O O . PHE B 1 47 ? 3.195 -1.813 9 1 94.38 47 PHE B O 1
ATOM 2987 N N . PHE B 1 48 ? 2.26 -3 7.273 1 90.25 48 PHE B N 1
ATOM 2988 C CA . PHE B 1 48 ? 3.539 -3.617 6.945 1 90.25 48 PHE B CA 1
ATOM 2989 C C . PHE B 1 48 ? 3.555 -4.086 5.492 1 90.25 48 PHE B C 1
ATOM 2991 O O . PHE B 1 48 ? 2.502 -4.238 4.871 1 90.25 48 PHE B O 1
ATOM 2998 N N . ILE B 1 49 ? 4.742 -4.266 5.008 1 92.5 49 ILE B N 1
ATOM 2999 C CA . ILE B 1 49 ? 4.992 -4.691 3.635 1 92.5 49 ILE B CA 1
ATOM 3000 C C . ILE B 1 49 ? 5.48 -6.137 3.621 1 92.5 49 ILE B C 1
ATOM 3002 O O . ILE B 1 49 ? 6.32 -6.523 4.438 1 92.5 49 ILE B O 1
ATOM 3006 N N . GLY B 1 50 ? 4.898 -6.977 2.818 1 90.31 50 GLY B N 1
ATOM 3007 C CA . GLY B 1 50 ? 5.336 -8.352 2.605 1 90.31 50 GLY B CA 1
ATOM 3008 C C . GLY B 1 50 ? 5.672 -8.648 1.158 1 90.31 50 GLY B C 1
ATOM 3009 O O . GLY B 1 50 ? 5.391 -7.848 0.269 1 90.31 50 GLY B O 1
ATOM 3010 N N . PHE B 1 51 ? 6.379 -9.719 1.013 1 93.25 51 PHE B N 1
ATOM 3011 C CA . PHE B 1 51 ? 6.715 -10.203 -0.319 1 93.25 51 PHE B CA 1
ATOM 3012 C C . PHE B 1 51 ? 5.836 -11.383 -0.703 1 93.25 51 PHE B C 1
ATOM 3014 O O . PHE B 1 51 ? 5.98 -12.477 -0.151 1 93.25 51 PHE B O 1
ATOM 3021 N N . GLY B 1 52 ? 4.953 -11.078 -1.672 1 91.69 52 GLY B N 1
ATOM 3022 C CA . GLY B 1 52 ? 4.027 -12.102 -2.125 1 91.69 52 GLY B CA 1
ATOM 3023 C C . GLY B 1 52 ? 4.254 -12.516 -3.566 1 91.69 52 GLY B C 1
ATOM 3024 O O . GLY B 1 52 ? 5.379 -12.469 -4.062 1 91.69 52 GLY B O 1
ATOM 3025 N N . GLY B 1 53 ? 3.154 -13.039 -4.152 1 91.31 53 GLY B N 1
ATOM 3026 C CA . GLY B 1 53 ? 3.221 -13.625 -5.48 1 91.31 53 GLY B CA 1
ATOM 3027 C C . GLY B 1 53 ? 3.307 -15.141 -5.457 1 91.31 53 GLY B C 1
ATOM 3028 O O . GLY B 1 53 ? 4.195 -15.711 -4.816 1 91.31 53 GLY B O 1
ATOM 3029 N N . LYS B 1 54 ? 2.408 -15.695 -6.16 1 89.25 54 LYS B N 1
ATOM 3030 C CA . LYS B 1 54 ? 2.367 -17.156 -6.141 1 89.25 54 LYS B CA 1
ATOM 3031 C C . LYS B 1 54 ? 3.689 -17.75 -6.617 1 89.25 54 LYS B C 1
ATOM 3033 O O . LYS B 1 54 ? 4.234 -18.656 -5.988 1 89.25 54 LYS B O 1
ATOM 3038 N N . GLY B 1 55 ? 4.199 -17.25 -7.707 1 91.81 55 GLY B N 1
ATOM 3039 C CA . GLY B 1 55 ? 5.473 -17.719 -8.219 1 91.81 55 GLY B CA 1
ATOM 3040 C C . GLY B 1 55 ? 6.621 -17.531 -7.25 1 91.81 55 GLY B C 1
ATOM 3041 O O . GLY B 1 55 ? 7.352 -18.469 -6.945 1 91.81 55 GLY B O 1
ATOM 3042 N N . ALA B 1 56 ? 6.766 -16.391 -6.777 1 93.94 56 ALA B N 1
ATOM 3043 C CA . ALA B 1 56 ? 7.855 -16.078 -5.852 1 93.94 56 ALA B CA 1
ATOM 3044 C C . ALA B 1 56 ? 7.734 -16.891 -4.566 1 93.94 56 ALA B C 1
ATOM 3046 O O . ALA B 1 56 ? 8.734 -17.391 -4.043 1 93.94 56 ALA B O 1
ATOM 3047 N N . ASN B 1 57 ? 6.574 -16.984 -4.062 1 88.25 57 ASN B N 1
ATOM 3048 C CA . ASN B 1 57 ? 6.363 -17.781 -2.857 1 88.25 57 ASN B CA 1
ATOM 3049 C C . ASN B 1 57 ? 6.777 -19.234 -3.062 1 88.25 57 ASN B C 1
ATOM 3051 O O . ASN B 1 57 ? 7.414 -19.828 -2.193 1 88.25 57 ASN B O 1
ATOM 3055 N N . GLN B 1 58 ? 6.434 -19.734 -4.18 1 86.81 58 GLN B N 1
ATOM 3056 C CA . GLN B 1 58 ? 6.82 -21.109 -4.504 1 86.81 58 GLN B CA 1
ATOM 3057 C C . GLN B 1 58 ? 8.336 -21.234 -4.641 1 86.81 58 GLN B C 1
ATOM 3059 O O . GLN B 1 58 ? 8.93 -22.219 -4.191 1 86.81 58 GLN B O 1
ATOM 3064 N N . CYS B 1 59 ? 8.953 -20.266 -5.211 1 89.62 59 CYS B N 1
ATOM 3065 C CA . CYS B 1 59 ? 10.398 -20.266 -5.379 1 89.62 59 CYS B CA 1
ATOM 3066 C C . CYS B 1 59 ? 11.109 -20.188 -4.035 1 89.62 59 CYS B C 1
ATOM 3068 O O . CYS B 1 59 ? 12.062 -20.938 -3.787 1 89.62 59 CYS B O 1
ATOM 3070 N N . VAL B 1 60 ? 10.648 -19.328 -3.154 1 88 60 VAL B N 1
ATOM 3071 C CA . VAL B 1 60 ? 11.234 -19.156 -1.826 1 88 60 VAL B CA 1
ATOM 3072 C C . VAL B 1 60 ? 11.094 -20.453 -1.033 1 88 60 VAL B C 1
ATOM 3074 O O . VAL B 1 60 ? 12.031 -20.891 -0.365 1 88 60 VAL B O 1
ATOM 3077 N N . GLN B 1 61 ? 9.969 -21 -1.168 1 82.69 61 GLN B N 1
ATOM 3078 C CA . GLN B 1 61 ? 9.75 -22.266 -0.455 1 82.69 61 GLN B CA 1
ATOM 3079 C C . GLN B 1 61 ? 10.695 -23.344 -0.955 1 82.69 61 GLN B C 1
ATOM 3081 O O . GLN B 1 61 ? 11.273 -24.094 -0.158 1 82.69 61 GLN B O 1
ATOM 3086 N N . ALA B 1 62 ? 10.867 -23.484 -2.285 1 82.56 62 ALA B N 1
ATOM 3087 C CA . ALA B 1 62 ? 11.797 -24.469 -2.855 1 82.56 62 ALA B CA 1
ATOM 3088 C C . ALA B 1 62 ? 13.227 -24.219 -2.363 1 82.56 62 ALA B C 1
ATOM 3090 O O . ALA B 1 62 ? 13.938 -25.156 -2.006 1 82.56 62 ALA B O 1
ATOM 3091 N N . ALA B 1 63 ? 13.57 -22.984 -2.291 1 86.19 63 ALA B N 1
ATOM 3092 C CA . ALA B 1 63 ? 14.906 -22.625 -1.817 1 86.19 63 ALA B CA 1
ATOM 3093 C C . ALA B 1 63 ? 15.078 -23 -0.346 1 86.19 63 ALA B C 1
ATOM 3095 O O . ALA B 1 63 ? 16.109 -23.531 0.045 1 86.19 63 ALA B O 1
ATOM 3096 N N . ARG B 1 64 ? 14.117 -22.734 0.396 1 78.38 64 ARG B N 1
ATOM 3097 C CA . ARG B 1 64 ? 14.18 -23 1.828 1 78.38 64 ARG B CA 1
ATOM 3098 C C . ARG B 1 64 ? 14.258 -24.5 2.102 1 78.38 64 ARG B C 1
ATOM 3100 O O . ARG B 1 64 ? 14.781 -24.922 3.135 1 78.38 64 ARG B O 1
ATOM 3107 N N . LEU B 1 65 ? 13.805 -25.203 1.193 1 73.31 65 LEU B N 1
ATOM 3108 C CA . LEU B 1 65 ? 13.867 -26.656 1.306 1 73.31 65 LEU B CA 1
ATOM 3109 C C . LEU B 1 65 ? 15.211 -27.172 0.796 1 73.31 65 LEU B C 1
ATOM 3111 O O . LEU B 1 65 ? 15.43 -28.391 0.758 1 73.31 65 LEU B O 1
ATOM 3115 N N . GLY B 1 66 ? 16.047 -26.297 0.31 1 73.81 66 GLY B N 1
ATOM 3116 C CA . GLY B 1 66 ? 17.422 -26.688 0.001 1 73.81 66 GLY B CA 1
ATOM 3117 C C . GLY B 1 66 ? 17.688 -26.781 -1.488 1 73.81 66 GLY B C 1
ATOM 3118 O O . GLY B 1 66 ? 18.812 -27.078 -1.902 1 73.81 66 GLY B O 1
ATOM 3119 N N . ALA B 1 67 ? 16.734 -26.5 -2.32 1 79.88 67 ALA B N 1
ATOM 3120 C CA . ALA B 1 67 ? 16.938 -26.562 -3.766 1 79.88 67 ALA B CA 1
ATOM 3121 C C . ALA B 1 67 ? 17.688 -25.344 -4.27 1 79.88 67 ALA B C 1
ATOM 3123 O O . ALA B 1 67 ? 17.531 -24.25 -3.734 1 79.88 67 ALA B O 1
ATOM 3124 N N . LYS B 1 68 ? 18.516 -25.641 -5.219 1 88.19 68 LYS B N 1
ATOM 3125 C CA . LYS B 1 68 ? 19.047 -24.531 -5.992 1 88.19 68 LYS B CA 1
ATOM 3126 C C . LYS B 1 68 ? 17.984 -23.969 -6.941 1 88.19 68 LYS B C 1
ATOM 3128 O O . LYS B 1 68 ? 17.5 -24.672 -7.824 1 88.19 68 LYS B O 1
ATOM 3133 N N . THR B 1 69 ? 17.578 -22.703 -6.715 1 92.5 69 THR B N 1
ATOM 3134 C CA . THR B 1 69 ? 16.422 -22.172 -7.418 1 92.5 69 THR B CA 1
ATOM 3135 C C . THR B 1 69 ? 16.797 -20.938 -8.227 1 92.5 69 THR B C 1
ATOM 3137 O O . THR B 1 69 ? 17.75 -20.234 -7.902 1 92.5 69 THR B O 1
ATOM 3140 N N . SER B 1 70 ? 16.062 -20.797 -9.297 1 96.19 70 SER B N 1
ATOM 3141 C CA . SER B 1 70 ? 16.109 -19.594 -10.102 1 96.19 70 SER B CA 1
ATOM 3142 C C . SER B 1 70 ? 14.719 -19.047 -10.398 1 96.19 70 SER B C 1
ATOM 3144 O O . SER B 1 70 ? 13.797 -19.828 -10.672 1 96.19 70 SER B O 1
ATOM 3146 N N . MET B 1 71 ? 14.602 -17.75 -10.289 1 97.06 71 MET B N 1
ATOM 3147 C CA . MET B 1 71 ? 13.336 -17.078 -10.547 1 97.06 71 MET B CA 1
ATOM 3148 C C . MET B 1 71 ? 13.359 -16.344 -11.883 1 97.06 71 MET B C 1
ATOM 3150 O O . MET B 1 71 ? 14.281 -15.57 -12.156 1 97.06 71 MET B O 1
ATOM 3154 N N . VAL B 1 72 ? 12.43 -16.688 -12.734 1 98.69 72 VAL B N 1
ATOM 3155 C CA . VAL B 1 72 ? 12.195 -15.922 -13.961 1 98.69 72 VAL B CA 1
ATOM 3156 C C . VAL B 1 72 ? 10.953 -15.055 -13.797 1 98.69 72 VAL B C 1
ATOM 3158 O O . VAL B 1 72 ? 9.828 -15.562 -13.773 1 98.69 72 VAL B O 1
ATOM 3161 N N . CYS B 1 73 ? 11.188 -13.805 -13.656 1 98.88 73 CYS B N 1
ATOM 3162 C CA . CYS B 1 73 ? 10.094 -12.891 -13.352 1 98.88 73 CYS B CA 1
ATOM 3163 C C . CYS B 1 73 ? 10.438 -11.469 -13.781 1 98.88 73 CYS B C 1
ATOM 3165 O O . CYS B 1 73 ? 11.508 -11.227 -14.344 1 98.88 73 CYS B O 1
ATOM 3167 N N . LYS B 1 74 ? 9.406 -10.609 -13.672 1 98.88 74 LYS B N 1
ATOM 3168 C CA . LYS B 1 74 ? 9.594 -9.211 -14.039 1 98.88 74 LYS B CA 1
ATOM 3169 C C . LYS B 1 74 ? 9 -8.281 -12.984 1 98.88 74 LYS B C 1
ATOM 3171 O O . LYS B 1 74 ? 7.879 -8.5 -12.516 1 98.88 74 LYS B O 1
ATOM 3176 N N . VAL B 1 75 ? 9.812 -7.316 -12.547 1 98.75 75 VAL B N 1
ATOM 3177 C CA . VAL B 1 75 ? 9.391 -6.301 -11.594 1 98.75 75 VAL B CA 1
ATOM 3178 C C . VAL B 1 75 ? 9.617 -4.91 -12.18 1 98.75 75 VAL B C 1
ATOM 3180 O O . VAL B 1 75 ? 10.18 -4.777 -13.273 1 98.75 75 VAL B O 1
ATOM 3183 N N . GLY B 1 76 ? 9.055 -3.918 -11.531 1 97.94 76 GLY B N 1
ATOM 3184 C CA . GLY B 1 76 ? 9.273 -2.549 -11.977 1 97.94 76 GLY B CA 1
ATOM 3185 C C . GLY B 1 76 ? 10.641 -2.008 -11.602 1 97.94 76 GLY B C 1
ATOM 3186 O O . GLY B 1 76 ? 11.297 -2.533 -10.703 1 97.94 76 GLY B O 1
ATOM 3187 N N . LYS B 1 77 ? 11.102 -1.041 -12.375 1 96.75 77 LYS B N 1
ATOM 3188 C CA . LYS B 1 77 ? 12.242 -0.236 -11.945 1 96.75 77 LYS B CA 1
ATOM 3189 C C . LYS B 1 77 ? 11.828 0.78 -10.883 1 96.75 77 LYS B C 1
ATOM 3191 O O . LYS B 1 77 ? 11.82 1.985 -11.141 1 96.75 77 LYS B O 1
ATOM 3196 N N . ASP B 1 78 ? 11.555 0.344 -9.734 1 92.12 78 ASP B N 1
ATOM 3197 C CA . ASP B 1 78 ? 11.102 1.112 -8.578 1 92.12 78 ASP B CA 1
ATOM 3198 C C . ASP B 1 78 ? 11.602 0.495 -7.277 1 92.12 78 ASP B C 1
ATOM 3200 O O . ASP B 1 78 ? 12.328 -0.501 -7.297 1 92.12 78 ASP B O 1
ATOM 3204 N N . SER B 1 79 ? 11.297 1.177 -6.168 1 90.69 79 SER B N 1
ATOM 3205 C CA . SER B 1 79 ? 11.797 0.721 -4.875 1 90.69 79 SER B CA 1
ATOM 3206 C C . SER B 1 79 ? 11.273 -0.671 -4.539 1 90.69 79 SER B C 1
ATOM 3208 O O . SER B 1 79 ? 11.984 -1.478 -3.934 1 90.69 79 SER B O 1
ATOM 3210 N N . PHE B 1 80 ? 10.023 -0.929 -4.895 1 95.12 80 PHE B N 1
ATOM 3211 C CA . PHE B 1 80 ? 9.453 -2.248 -4.637 1 95.12 80 PHE B CA 1
ATOM 3212 C C . PHE B 1 80 ? 10.219 -3.322 -5.406 1 95.12 80 PHE B C 1
ATOM 3214 O O . PHE B 1 80 ? 10.516 -4.387 -4.863 1 95.12 80 PHE B O 1
ATOM 3221 N N . GLY B 1 81 ? 10.43 -3.014 -6.691 1 97.5 81 GLY B N 1
ATOM 3222 C CA . GLY B 1 81 ? 11.203 -3.951 -7.488 1 97.5 81 GLY B CA 1
ATOM 3223 C C . GLY B 1 81 ? 12.586 -4.223 -6.918 1 97.5 81 GLY B C 1
ATOM 3224 O O . GLY B 1 81 ? 13.008 -5.375 -6.824 1 97.5 81 GLY B O 1
ATOM 3225 N N . ASN B 1 82 ? 13.242 -3.17 -6.488 1 96.06 82 ASN B N 1
ATOM 3226 C CA . ASN B 1 82 ? 14.562 -3.314 -5.879 1 96.06 82 ASN B CA 1
ATOM 3227 C C . ASN B 1 82 ? 14.5 -4.145 -4.602 1 96.06 82 ASN B C 1
ATOM 3229 O O . ASN B 1 82 ? 15.32 -5.031 -4.391 1 96.06 82 ASN B O 1
ATOM 3233 N N . ASP B 1 83 ? 13.586 -3.812 -3.822 1 94.94 83 ASP B N 1
ATOM 3234 C CA . ASP B 1 83 ? 13.422 -4.543 -2.566 1 94.94 83 ASP B CA 1
ATOM 3235 C C . ASP B 1 83 ? 13.117 -6.016 -2.822 1 94.94 83 ASP B C 1
ATOM 3237 O O . ASP B 1 83 ? 13.578 -6.887 -2.082 1 94.94 83 ASP B O 1
ATOM 3241 N N . TYR B 1 84 ? 12.352 -6.238 -3.795 1 97.38 84 TYR B N 1
ATOM 3242 C CA . TYR B 1 84 ? 11.969 -7.613 -4.098 1 97.38 84 TYR B CA 1
ATOM 3243 C C . TYR B 1 84 ? 13.172 -8.43 -4.539 1 97.38 84 TYR B C 1
ATOM 3245 O O . TYR B 1 84 ? 13.359 -9.57 -4.094 1 97.38 84 TYR B O 1
ATOM 3253 N N . ILE B 1 85 ? 13.945 -7.898 -5.414 1 98.38 85 ILE B N 1
ATOM 3254 C CA . ILE B 1 85 ? 15.148 -8.57 -5.891 1 98.38 85 ILE B CA 1
ATOM 3255 C C . ILE B 1 85 ? 16.062 -8.883 -4.707 1 98.38 85 ILE B C 1
ATOM 3257 O O . ILE B 1 85 ? 16.594 -9.992 -4.594 1 98.38 85 ILE B O 1
ATOM 3261 N N . GLU B 1 86 ? 16.219 -7.938 -3.84 1 97.19 86 GLU B N 1
ATOM 3262 C CA . GLU B 1 86 ? 17.047 -8.164 -2.652 1 97.19 86 GLU B CA 1
ATOM 3263 C C . GLU B 1 86 ? 16.469 -9.289 -1.794 1 97.19 86 GLU B C 1
ATOM 3265 O O . GLU B 1 86 ? 17.219 -10.094 -1.246 1 97.19 86 GLU B O 1
ATOM 3270 N N . ASN B 1 87 ? 15.211 -9.32 -1.646 1 96.25 87 ASN B N 1
ATOM 3271 C CA . ASN B 1 87 ? 14.562 -10.375 -0.878 1 96.25 87 ASN B CA 1
ATOM 3272 C C . ASN B 1 87 ? 14.836 -11.758 -1.474 1 96.25 87 ASN B C 1
ATOM 3274 O O . ASN B 1 87 ? 15.086 -12.719 -0.742 1 96.25 87 ASN B O 1
ATOM 3278 N N . LEU B 1 88 ? 14.727 -11.828 -2.795 1 97.75 88 LEU B N 1
ATOM 3279 C CA . LEU B 1 88 ? 15.039 -13.094 -3.451 1 97.75 88 LEU B CA 1
ATOM 3280 C C . LEU B 1 88 ? 16.484 -13.516 -3.176 1 97.75 88 LEU B C 1
ATOM 3282 O O . LEU B 1 88 ? 16.734 -14.672 -2.846 1 97.75 88 LEU B O 1
ATOM 3286 N N . LYS B 1 89 ? 17.375 -12.586 -3.262 1 98.06 89 LYS B N 1
ATOM 3287 C CA . LYS B 1 89 ? 18.781 -12.875 -2.994 1 98.06 89 LYS B CA 1
ATOM 3288 C C . LYS B 1 89 ? 18.969 -13.352 -1.559 1 98.06 89 LYS B C 1
ATOM 3290 O O . LYS B 1 89 ? 19.734 -14.289 -1.31 1 98.06 89 LYS B O 1
ATOM 3295 N N . GLN B 1 90 ? 18.297 -12.781 -0.69 1 96.88 90 GLN B N 1
ATOM 3296 C CA . GLN B 1 90 ? 18.406 -13.141 0.72 1 96.88 90 GLN B CA 1
ATOM 3297 C C . GLN B 1 90 ? 17.875 -14.547 0.976 1 96.88 90 GLN B C 1
ATOM 3299 O O . GLN B 1 90 ? 18.234 -15.18 1.97 1 96.88 90 GLN B O 1
ATOM 3304 N N . ASN B 1 91 ? 17.062 -14.969 0.132 1 93.62 91 ASN B N 1
ATOM 3305 C CA . ASN B 1 91 ? 16.547 -16.328 0.223 1 93.62 91 ASN B CA 1
ATOM 3306 C C . ASN B 1 91 ? 17.344 -17.297 -0.641 1 93.62 91 ASN B C 1
ATOM 3308 O O . ASN B 1 91 ? 16.891 -18.391 -0.951 1 93.62 91 ASN B O 1
ATOM 3312 N N . ASP B 1 92 ? 18.484 -16.844 -1.124 1 94.56 92 ASP B N 1
ATOM 3313 C CA . ASP B 1 92 ? 19.438 -17.656 -1.881 1 94.56 92 ASP B CA 1
ATOM 3314 C C . ASP B 1 92 ? 18.844 -18.094 -3.215 1 94.56 92 ASP B C 1
ATOM 3316 O O . ASP B 1 92 ? 19.031 -19.25 -3.631 1 94.56 92 ASP B O 1
ATOM 3320 N N . ILE B 1 93 ? 18.094 -17.234 -3.811 1 95.56 93 ILE B N 1
ATOM 3321 C CA . ILE B 1 93 ? 17.5 -17.484 -5.121 1 95.56 93 ILE B CA 1
ATOM 3322 C C . ILE B 1 93 ? 18.25 -16.688 -6.184 1 95.56 93 ILE B C 1
ATOM 3324 O O . ILE B 1 93 ? 18.547 -15.508 -5.992 1 95.56 93 ILE B O 1
ATOM 3328 N N . SER B 1 94 ? 18.656 -17.406 -7.254 1 97.62 94 SER B N 1
ATOM 3329 C CA . SER B 1 94 ? 19.297 -16.703 -8.359 1 97.62 94 SER B CA 1
ATOM 3330 C C . SER B 1 94 ? 18.344 -15.672 -8.984 1 97.62 94 SER B C 1
ATOM 3332 O O . SER B 1 94 ? 17.203 -16 -9.312 1 97.62 94 SER B O 1
ATOM 3334 N N . THR B 1 95 ? 18.844 -14.453 -9.172 1 98.19 95 THR B N 1
ATOM 3335 C CA . THR B 1 95 ? 18.047 -13.375 -9.742 1 98.19 95 THR B CA 1
ATOM 3336 C C . THR B 1 95 ? 18.578 -12.992 -11.125 1 98.19 95 THR B C 1
ATOM 3338 O O . THR B 1 95 ? 18.359 -11.875 -11.594 1 98.19 95 THR B O 1
ATOM 3341 N N . GLU B 1 96 ? 19.266 -13.914 -11.695 1 97.56 96 GLU B N 1
ATOM 3342 C CA . GLU B 1 96 ? 19.828 -13.672 -13.023 1 97.56 96 GLU B CA 1
ATOM 3343 C C . GLU B 1 96 ? 18.734 -13.297 -14.023 1 97.56 96 GLU B C 1
ATOM 3345 O O . GLU B 1 96 ? 18.969 -12.477 -14.914 1 97.56 96 GLU B O 1
ATOM 3350 N N . PHE B 1 97 ? 17.578 -13.844 -13.875 1 98.5 97 PHE B N 1
ATOM 3351 C CA . PHE B 1 97 ? 16.5 -13.633 -14.836 1 98.5 97 PHE B CA 1
ATOM 3352 C C . PHE B 1 97 ? 15.336 -12.898 -14.188 1 98.5 97 PHE B C 1
ATOM 3354 O O . PHE B 1 97 ? 14.18 -13.109 -14.555 1 98.5 97 PHE B O 1
ATOM 3361 N N . THR B 1 98 ? 15.609 -12.211 -13.141 1 98.62 98 THR B N 1
ATOM 3362 C CA . THR B 1 98 ? 14.664 -11.242 -12.594 1 98.62 98 THR B CA 1
ATOM 3363 C C . THR B 1 98 ? 14.789 -9.898 -13.305 1 98.62 98 THR B C 1
ATOM 3365 O O . THR B 1 98 ? 15.672 -9.102 -12.992 1 98.62 98 THR B O 1
ATOM 3368 N N . TYR B 1 99 ? 13.922 -9.695 -14.234 1 98.75 99 TYR B N 1
ATOM 3369 C CA . TYR B 1 99 ? 14.008 -8.531 -15.117 1 98.75 99 TYR B CA 1
ATOM 3370 C C . TYR B 1 99 ? 13.328 -7.324 -14.484 1 98.75 99 TYR B C 1
ATOM 3372 O O . TYR B 1 99 ? 12.383 -7.469 -13.711 1 98.75 99 TYR B O 1
ATOM 3380 N N . GLN B 1 100 ? 13.828 -6.172 -14.812 1 98.56 100 GLN B N 1
ATOM 3381 C CA . GLN B 1 100 ? 13.188 -4.93 -14.398 1 98.56 100 GLN B CA 1
ATOM 3382 C C . GLN B 1 100 ? 12.727 -4.117 -15.609 1 98.56 100 GLN B C 1
ATOM 3384 O O . GLN B 1 100 ? 13.383 -4.137 -16.656 1 98.56 100 GLN B O 1
ATOM 3389 N N . THR B 1 101 ? 11.609 -3.471 -15.508 1 98.56 101 THR B N 1
ATOM 3390 C CA . THR B 1 101 ? 11.078 -2.658 -16.594 1 98.56 101 THR B CA 1
ATOM 3391 C C . THR B 1 101 ? 10.641 -1.288 -16.094 1 98.56 101 THR B C 1
ATOM 3393 O O . THR B 1 101 ? 10.219 -1.154 -14.938 1 98.56 101 THR B O 1
ATOM 3396 N N . GLN B 1 102 ? 10.68 -0.255 -16.922 1 96.69 102 GLN B N 1
ATOM 3397 C CA . GLN B 1 102 ? 10.172 1.079 -16.609 1 96.69 102 GLN B CA 1
ATOM 3398 C C . GLN B 1 102 ? 8.727 1.229 -17.078 1 96.69 102 GLN B C 1
ATOM 3400 O O . GLN B 1 102 ? 8.062 2.215 -16.75 1 96.69 102 GLN B O 1
ATOM 3405 N N . ASP B 1 103 ? 8.227 0.237 -17.781 1 96.31 103 ASP B N 1
ATOM 3406 C CA . ASP B 1 103 ? 6.941 0.36 -18.453 1 96.31 103 ASP B CA 1
ATOM 3407 C C . ASP B 1 103 ? 5.789 0.043 -17.5 1 96.31 103 ASP B C 1
ATOM 3409 O O . ASP B 1 103 ? 4.621 0.271 -17.828 1 96.31 103 ASP B O 1
ATOM 3413 N N . ALA B 1 104 ? 6.047 -0.461 -16.391 1 96.12 104 ALA B N 1
ATOM 3414 C CA . ALA B 1 104 ? 5.035 -0.756 -15.367 1 96.12 104 ALA B CA 1
ATOM 3415 C C . ALA B 1 104 ? 5.66 -0.827 -13.977 1 96.12 104 ALA B C 1
ATOM 3417 O O . ALA B 1 104 ? 6.836 -1.167 -13.836 1 96.12 104 ALA B O 1
ATOM 3418 N N . ALA B 1 105 ? 4.859 -0.545 -12.969 1 95.25 105 ALA B N 1
ATOM 3419 C CA . ALA B 1 105 ? 5.293 -0.675 -11.578 1 95.25 105 ALA B CA 1
ATOM 3420 C C . ALA B 1 105 ? 5.34 -2.141 -11.148 1 95.25 105 ALA B C 1
ATOM 3422 O O . ALA B 1 105 ? 4.719 -2.998 -11.781 1 95.25 105 ALA B O 1
ATOM 3423 N N . THR B 1 106 ? 6.102 -2.414 -10.125 1 97.88 106 THR B N 1
ATOM 3424 C CA . THR B 1 106 ? 6.059 -3.732 -9.5 1 97.88 106 THR B CA 1
ATOM 3425 C C . THR B 1 106 ? 4.641 -4.082 -9.07 1 97.88 106 THR B C 1
ATOM 3427 O O . THR B 1 106 ? 3.896 -3.217 -8.602 1 97.88 106 THR B O 1
ATOM 3430 N N . GLY B 1 107 ? 4.262 -5.34 -9.312 1 98.38 107 GLY B N 1
ATOM 3431 C CA . GLY B 1 107 ? 2.941 -5.773 -8.891 1 98.38 107 GLY B CA 1
ATOM 3432 C C . GLY B 1 107 ? 2.684 -5.555 -7.41 1 98.38 107 GLY B C 1
ATOM 3433 O O . GLY B 1 107 ? 3.58 -5.73 -6.586 1 98.38 107 GLY B O 1
ATOM 3434 N N . THR B 1 108 ? 1.401 -5.219 -7.078 1 98 108 THR B N 1
ATOM 3435 C CA . THR B 1 108 ? 1.038 -4.945 -5.691 1 98 108 THR B CA 1
ATOM 3436 C C . THR B 1 108 ? -0.296 -5.598 -5.344 1 98 108 THR B C 1
ATOM 3438 O O . THR B 1 108 ? -1.151 -5.777 -6.211 1 98 108 THR B O 1
ATOM 3441 N N . ALA B 1 109 ? -0.337 -6.035 -4.156 1 97.44 109 ALA B N 1
ATOM 3442 C CA . ALA B 1 109 ? -1.603 -6.395 -3.52 1 97.44 109 ALA B CA 1
ATOM 3443 C C . ALA B 1 109 ? -1.878 -5.508 -2.307 1 97.44 109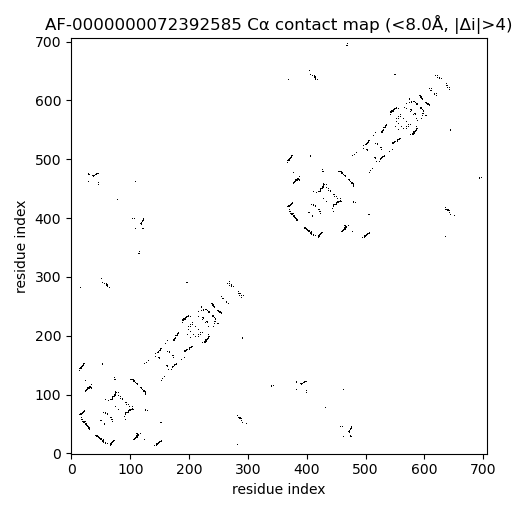 ALA B C 1
ATOM 3445 O O . ALA B 1 109 ? -1.181 -5.598 -1.294 1 97.44 109 ALA B O 1
ATOM 3446 N N . SER B 1 110 ? -2.854 -4.586 -2.445 1 97.19 110 SER B N 1
ATOM 3447 C CA . SER B 1 110 ? -3.318 -3.824 -1.292 1 97.19 110 SER B CA 1
ATOM 3448 C C . SER B 1 110 ? -4.312 -4.629 -0.461 1 97.19 110 SER B C 1
ATOM 3450 O O . SER B 1 110 ? -5.391 -4.984 -0.943 1 97.19 110 SER B O 1
ATOM 3452 N N . ILE B 1 111 ? -3.945 -4.859 0.728 1 95.38 111 ILE B N 1
ATOM 3453 C CA . ILE B 1 111 ? -4.719 -5.766 1.572 1 95.38 111 ILE B CA 1
ATOM 3454 C C . ILE B 1 111 ? -5.16 -5.035 2.838 1 95.38 111 ILE B C 1
ATOM 3456 O O . ILE B 1 111 ? -4.336 -4.461 3.555 1 95.38 111 ILE B O 1
ATOM 3460 N N . ILE B 1 112 ? -6.426 -4.98 3.084 1 96.31 112 ILE B N 1
ATOM 3461 C CA . ILE B 1 112 ? -7.004 -4.469 4.324 1 96.31 112 ILE B CA 1
ATOM 3462 C C . ILE B 1 112 ? -7.633 -5.617 5.109 1 96.31 112 ILE B C 1
ATOM 3464 O O . ILE B 1 112 ? -8.461 -6.359 4.578 1 96.31 112 ILE B O 1
ATOM 3468 N N . VAL B 1 113 ? -7.238 -5.77 6.344 1 94.75 113 VAL B N 1
ATOM 3469 C CA . VAL B 1 113 ? -7.727 -6.863 7.176 1 94.75 113 VAL B CA 1
ATOM 3470 C C . VAL B 1 113 ? -8.281 -6.305 8.484 1 94.75 113 VAL B C 1
ATOM 3472 O O . VAL B 1 113 ? -7.645 -5.461 9.125 1 94.75 113 VAL B O 1
ATOM 3475 N N . ASN B 1 114 ? -9.438 -6.703 8.852 1 95 114 ASN B N 1
ATOM 3476 C CA . ASN B 1 114 ? -9.984 -6.25 10.125 1 95 114 ASN B CA 1
ATOM 3477 C C . ASN B 1 114 ? -9.719 -7.254 11.242 1 95 114 ASN B C 1
ATOM 3479 O O . ASN B 1 114 ? -9.125 -8.305 11.008 1 95 114 ASN B O 1
ATOM 3483 N N . ASN B 1 115 ? -10.141 -6.953 12.469 1 92.38 115 ASN B N 1
ATOM 3484 C CA . ASN B 1 115 ? -9.883 -7.77 13.648 1 92.38 115 ASN B CA 1
ATOM 3485 C C . ASN B 1 115 ? -10.586 -9.117 13.555 1 92.38 115 ASN B C 1
ATOM 3487 O O . ASN B 1 115 ? -10.18 -10.086 14.211 1 92.38 115 ASN B O 1
ATOM 3491 N N . GLU B 1 116 ? -11.641 -9.273 12.789 1 92.31 116 GLU B N 1
ATOM 3492 C CA . GLU B 1 116 ? -12.398 -10.516 12.641 1 92.31 116 GLU B CA 1
ATOM 3493 C C . GLU B 1 116 ? -11.766 -11.422 11.594 1 92.31 116 GLU B C 1
ATOM 3495 O O . GLU B 1 116 ? -12.242 -12.531 11.352 1 92.31 116 GLU B O 1
ATOM 3500 N N . GLY B 1 117 ? -10.773 -10.891 10.969 1 89.5 117 GLY B N 1
ATOM 3501 C CA . GLY B 1 117 ? -10.086 -11.688 9.961 1 89.5 117 GLY B CA 1
ATOM 3502 C C . GLY B 1 117 ? -10.664 -11.508 8.57 1 89.5 117 GLY B C 1
ATOM 3503 O O . GLY B 1 117 ? -10.219 -12.156 7.621 1 89.5 117 GLY B O 1
ATOM 3504 N N . GLN B 1 118 ? -11.648 -10.664 8.484 1 91.62 118 GLN B N 1
ATOM 3505 C CA . GLN B 1 118 ? -12.164 -10.344 7.16 1 91.62 118 GLN B CA 1
ATOM 3506 C C . GLN B 1 118 ? -11.211 -9.43 6.402 1 91.62 118 GLN B C 1
ATOM 3508 O O . GLN B 1 118 ? -10.5 -8.633 7.012 1 91.62 118 GLN B O 1
ATOM 3513 N N . ASN B 1 119 ? -11.266 -9.625 5.012 1 93.06 119 ASN B N 1
ATOM 3514 C CA . ASN B 1 119 ? -10.305 -8.828 4.258 1 93.06 119 ASN B CA 1
ATOM 3515 C C . ASN B 1 119 ? -10.898 -8.312 2.955 1 93.06 119 ASN B C 1
ATOM 3517 O O . ASN B 1 119 ? -11.977 -8.742 2.545 1 93.06 119 ASN B O 1
ATOM 3521 N N . ILE B 1 120 ? -10.312 -7.281 2.455 1 94.94 120 ILE B N 1
ATOM 3522 C CA . ILE B 1 120 ? -10.438 -6.816 1.078 1 94.94 120 ILE B CA 1
ATOM 3523 C C . ILE B 1 120 ? -9.055 -6.75 0.426 1 94.94 120 ILE B C 1
ATOM 3525 O O . ILE B 1 120 ? -8.086 -6.344 1.063 1 94.94 120 ILE B O 1
ATOM 3529 N N . ILE B 1 121 ? -9.008 -7.227 -0.832 1 93.88 121 ILE B N 1
ATOM 3530 C CA . ILE B 1 121 ? -7.723 -7.258 -1.521 1 93.88 121 ILE B CA 1
ATOM 3531 C C . ILE B 1 121 ? -7.859 -6.617 -2.9 1 93.88 121 ILE B C 1
ATOM 3533 O O . ILE B 1 121 ? -8.797 -6.926 -3.645 1 93.88 121 ILE B O 1
ATOM 3537 N N . ILE B 1 122 ? -7.027 -5.691 -3.209 1 97 122 ILE B N 1
ATOM 3538 C CA . ILE B 1 122 ? -6.914 -5.125 -4.547 1 97 122 ILE B CA 1
ATOM 3539 C C . ILE B 1 122 ? -5.59 -5.551 -5.176 1 97 122 ILE B C 1
ATOM 3541 O O . ILE B 1 122 ? -4.52 -5.27 -4.633 1 97 122 ILE B O 1
ATOM 3545 N N . ILE B 1 123 ? -5.656 -6.168 -6.301 1 97.19 123 ILE B N 1
ATOM 3546 C CA . ILE B 1 123 ? -4.469 -6.648 -6.996 1 97.19 123 ILE B CA 1
ATOM 3547 C C . ILE B 1 123 ? -4.203 -5.777 -8.219 1 97.19 123 ILE B C 1
ATOM 3549 O O . ILE B 1 123 ? -5.102 -5.551 -9.031 1 97.19 123 ILE B O 1
ATOM 3553 N N . VAL B 1 124 ? -3.08 -5.281 -8.32 1 97.81 124 VAL B N 1
ATOM 3554 C CA . VAL B 1 124 ? -2.564 -4.684 -9.547 1 97.81 124 VAL B CA 1
ATOM 3555 C C . VAL B 1 124 ? -1.345 -5.469 -10.031 1 97.81 124 VAL B C 1
ATOM 3557 O O . VAL B 1 124 ? -0.269 -5.379 -9.43 1 97.81 124 VAL B O 1
ATOM 3560 N N . ALA B 1 125 ? -1.471 -6.145 -11.102 1 97.69 125 ALA B N 1
ATOM 3561 C CA . ALA B 1 125 ? -0.471 -7.113 -11.547 1 97.69 125 ALA B CA 1
ATOM 3562 C C . ALA B 1 125 ? 0.824 -6.418 -11.953 1 97.69 125 ALA B C 1
ATOM 3564 O O . ALA B 1 125 ? 1.915 -6.957 -11.766 1 97.69 125 ALA B O 1
ATOM 3565 N N . GLY B 1 126 ? 0.719 -5.23 -12.594 1 97.25 126 GLY B N 1
ATOM 3566 C CA . GLY B 1 126 ? 1.867 -4.422 -12.961 1 97.25 126 GLY B CA 1
ATOM 3567 C C . GLY B 1 126 ? 2.822 -5.137 -13.898 1 97.25 126 GLY B C 1
ATOM 3568 O O . GLY B 1 126 ? 2.408 -5.668 -14.93 1 97.25 126 GLY B O 1
ATOM 3569 N N . ALA B 1 127 ? 4.082 -5.16 -13.508 1 98.44 127 ALA B N 1
ATOM 3570 C CA . ALA B 1 127 ? 5.168 -5.68 -14.336 1 98.44 127 ALA B CA 1
ATOM 3571 C C . ALA B 1 127 ? 5.004 -7.172 -14.594 1 98.44 127 ALA B C 1
ATOM 3573 O O . ALA B 1 127 ? 5.57 -7.715 -15.547 1 98.44 127 ALA B O 1
ATOM 3574 N N . ASN B 1 128 ? 4.266 -7.887 -13.766 1 98.62 128 ASN B N 1
ATOM 3575 C CA . ASN B 1 128 ? 4.039 -9.312 -13.977 1 98.62 128 ASN B CA 1
ATOM 3576 C C . ASN B 1 128 ? 3.451 -9.586 -15.359 1 98.62 128 ASN B C 1
ATOM 3578 O O . ASN B 1 128 ? 3.736 -10.625 -15.961 1 98.62 128 ASN B O 1
ATOM 3582 N N . LEU B 1 129 ? 2.658 -8.656 -15.859 1 98.19 129 LEU B N 1
ATOM 3583 C CA . LEU B 1 129 ? 1.962 -8.859 -17.125 1 98.19 129 LEU B CA 1
ATOM 3584 C C . LEU B 1 129 ? 2.883 -8.562 -18.312 1 98.19 129 LEU B C 1
ATOM 3586 O O . LEU B 1 129 ? 2.527 -8.828 -19.453 1 98.19 129 LEU B O 1
ATOM 3590 N N . LEU B 1 130 ? 4.074 -8.094 -17.984 1 98.5 130 LEU B N 1
ATOM 3591 C CA . LEU B 1 130 ? 4.992 -7.719 -19.062 1 98.5 130 LEU B CA 1
ATOM 3592 C C . LEU B 1 130 ? 6.086 -8.773 -19.234 1 98.5 130 LEU B C 1
ATOM 3594 O O . LEU B 1 130 ? 6.934 -8.648 -20.125 1 98.5 130 LEU B O 1
ATOM 3598 N N . LEU B 1 131 ? 6.098 -9.797 -18.359 1 98.69 131 LEU B N 1
ATOM 3599 C CA . LEU B 1 131 ? 6.945 -10.953 -18.641 1 98.69 131 LEU B CA 1
ATOM 3600 C C . LEU B 1 131 ? 6.527 -11.633 -19.938 1 98.69 131 LEU B C 1
ATOM 3602 O O . LEU B 1 131 ? 5.367 -12.008 -20.094 1 98.69 131 LEU B O 1
ATOM 3606 N N . ASN B 1 132 ? 7.504 -11.711 -20.859 1 97.56 132 ASN B N 1
ATOM 3607 C CA . ASN B 1 132 ? 7.078 -12.133 -22.188 1 97.56 132 ASN B CA 1
ATOM 3608 C C . ASN B 1 132 ? 8.016 -13.195 -22.766 1 97.56 132 ASN B C 1
ATOM 3610 O O . ASN B 1 132 ? 8.922 -13.664 -22.078 1 97.56 132 ASN B O 1
ATOM 3614 N N . THR B 1 133 ? 7.781 -13.523 -24.031 1 97.06 133 THR B N 1
ATOM 3615 C CA . THR B 1 133 ? 8.484 -14.602 -24.719 1 97.06 133 THR B CA 1
ATOM 3616 C C . THR B 1 133 ? 9.969 -14.273 -24.859 1 97.06 133 THR B C 1
ATOM 3618 O O . THR B 1 133 ? 10.812 -15.164 -24.766 1 97.06 133 THR B O 1
ATOM 3621 N N . GLU B 1 134 ? 10.234 -13.031 -25.078 1 97.69 134 GLU B N 1
ATOM 3622 C CA . GLU B 1 134 ? 11.633 -12.633 -25.203 1 97.69 134 GLU B CA 1
ATOM 3623 C C . GLU B 1 134 ? 12.391 -12.875 -23.891 1 97.69 134 GLU B C 1
ATOM 3625 O O . GLU B 1 134 ? 13.531 -13.336 -23.906 1 97.69 134 GLU B O 1
ATOM 3630 N N . ASP B 1 135 ? 11.758 -12.586 -22.812 1 98.38 135 ASP B N 1
ATOM 3631 C CA . ASP B 1 135 ? 12.336 -12.852 -21.5 1 98.38 135 ASP B CA 1
ATOM 3632 C C . ASP B 1 135 ? 12.602 -14.344 -21.312 1 98.38 135 ASP B C 1
ATOM 3634 O O . ASP B 1 135 ? 13.648 -14.742 -20.812 1 98.38 135 ASP B O 1
ATOM 3638 N N . LEU B 1 136 ? 11.648 -15.156 -21.719 1 98.44 136 LEU B N 1
ATOM 3639 C CA . LEU B 1 136 ? 11.781 -16.609 -21.578 1 98.44 136 LEU B CA 1
ATOM 3640 C C . LEU B 1 136 ? 12.922 -17.125 -22.453 1 98.44 136 LEU B C 1
ATOM 3642 O O . LEU B 1 136 ? 13.648 -18.047 -22.047 1 98.44 136 LEU B O 1
ATOM 3646 N N . ARG B 1 137 ? 13.078 -16.562 -23.625 1 97.81 137 ARG B N 1
ATOM 3647 C CA . ARG B 1 137 ? 14.156 -16.984 -24.516 1 97.81 137 ARG B CA 1
ATOM 3648 C C . ARG B 1 137 ? 15.523 -16.719 -23.891 1 97.81 137 ARG B C 1
ATOM 3650 O O . ARG B 1 137 ? 16.438 -17.531 -24.016 1 97.81 137 ARG B O 1
ATOM 3657 N N . GLU B 1 138 ? 15.594 -15.617 -23.219 1 97.88 138 GLU B N 1
ATOM 3658 C CA . GLU B 1 138 ? 16.844 -15.281 -22.531 1 97.88 138 GLU B CA 1
ATOM 3659 C C . GLU B 1 138 ? 17.141 -16.281 -21.406 1 97.88 138 GLU B C 1
ATOM 3661 O O . GLU B 1 138 ? 18.297 -16.562 -21.109 1 97.88 138 GLU B O 1
ATOM 3666 N N . ALA B 1 139 ? 16.094 -16.828 -20.859 1 98 139 ALA B N 1
ATOM 3667 C CA . ALA B 1 139 ? 16.234 -17.766 -19.75 1 98 139 ALA B CA 1
ATOM 3668 C C . ALA B 1 139 ? 16.172 -19.203 -20.234 1 98 139 ALA B C 1
ATOM 3670 O O . ALA B 1 139 ? 16.109 -20.141 -19.438 1 98 139 ALA B O 1
ATOM 3671 N N . ALA B 1 140 ? 16.172 -19.422 -21.516 1 97.62 140 ALA B N 1
ATOM 3672 C CA . ALA B 1 140 ? 15.891 -20.719 -22.125 1 97.62 140 ALA B CA 1
ATOM 3673 C C . ALA B 1 140 ? 16.859 -21.797 -21.625 1 97.62 140 ALA B C 1
ATOM 3675 O O . ALA B 1 140 ? 16.453 -22.938 -21.375 1 97.62 140 ALA B O 1
ATOM 3676 N N . LYS B 1 141 ? 18.109 -21.484 -21.516 1 96.38 141 LYS B N 1
ATOM 3677 C CA . LYS B 1 141 ? 19.109 -22.453 -21.078 1 96.38 141 LYS B CA 1
ATOM 3678 C C . LYS B 1 141 ? 18.828 -22.906 -19.656 1 96.38 141 LYS B C 1
ATOM 3680 O O . LYS B 1 141 ? 18.938 -24.094 -19.344 1 96.38 141 LYS B O 1
ATOM 3685 N N . ALA B 1 142 ? 18.547 -21.969 -18.812 1 96 142 ALA B N 1
ATOM 3686 C CA . ALA B 1 142 ? 18.234 -22.297 -17.422 1 96 142 ALA B CA 1
ATOM 3687 C C . ALA B 1 142 ? 16.984 -23.172 -17.328 1 96 142 ALA B C 1
ATOM 3689 O O . ALA B 1 142 ? 16.953 -24.141 -16.578 1 96 142 ALA B O 1
ATOM 3690 N N . ILE B 1 143 ? 15.984 -22.828 -18.125 1 96.69 143 ILE B N 1
ATOM 3691 C CA . ILE B 1 143 ? 14.727 -23.562 -18.125 1 96.69 143 ILE B CA 1
ATOM 3692 C C . ILE B 1 143 ? 14.945 -24.969 -18.656 1 96.69 143 ILE B C 1
ATOM 3694 O O . ILE B 1 143 ? 14.484 -25.938 -18.062 1 96.69 143 ILE B O 1
ATOM 3698 N N . SER B 1 144 ? 15.703 -25.125 -19.719 1 95.25 144 SER B N 1
ATOM 3699 C CA . SER B 1 144 ? 15.883 -26.406 -20.406 1 95.25 144 SER B CA 1
ATOM 3700 C C . SER B 1 144 ? 16.766 -27.344 -19.609 1 95.25 144 SER B C 1
ATOM 3702 O O . SER B 1 144 ? 16.719 -28.562 -19.797 1 95.25 144 SER B O 1
ATOM 3704 N N . ARG B 1 145 ? 17.547 -26.797 -18.703 1 92.62 145 ARG B N 1
ATOM 3705 C CA . ARG B 1 145 ? 18.484 -27.625 -17.953 1 92.62 145 ARG B CA 1
ATOM 3706 C C . ARG B 1 145 ? 17.984 -27.875 -16.547 1 92.62 145 ARG B C 1
ATOM 3708 O O . ARG B 1 145 ? 18.625 -28.609 -15.781 1 92.62 145 ARG B O 1
ATOM 3715 N N . ALA B 1 146 ? 16.906 -27.297 -16.234 1 91.25 146 ALA B N 1
ATOM 3716 C CA . ALA B 1 146 ? 16.344 -27.484 -14.898 1 91.25 146 ALA B CA 1
ATOM 3717 C C . ALA B 1 146 ? 15.859 -28.922 -14.703 1 91.25 146 ALA B C 1
ATOM 3719 O O . ALA B 1 146 ? 15.641 -29.641 -15.68 1 91.25 146 ALA B O 1
ATOM 3720 N N . LYS B 1 147 ? 15.773 -29.266 -13.5 1 84.94 147 LYS B N 1
ATOM 3721 C CA . LYS B 1 147 ? 15.117 -30.531 -13.18 1 84.94 147 LYS B CA 1
ATOM 3722 C C . LYS B 1 147 ? 13.602 -30.375 -13.133 1 84.94 147 LYS B C 1
ATOM 3724 O O . LYS B 1 147 ? 12.867 -31.266 -13.562 1 84.94 147 LYS B O 1
ATOM 3729 N N . VAL B 1 148 ? 13.219 -29.234 -12.57 1 88.38 148 VAL B N 1
ATOM 3730 C CA . VAL B 1 148 ? 11.797 -28.953 -12.398 1 88.38 148 VAL B CA 1
ATOM 3731 C C . VAL B 1 148 ? 11.508 -27.516 -12.797 1 88.38 148 VAL B C 1
ATOM 3733 O O . VAL B 1 148 ? 12.273 -26.609 -12.477 1 88.38 148 VAL B O 1
ATOM 3736 N N . MET B 1 149 ? 10.406 -27.359 -13.453 1 92.56 149 MET B N 1
ATOM 3737 C CA . MET B 1 149 ? 9.867 -26.031 -13.773 1 92.56 149 MET B CA 1
ATOM 3738 C C . MET B 1 149 ? 8.492 -25.844 -13.133 1 92.56 149 MET B C 1
ATOM 3740 O O . MET B 1 149 ? 7.625 -26.703 -13.25 1 92.56 149 MET B O 1
ATOM 3744 N N . ILE B 1 150 ? 8.312 -24.719 -12.414 1 92.06 150 ILE B N 1
ATOM 3745 C CA . ILE B 1 150 ? 7.043 -24.422 -11.766 1 92.06 150 ILE B CA 1
ATOM 3746 C C . ILE B 1 150 ? 6.426 -23.172 -12.391 1 92.06 150 ILE B C 1
ATOM 3748 O O . ILE B 1 150 ? 7.113 -22.172 -12.594 1 92.06 150 ILE B O 1
ATOM 3752 N N . CYS B 1 151 ? 5.105 -23.25 -12.711 1 95.19 151 CYS B N 1
ATOM 3753 C CA . CYS B 1 151 ? 4.363 -22.109 -13.227 1 95.19 151 CYS B CA 1
ATOM 3754 C C . CYS B 1 151 ? 3.004 -22 -12.547 1 95.19 151 CYS B C 1
ATOM 3756 O O . CYS B 1 151 ? 2.488 -22.969 -12 1 95.19 151 CYS B O 1
ATOM 3758 N N . GLN B 1 152 ? 2.467 -20.797 -12.531 1 95.12 152 GLN B N 1
ATOM 3759 C CA . GLN B 1 152 ? 1.12 -20.438 -12.094 1 95.12 152 GLN B CA 1
ATOM 3760 C C . GLN B 1 152 ? 0.446 -19.5 -13.094 1 95.12 152 GLN B C 1
ATOM 3762 O O . GLN B 1 152 ? 0.763 -19.531 -14.281 1 95.12 152 GLN B O 1
ATOM 3767 N N . LEU B 1 153 ? -0.583 -18.875 -12.672 1 96.5 153 LEU B N 1
ATOM 3768 C CA . LEU B 1 153 ? -1.314 -18.047 -13.625 1 96.5 153 LEU B CA 1
ATOM 3769 C C . LEU B 1 153 ? -1.395 -16.609 -13.141 1 96.5 153 LEU B C 1
ATOM 3771 O O . LEU B 1 153 ? -2.396 -15.922 -13.375 1 96.5 153 LEU B O 1
ATOM 3775 N N . GLU B 1 154 ? -0.336 -16.141 -12.453 1 94.44 154 GLU B N 1
ATOM 3776 C CA . GLU B 1 154 ? -0.309 -14.742 -12.031 1 94.44 154 GLU B CA 1
ATOM 3777 C C . GLU B 1 154 ? 0.529 -13.891 -12.984 1 94.44 154 GLU B C 1
ATOM 3779 O O . GLU B 1 154 ? 0.688 -12.688 -12.773 1 94.44 154 GLU B O 1
ATOM 3784 N N . VAL B 1 155 ? 1.174 -14.508 -13.953 1 97.94 155 VAL B N 1
ATOM 3785 C CA . VAL B 1 155 ? 1.615 -13.844 -15.18 1 97.94 155 VAL B CA 1
ATOM 3786 C C . VAL B 1 155 ? 0.661 -14.188 -16.328 1 97.94 155 VAL B C 1
ATOM 3788 O O . VAL B 1 155 ? -0.351 -14.859 -16.109 1 97.94 155 VAL B O 1
ATOM 3791 N N . THR B 1 156 ? 0.924 -13.656 -17.5 1 97.56 156 THR B N 1
ATOM 3792 C CA . THR B 1 156 ? -0.038 -13.969 -18.547 1 97.56 156 THR B CA 1
ATOM 3793 C C . THR B 1 156 ? -0.075 -15.469 -18.828 1 97.56 156 THR B C 1
ATOM 3795 O O . THR B 1 156 ? 0.962 -16.141 -18.797 1 97.56 156 THR B O 1
ATOM 3798 N N . PRO B 1 157 ? -1.287 -16 -19.047 1 97.88 157 PRO B N 1
ATOM 3799 C CA . PRO B 1 157 ? -1.371 -17.422 -19.375 1 97.88 157 PRO B CA 1
ATOM 3800 C C . PRO B 1 157 ? -0.485 -17.812 -20.547 1 97.88 157 PRO B C 1
ATOM 3802 O O . PRO B 1 157 ? 0.09 -18.906 -20.562 1 97.88 157 PRO B O 1
ATOM 3805 N N . GLU B 1 158 ? -0.336 -16.938 -21.5 1 97.81 158 GLU B N 1
ATOM 3806 C CA . GLU B 1 158 ? 0.504 -17.203 -22.656 1 97.81 158 GLU B CA 1
ATOM 3807 C C . GLU B 1 158 ? 1.959 -17.422 -22.25 1 97.81 158 GLU B C 1
ATOM 3809 O O . GLU B 1 158 ? 2.623 -18.312 -22.766 1 97.81 158 GLU B O 1
ATOM 3814 N N . THR B 1 159 ? 2.396 -16.625 -21.344 1 98.56 159 THR B N 1
ATOM 3815 C CA . THR B 1 159 ? 3.771 -16.734 -20.859 1 98.56 159 THR B CA 1
ATOM 3816 C C . THR B 1 159 ? 3.971 -18.047 -20.094 1 98.56 159 THR B C 1
ATOM 3818 O O . THR B 1 159 ? 4.957 -18.75 -20.297 1 98.56 159 THR B O 1
ATOM 3821 N N . SER B 1 160 ? 3.061 -18.312 -19.234 1 98.31 160 SER B N 1
ATOM 3822 C CA . SER B 1 160 ? 3.143 -19.562 -18.484 1 98.31 160 SER B CA 1
ATOM 3823 C C . SER B 1 160 ? 3.113 -20.781 -19.422 1 98.31 160 SER B C 1
ATOM 3825 O O . SER B 1 160 ? 3.871 -21.734 -19.234 1 98.31 160 SER B O 1
ATOM 3827 N N . LEU B 1 161 ? 2.25 -20.688 -20.422 1 98.5 161 LEU B N 1
ATOM 3828 C CA . LEU B 1 161 ? 2.127 -21.797 -21.359 1 98.5 161 LEU B CA 1
ATOM 3829 C C . LEU B 1 161 ? 3.42 -21.984 -22.156 1 98.5 161 LEU B C 1
ATOM 3831 O O . LEU B 1 161 ? 3.857 -23.125 -22.375 1 98.5 161 LEU B O 1
ATOM 3835 N N . GLU B 1 162 ? 3.977 -20.906 -22.531 1 98.44 162 GLU B N 1
ATOM 3836 C CA . GLU B 1 162 ? 5.238 -20.984 -23.266 1 98.44 162 GLU B CA 1
ATOM 3837 C C . GLU B 1 162 ? 6.348 -21.562 -22.406 1 98.44 162 GLU B C 1
ATOM 3839 O O . GLU B 1 162 ? 7.148 -22.375 -22.875 1 98.44 162 GLU B O 1
ATOM 3844 N N . ALA B 1 163 ? 6.422 -21.188 -21.188 1 98.5 163 ALA B N 1
ATOM 3845 C CA . ALA B 1 163 ? 7.426 -21.719 -20.266 1 98.5 163 ALA B CA 1
ATOM 3846 C C . ALA B 1 163 ? 7.262 -23.219 -20.062 1 98.5 163 ALA B C 1
ATOM 3848 O O . ALA B 1 163 ? 8.242 -23.969 -20.109 1 98.5 163 ALA B O 1
ATOM 3849 N N . LEU B 1 164 ? 6.059 -23.625 -19.906 1 97.62 164 LEU B N 1
ATOM 3850 C CA . LEU B 1 164 ? 5.773 -25.047 -19.734 1 97.62 164 LEU B CA 1
ATOM 3851 C C . LEU B 1 164 ? 6.164 -25.828 -20.984 1 97.62 164 LEU B C 1
ATOM 3853 O O . LEU B 1 164 ? 6.723 -26.922 -20.891 1 97.62 164 LEU B O 1
ATOM 3857 N N . THR B 1 165 ? 5.828 -25.25 -22.094 1 98.31 165 THR B N 1
ATOM 3858 C CA . THR B 1 165 ? 6.168 -25.891 -23.375 1 98.31 165 THR B CA 1
ATOM 3859 C C . THR B 1 165 ? 7.68 -26.062 -23.5 1 98.31 165 THR B C 1
ATOM 3861 O O . THR B 1 165 ? 8.164 -27.125 -23.875 1 98.31 165 THR B O 1
ATOM 3864 N N . MET B 1 166 ? 8.406 -25.016 -23.203 1 97.75 166 MET B N 1
ATOM 3865 C CA . MET B 1 166 ? 9.859 -25.047 -23.25 1 97.75 166 MET B CA 1
ATOM 3866 C C . MET B 1 166 ? 10.422 -26.125 -22.328 1 97.75 166 MET B C 1
ATOM 3868 O O . MET B 1 166 ? 11.312 -26.875 -22.734 1 97.75 166 MET B O 1
ATOM 3872 N N . ALA B 1 167 ? 9.945 -26.188 -21.172 1 96.38 167 ALA B N 1
ATOM 3873 C CA . ALA B 1 167 ? 10.414 -27.156 -20.188 1 96.38 167 ALA B CA 1
ATOM 3874 C C . ALA B 1 167 ? 10.086 -28.578 -20.625 1 96.38 167 ALA B C 1
ATOM 3876 O O . ALA B 1 167 ? 10.969 -29.438 -20.672 1 96.38 167 ALA B O 1
ATOM 3877 N N . HIS B 1 168 ? 8.875 -28.781 -20.969 1 96 168 HIS B N 1
ATOM 3878 C CA . HIS B 1 168 ? 8.391 -30.094 -21.359 1 96 168 HIS B CA 1
ATOM 3879 C C . HIS B 1 168 ? 9.164 -30.641 -22.562 1 96 168 HIS B C 1
ATOM 3881 O O . HIS B 1 168 ? 9.531 -31.812 -22.578 1 96 168 HIS B O 1
ATOM 3887 N N . SER B 1 169 ? 9.445 -29.828 -23.5 1 97.06 169 SER B N 1
ATOM 3888 C CA . SER B 1 169 ? 10.133 -30.219 -24.734 1 97.06 169 SER B CA 1
ATOM 3889 C C . SER B 1 169 ? 11.586 -30.594 -24.453 1 97.06 169 SER B C 1
ATOM 3891 O O . SER B 1 169 ? 12.219 -31.281 -25.266 1 97.06 169 SER B O 1
ATOM 3893 N N . ASN B 1 170 ? 12.07 -30.188 -23.359 1 96.44 170 ASN B N 1
ATOM 3894 C CA . ASN B 1 170 ? 13.461 -30.469 -23.031 1 96.44 170 ASN B CA 1
ATOM 3895 C C . ASN B 1 170 ? 13.578 -31.5 -21.922 1 96.44 170 ASN B C 1
ATOM 3897 O O . ASN B 1 170 ? 14.633 -31.625 -21.281 1 96.44 170 ASN B O 1
ATOM 3901 N N . GLY B 1 171 ? 12.484 -32.156 -21.656 1 92.56 171 GLY B N 1
ATOM 3902 C CA . GLY B 1 171 ? 12.5 -33.25 -20.703 1 92.56 171 GLY B CA 1
ATOM 3903 C C . GLY B 1 171 ? 12.477 -32.781 -19.266 1 92.56 171 GLY B C 1
ATOM 3904 O O . GLY B 1 171 ? 12.68 -33.594 -18.344 1 92.56 171 GLY B O 1
ATOM 3905 N N . VAL B 1 172 ? 12.266 -31.531 -19 1 90.69 172 VAL B N 1
ATOM 3906 C CA . VAL B 1 172 ? 12.156 -30.984 -17.656 1 90.69 172 VAL B CA 1
ATOM 3907 C C . VAL B 1 172 ? 10.789 -31.328 -17.062 1 90.69 172 VAL B C 1
ATOM 3909 O O . VAL B 1 172 ? 9.766 -31.234 -17.75 1 90.69 172 VAL B O 1
ATOM 3912 N N . LYS B 1 173 ? 10.758 -31.719 -15.836 1 89 173 LYS B N 1
ATOM 3913 C CA . LYS B 1 173 ? 9.484 -32 -15.18 1 89 173 LYS B CA 1
ATOM 3914 C C . LYS B 1 173 ? 8.703 -30.719 -14.898 1 89 173 LYS B C 1
ATOM 3916 O O . LYS B 1 173 ? 9.25 -29.766 -14.336 1 89 173 LYS B O 1
ATOM 3921 N N . THR B 1 174 ? 7.441 -30.75 -15.258 1 93.06 174 THR B N 1
ATOM 3922 C CA . THR B 1 174 ? 6.641 -29.531 -15.125 1 93.06 174 THR B CA 1
ATOM 3923 C C . THR B 1 174 ? 5.641 -29.656 -13.984 1 93.06 174 THR B C 1
ATOM 3925 O O . THR B 1 174 ? 4.984 -30.703 -13.836 1 93.06 174 THR B O 1
ATOM 3928 N N . LEU B 1 175 ? 5.637 -28.656 -13.148 1 90.62 175 LEU B N 1
ATOM 3929 C CA . LEU B 1 175 ? 4.633 -28.484 -12.102 1 90.62 175 LEU B CA 1
ATOM 3930 C C . LEU B 1 175 ? 3.795 -27.234 -12.359 1 90.62 175 LEU B C 1
ATOM 3932 O O . LEU B 1 175 ? 4.34 -26.141 -12.492 1 90.62 175 LEU B O 1
ATOM 3936 N N . PHE B 1 176 ? 2.514 -27.453 -12.398 1 93.62 176 PHE B N 1
ATOM 3937 C CA . PHE B 1 176 ? 1.634 -26.344 -12.734 1 93.62 176 PHE B CA 1
ATOM 3938 C C . PHE B 1 176 ? 0.557 -26.156 -11.672 1 93.62 176 PHE B C 1
ATOM 3940 O O . PHE B 1 176 ? -0.133 -27.109 -11.312 1 93.62 176 PHE B O 1
ATOM 3947 N N . ASN B 1 177 ? 0.477 -25.016 -11.133 1 92.06 177 ASN B N 1
ATOM 3948 C CA . ASN B 1 177 ? -0.602 -24.578 -10.25 1 92.06 177 ASN B CA 1
ATOM 3949 C C . ASN B 1 177 ? -1.539 -23.594 -10.961 1 92.06 177 ASN B C 1
ATOM 3951 O O . ASN B 1 177 ? -1.161 -22.453 -11.234 1 92.06 177 ASN B O 1
ATOM 3955 N N . PRO B 1 178 ? -2.727 -24.125 -11.281 1 95.5 178 PRO B N 1
ATOM 3956 C CA . PRO B 1 178 ? -3.652 -23.266 -12.039 1 95.5 178 PRO B CA 1
ATOM 3957 C C . PRO B 1 178 ? -4.316 -22.203 -11.164 1 95.5 178 PRO B C 1
ATOM 3959 O O . PRO B 1 178 ? -5.535 -22.234 -10.977 1 95.5 178 PRO B O 1
ATOM 3962 N N . ALA B 1 179 ? -3.539 -21.297 -10.664 1 90.19 179 ALA B N 1
ATOM 3963 C CA . ALA B 1 179 ? -3.986 -20.234 -9.766 1 90.19 179 ALA B CA 1
ATOM 3964 C C . ALA B 1 179 ? -3.541 -18.859 -10.273 1 90.19 179 ALA B C 1
ATOM 3966 O O . ALA B 1 179 ? -2.352 -18.641 -10.508 1 90.19 179 ALA B O 1
ATOM 3967 N N . PRO B 1 180 ? -4.492 -17.953 -10.359 1 90.38 180 PRO B N 1
ATOM 3968 C CA . PRO B 1 180 ? -5.934 -18.125 -10.18 1 90.38 180 PRO B CA 1
ATOM 3969 C C . PRO B 1 180 ? -6.562 -19.016 -11.25 1 90.38 180 PRO B C 1
ATOM 3971 O O . PRO B 1 180 ? -6.148 -18.969 -12.414 1 90.38 180 PRO B O 1
ATOM 3974 N N . ALA B 1 181 ? -7.594 -19.797 -10.883 1 93.81 181 ALA B N 1
ATOM 3975 C CA . ALA B 1 181 ? -8.227 -20.719 -11.828 1 93.81 181 ALA B CA 1
ATOM 3976 C C . ALA B 1 181 ? -9.039 -19.969 -12.867 1 93.81 181 ALA B C 1
ATOM 3978 O O . ALA B 1 181 ? -9.695 -18.969 -12.555 1 93.81 181 ALA B O 1
ATOM 3979 N N . ILE B 1 182 ? -8.984 -20.469 -14.039 1 94.44 182 ILE B N 1
ATOM 3980 C CA . ILE B 1 182 ? -9.781 -19.984 -15.164 1 94.44 182 ILE B CA 1
ATOM 3981 C C . ILE B 1 182 ? -10.633 -21.125 -15.719 1 94.44 182 ILE B C 1
ATOM 3983 O O . ILE B 1 182 ? -10.109 -22.188 -16.062 1 94.44 182 ILE B O 1
ATOM 3987 N N . ALA B 1 183 ? -11.867 -20.859 -15.906 1 93.56 183 ALA B N 1
ATOM 3988 C CA . ALA B 1 183 ? -12.789 -21.922 -16.328 1 93.56 183 ALA B CA 1
ATOM 3989 C C . ALA B 1 183 ? -12.422 -22.453 -17.703 1 93.56 183 ALA B C 1
ATOM 3991 O O . ALA B 1 183 ? -12.492 -23.656 -17.953 1 93.56 183 ALA B O 1
ATOM 3992 N N . ASP B 1 184 ? -12.047 -21.562 -18.672 1 95.19 184 ASP B N 1
ATOM 3993 C CA . ASP B 1 184 ? -11.719 -21.969 -20.031 1 95.19 184 ASP B CA 1
ATOM 3994 C C . ASP B 1 184 ? -10.203 -22.047 -20.219 1 95.19 184 ASP B C 1
ATOM 3996 O O . ASP B 1 184 ? -9.68 -21.562 -21.234 1 95.19 184 ASP B O 1
ATOM 4000 N N . LEU B 1 185 ? -9.594 -22.781 -19.344 1 97.88 185 LEU B N 1
ATOM 4001 C CA . LEU B 1 185 ? -8.148 -22.922 -19.406 1 97.88 185 LEU B CA 1
ATOM 4002 C C . LEU B 1 185 ? -7.719 -23.656 -20.672 1 97.88 185 LEU B C 1
ATOM 4004 O O . LEU B 1 185 ? -8.32 -24.672 -21.031 1 97.88 185 LEU B O 1
ATOM 4008 N N . ASP B 1 186 ? -6.723 -23.125 -21.375 1 98.25 186 ASP B N 1
ATOM 4009 C CA . ASP B 1 186 ? -6.156 -23.781 -22.562 1 98.25 186 ASP B CA 1
ATOM 4010 C C . ASP B 1 186 ? -5.801 -25.234 -22.25 1 98.25 186 ASP B C 1
ATOM 4012 O O . ASP B 1 186 ? -5.082 -25.516 -21.297 1 98.25 186 ASP B O 1
ATOM 4016 N N . PRO B 1 187 ? -6.281 -26.234 -23.031 1 98.25 187 PRO B N 1
ATOM 4017 C CA . PRO B 1 187 ? -6.074 -27.656 -22.766 1 98.25 187 PRO B CA 1
ATOM 4018 C C . PRO B 1 187 ? -4.594 -28.047 -22.734 1 98.25 187 PRO B C 1
ATOM 4020 O O . PRO B 1 187 ? -4.23 -29.047 -22.125 1 98.25 187 PRO B O 1
ATOM 4023 N N . ARG B 1 188 ? -3.775 -27.281 -23.359 1 98.56 188 ARG B N 1
ATOM 4024 C CA . ARG B 1 188 ? -2.346 -27.578 -23.359 1 98.56 188 ARG B CA 1
ATOM 4025 C C . ARG B 1 188 ? -1.772 -27.5 -21.953 1 98.56 188 ARG B C 1
ATOM 4027 O O . ARG B 1 1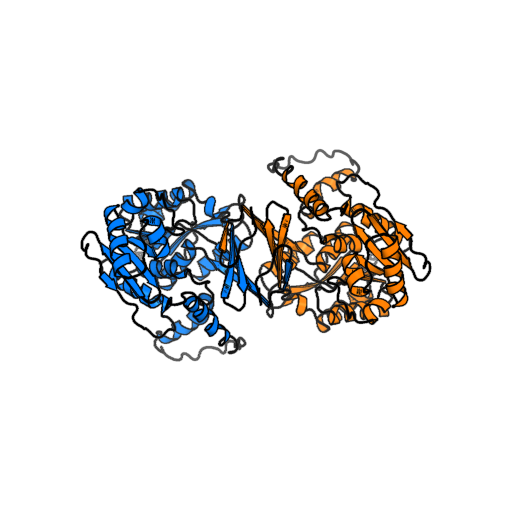88 ? -0.779 -28.172 -21.641 1 98.56 188 ARG B O 1
ATOM 4034 N N . PHE B 1 189 ? -2.367 -26.672 -21.047 1 98.62 189 PHE B N 1
ATOM 4035 C CA . PHE B 1 189 ? -1.91 -26.594 -19.672 1 98.62 189 PHE B CA 1
ATOM 4036 C C . PHE B 1 189 ? -2.006 -27.953 -18.984 1 98.62 189 PHE B C 1
ATOM 4038 O O . PHE B 1 189 ? -1.141 -28.312 -18.188 1 98.62 189 PHE B O 1
ATOM 4045 N N . TYR B 1 190 ? -3.066 -28.672 -19.328 1 98.19 190 TYR B N 1
ATOM 4046 C CA . TYR B 1 190 ? -3.248 -30 -18.734 1 98.19 190 TYR B CA 1
ATOM 4047 C C . TYR B 1 190 ? -2.24 -30.984 -19.297 1 98.19 190 TYR B C 1
ATOM 4049 O O . TYR B 1 190 ? -1.533 -31.656 -18.547 1 98.19 190 TYR B O 1
ATOM 4057 N N . ALA B 1 191 ? -2.107 -31 -20.562 1 98.12 191 ALA B N 1
ATOM 4058 C CA . ALA B 1 191 ? -1.271 -31.969 -21.266 1 98.12 191 ALA B CA 1
ATOM 4059 C C . ALA B 1 191 ? 0.205 -31.75 -20.953 1 98.12 191 ALA B C 1
ATOM 4061 O O . ALA B 1 191 ? 0.99 -32.688 -20.938 1 98.12 191 ALA B O 1
ATOM 4062 N N . LEU B 1 192 ? 0.574 -30.531 -20.656 1 98 192 LEU B N 1
ATOM 4063 C CA . LEU B 1 192 ? 1.972 -30.172 -20.422 1 98 192 LEU B CA 1
ATOM 4064 C C . LEU B 1 192 ? 2.336 -30.328 -18.953 1 98 192 LEU B C 1
ATOM 4066 O O . LEU B 1 192 ? 3.496 -30.141 -18.578 1 98 192 LEU B O 1
ATOM 4070 N N . SER B 1 193 ? 1.395 -30.734 -18.156 1 94.44 193 SER B N 1
ATOM 4071 C CA . SER B 1 193 ? 1.628 -30.797 -16.719 1 94.44 193 SER B CA 1
ATOM 4072 C C . SER B 1 193 ? 1.993 -32.219 -16.281 1 94.44 193 SER B C 1
ATOM 4074 O O . SER B 1 193 ? 1.16 -33.125 -16.328 1 94.44 193 SER B O 1
ATOM 4076 N N . ASP B 1 194 ? 3.227 -32.375 -15.883 1 90.5 194 ASP B N 1
ATOM 4077 C CA . ASP B 1 194 ? 3.582 -33.625 -15.234 1 90.5 194 ASP B CA 1
ATOM 4078 C C . ASP B 1 194 ? 2.898 -33.75 -13.875 1 90.5 194 ASP B C 1
ATOM 4080 O O . ASP B 1 194 ? 2.457 -34.844 -13.492 1 90.5 194 ASP B O 1
ATOM 4084 N N . VAL B 1 195 ? 2.873 -32.625 -13.203 1 88 195 VAL B N 1
ATOM 4085 C CA . VAL B 1 195 ? 2.133 -32.531 -11.953 1 88 195 VAL B CA 1
ATOM 4086 C C . VAL B 1 195 ? 1.2 -31.328 -11.992 1 88 195 VAL B C 1
ATOM 4088 O O . VAL B 1 195 ? 1.646 -30.188 -12.195 1 88 195 VAL B O 1
ATOM 4091 N N . PHE B 1 196 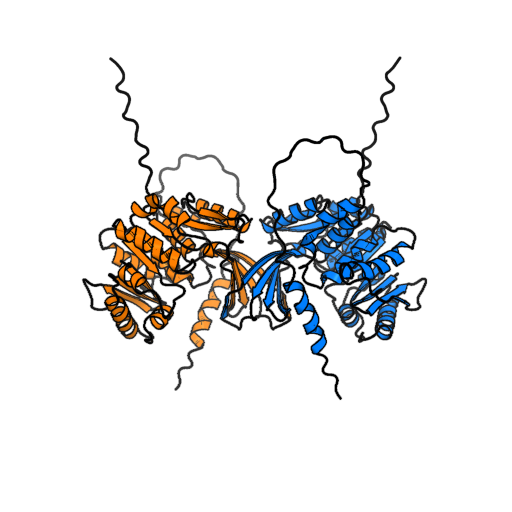? -0.036 -31.641 -11.852 1 92.5 196 PHE B N 1
ATOM 4092 C CA . PHE B 1 196 ? -1.092 -30.625 -11.789 1 92.5 196 PHE B CA 1
ATOM 4093 C C . PHE B 1 196 ? -1.656 -30.531 -10.375 1 92.5 196 PHE B C 1
ATOM 4095 O O . PHE B 1 196 ? -2.244 -31.484 -9.867 1 92.5 196 PHE B O 1
ATOM 4102 N N . CYS B 1 197 ? -1.48 -29.359 -9.773 1 89.88 197 CYS B N 1
ATOM 4103 C CA . CYS B 1 197 ? -1.871 -29.219 -8.375 1 89.88 197 CYS B CA 1
ATOM 4104 C C . CYS B 1 197 ? -2.818 -28.031 -8.195 1 89.88 197 CYS B C 1
ATOM 4106 O O . CYS B 1 197 ? -2.475 -26.906 -8.523 1 89.88 197 CYS B O 1
ATOM 4108 N N . CYS B 1 198 ? -3.982 -28.266 -7.609 1 90.62 198 CYS B N 1
ATOM 4109 C CA . CYS B 1 198 ? -4.949 -27.203 -7.352 1 90.62 198 CYS B CA 1
ATOM 4110 C C . CYS B 1 198 ? -5.688 -27.453 -6.043 1 90.62 198 CYS B C 1
ATOM 4112 O O . CYS B 1 198 ? -5.57 -28.516 -5.445 1 90.62 198 CYS B O 1
ATOM 4114 N N . ASN B 1 199 ? -6.348 -26.406 -5.559 1 86.44 199 ASN B N 1
ATOM 4115 C CA . ASN B 1 199 ? -7.188 -26.578 -4.379 1 86.44 199 ASN B CA 1
ATOM 4116 C C . ASN B 1 199 ? -8.633 -26.875 -4.762 1 86.44 199 ASN B C 1
ATOM 4118 O O . ASN B 1 199 ? -8.945 -27.047 -5.941 1 86.44 199 ASN B O 1
ATOM 4122 N N . GLU B 1 200 ? -9.461 -26.969 -3.717 1 93.38 200 GLU B N 1
ATOM 4123 C CA . GLU B 1 200 ? -10.859 -27.344 -3.92 1 93.38 200 GLU B CA 1
ATOM 4124 C C . GLU B 1 200 ? -11.578 -26.359 -4.832 1 93.38 200 GLU B C 1
ATOM 4126 O O . GLU B 1 200 ? -12.227 -26.75 -5.801 1 93.38 200 GLU B O 1
ATOM 4131 N N . THR B 1 201 ? -11.375 -25.094 -4.598 1 92.69 201 THR B N 1
ATOM 4132 C CA . THR B 1 201 ? -12.07 -24.047 -5.34 1 92.69 201 THR B CA 1
ATOM 4133 C C . THR B 1 201 ? -11.586 -24 -6.789 1 92.69 201 THR B C 1
ATOM 4135 O O . THR B 1 201 ? -12.391 -23.859 -7.711 1 92.69 201 THR B O 1
ATOM 4138 N N . GLU B 1 202 ? -10.305 -24.141 -6.93 1 92.25 202 GLU B N 1
ATOM 4139 C CA . GLU B 1 202 ? -9.734 -24.172 -8.273 1 92.25 202 GLU B CA 1
ATOM 4140 C C . GLU B 1 202 ? -10.227 -25.375 -9.062 1 92.25 202 GLU B C 1
ATOM 4142 O O . GLU B 1 202 ? -10.602 -25.25 -10.234 1 92.25 202 GLU B O 1
ATOM 4147 N N . ALA B 1 203 ? -10.281 -26.5 -8.414 1 96.62 203 ALA B N 1
ATOM 4148 C CA . ALA B 1 203 ? -10.773 -27.719 -9.055 1 96.62 203 ALA B CA 1
ATOM 4149 C C . ALA B 1 203 ? -12.227 -27.547 -9.5 1 96.62 203 ALA B C 1
ATOM 4151 O O . ALA B 1 203 ? -12.602 -27.969 -10.594 1 96.62 203 ALA B O 1
ATOM 4152 N N . GLU B 1 204 ? -12.977 -26.891 -8.625 1 98.25 204 GLU B N 1
ATOM 4153 C CA . GLU B 1 204 ? -14.383 -26.672 -8.945 1 98.25 204 GLU B CA 1
ATOM 4154 C C . GLU B 1 204 ? -14.531 -25.781 -10.18 1 98.25 204 GLU B C 1
ATOM 4156 O O . GLU B 1 204 ? -15.352 -26.047 -11.047 1 98.25 204 GLU B O 1
ATOM 4161 N N . ILE B 1 205 ? -13.711 -24.797 -10.258 1 97.31 205 ILE B N 1
ATOM 4162 C CA . ILE B 1 205 ? -13.766 -23.859 -11.383 1 97.31 205 ILE B CA 1
ATOM 4163 C C . ILE B 1 205 ? -13.344 -24.578 -12.664 1 97.31 205 ILE B C 1
ATOM 4165 O O . ILE B 1 205 ? -13.969 -24.391 -13.711 1 97.31 205 ILE B O 1
ATOM 4169 N N . LEU B 1 206 ? -12.375 -25.422 -12.578 1 98.12 206 LEU B N 1
ATOM 4170 C CA . LEU B 1 206 ? -11.766 -26.062 -13.742 1 98.12 206 LEU B CA 1
ATOM 4171 C C . LEU B 1 206 ? -12.633 -27.203 -14.25 1 98.12 206 LEU B C 1
ATOM 4173 O O . LEU B 1 206 ? -12.648 -27.5 -15.445 1 98.12 206 LEU B O 1
ATOM 4177 N N . THR B 1 207 ? -13.398 -27.859 -13.398 1 98.25 207 THR B N 1
ATOM 4178 C CA . THR B 1 207 ? -14.078 -29.078 -13.789 1 98.25 207 THR B CA 1
ATOM 4179 C C . THR B 1 207 ? -15.594 -28.875 -13.828 1 98.25 207 THR B C 1
ATOM 4181 O O . THR B 1 207 ? -16.312 -29.672 -14.414 1 98.25 207 THR B O 1
ATOM 4184 N N . GLY B 1 208 ? -16.094 -27.812 -13.07 1 97.44 208 GLY B N 1
ATOM 4185 C CA . GLY B 1 208 ? -17.516 -27.609 -12.93 1 97.44 208 GLY B CA 1
ATOM 4186 C C . GLY B 1 208 ? -18.156 -28.516 -11.891 1 97.44 208 GLY B C 1
ATOM 4187 O O . GLY B 1 208 ? -19.375 -28.5 -11.695 1 97.44 208 GLY B O 1
ATOM 4188 N N . LEU B 1 209 ? -17.344 -29.312 -11.211 1 98 209 LEU B N 1
ATOM 4189 C CA . LEU B 1 209 ? -17.844 -30.219 -10.188 1 98 209 LEU B CA 1
ATOM 4190 C C . LEU B 1 209 ? -17.672 -29.625 -8.797 1 98 209 LEU B C 1
ATOM 4192 O O . LEU B 1 209 ? -16.688 -28.922 -8.531 1 98 209 LEU B O 1
ATOM 4196 N N . THR B 1 210 ? -18.547 -29.953 -7.949 1 98 210 THR B N 1
ATOM 4197 C CA . THR B 1 210 ? -18.406 -29.547 -6.555 1 98 210 THR B CA 1
ATOM 4198 C C . THR B 1 210 ? -17.391 -30.438 -5.828 1 98 210 THR B C 1
ATOM 4200 O O . THR B 1 210 ? -17.391 -31.656 -6.008 1 98 210 THR B O 1
ATOM 4203 N N . VAL B 1 211 ? -16.562 -29.859 -5.055 1 97.81 211 VAL B N 1
ATOM 4204 C CA . VAL B 1 211 ? -15.57 -30.594 -4.266 1 97.81 211 VAL B CA 1
ATOM 4205 C C . VAL B 1 211 ? -15.789 -30.312 -2.779 1 97.81 211 VAL B C 1
ATOM 4207 O O . VAL B 1 211 ? -15.188 -29.406 -2.217 1 97.81 211 VAL B O 1
ATOM 4210 N N . SER B 1 212 ? -16.547 -31.141 -2.143 1 96.88 212 SER B N 1
ATOM 4211 C CA . SER B 1 212 ? -16.891 -30.922 -0.735 1 96.88 212 SER B CA 1
ATOM 4212 C C . SER B 1 212 ? -16.375 -32.062 0.127 1 96.88 212 SER B C 1
ATOM 4214 O O . SER B 1 212 ? -16.594 -32.094 1.341 1 96.88 212 SER B O 1
ATOM 4216 N N . SER B 1 213 ? -15.742 -33.094 -0.507 1 95.94 213 SER B N 1
ATOM 4217 C CA . SER B 1 213 ? -15.195 -34.25 0.18 1 95.94 213 SER B CA 1
ATOM 4218 C C . SER B 1 213 ? -14.023 -34.844 -0.597 1 95.94 213 SER B C 1
ATOM 4220 O O . SER B 1 213 ? -13.844 -34.562 -1.78 1 95.94 213 SER B O 1
ATOM 4222 N N . PRO B 1 214 ? -13.297 -35.719 0.076 1 93.62 214 PRO B N 1
ATOM 4223 C CA . PRO B 1 214 ? -12.234 -36.438 -0.655 1 93.62 214 PRO B CA 1
ATOM 4224 C C . PRO B 1 214 ? -12.766 -37.219 -1.844 1 93.62 214 PRO B C 1
ATOM 4226 O O . PRO B 1 214 ? -12.109 -37.312 -2.885 1 93.62 214 PRO B O 1
ATOM 4229 N N . ALA B 1 215 ? -13.914 -37.812 -1.625 1 97.62 215 ALA B N 1
ATOM 4230 C CA . ALA B 1 215 ? -14.523 -38.562 -2.725 1 97.62 215 ALA B CA 1
ATOM 4231 C C . ALA B 1 215 ? -14.836 -37.625 -3.904 1 97.62 215 ALA B C 1
ATOM 4233 O O . ALA B 1 215 ? -14.602 -38 -5.059 1 97.62 215 ALA B O 1
ATOM 4234 N N . ASP B 1 216 ? -15.383 -36.438 -3.607 1 98.44 216 ASP B N 1
ATOM 4235 C CA . ASP B 1 216 ? -15.648 -35.469 -4.648 1 98.44 216 ASP B CA 1
ATOM 4236 C C . ASP B 1 216 ? -14.359 -35 -5.332 1 98.44 216 ASP B C 1
ATOM 4238 O O . ASP B 1 216 ? -14.32 -34.844 -6.551 1 98.44 216 ASP B O 1
ATOM 4242 N N . ALA B 1 217 ? -13.336 -34.781 -4.535 1 96.94 217 ALA B N 1
ATOM 4243 C CA . ALA B 1 217 ? -12.031 -34.406 -5.07 1 96.94 217 ALA B CA 1
ATOM 4244 C C . ALA B 1 217 ? -11.5 -35.469 -6.023 1 96.94 217 ALA B C 1
ATOM 4246 O O . ALA B 1 217 ? -10.859 -35.156 -7.027 1 96.94 217 ALA B O 1
ATOM 4247 N N . GLY B 1 218 ? -11.758 -36.688 -5.664 1 97.62 218 GLY B N 1
ATOM 4248 C CA . GLY B 1 218 ? -11.359 -37.781 -6.535 1 97.62 218 GLY B CA 1
ATOM 4249 C C . GLY B 1 218 ? -12 -37.719 -7.906 1 97.62 218 GLY B C 1
ATOM 4250 O O . GLY B 1 218 ? -11.336 -37.938 -8.922 1 97.62 218 GLY B O 1
ATOM 4251 N N . LYS B 1 219 ? -13.273 -37.469 -7.922 1 98.5 219 LYS B N 1
ATOM 4252 C CA . LYS B 1 219 ? -13.992 -37.344 -9.188 1 98.5 219 LYS B CA 1
ATOM 4253 C C . LYS B 1 219 ? -13.445 -36.188 -10.016 1 98.5 219 LYS B C 1
ATOM 4255 O O . LYS B 1 219 ? -13.258 -36.312 -11.227 1 98.5 219 LYS B O 1
ATOM 4260 N N . ALA B 1 220 ? -13.227 -35.094 -9.367 1 98.56 220 ALA B N 1
ATOM 4261 C CA . ALA B 1 220 ? -12.664 -33.938 -10.062 1 98.56 220 ALA B CA 1
ATOM 4262 C C . ALA B 1 220 ? -11.266 -34.25 -10.602 1 98.56 220 ALA B C 1
ATOM 4264 O O . ALA B 1 220 ? -10.93 -33.844 -11.727 1 98.56 220 ALA B O 1
ATOM 4265 N N . ALA B 1 221 ? -10.5 -34.906 -9.805 1 96.44 221 ALA B N 1
ATOM 4266 C CA . ALA B 1 221 ? -9.141 -35.25 -10.203 1 96.44 221 ALA B CA 1
ATOM 4267 C C . ALA B 1 221 ? -9.148 -36.156 -11.438 1 96.44 221 ALA B C 1
ATOM 4269 O O . ALA B 1 221 ? -8.281 -36.031 -12.305 1 96.44 221 ALA B O 1
ATOM 4270 N N . GLN B 1 222 ? -10.117 -37.031 -11.461 1 98.31 222 GLN B N 1
ATOM 4271 C CA . GLN B 1 222 ? -10.25 -37.938 -12.609 1 98.31 222 GLN B CA 1
ATOM 4272 C C . GLN B 1 222 ? -10.516 -37.125 -13.891 1 98.31 222 GLN B C 1
ATOM 4274 O O . GLN B 1 222 ? -9.969 -37.469 -14.945 1 98.31 222 GLN B O 1
ATOM 4279 N N . VAL B 1 223 ? -11.328 -36.125 -13.758 1 98.44 223 VAL B N 1
ATOM 4280 C CA . VAL B 1 223 ? -11.625 -35.25 -14.906 1 98.44 223 VAL B CA 1
ATOM 4281 C C . VAL B 1 223 ? -10.344 -34.594 -15.391 1 98.44 223 VAL B C 1
ATOM 4283 O O . VAL B 1 223 ? -10.078 -34.531 -16.594 1 98.44 223 VAL B O 1
ATOM 4286 N N . LEU B 1 224 ? -9.562 -34.094 -14.523 1 98.12 224 LEU B N 1
ATOM 4287 C CA . LEU B 1 224 ? -8.312 -33.438 -14.859 1 98.12 224 LEU B CA 1
ATOM 4288 C C . LEU B 1 224 ? -7.316 -34.406 -15.477 1 98.12 224 LEU B C 1
ATOM 4290 O O . LEU B 1 224 ? -6.598 -34.031 -16.406 1 98.12 224 LEU B O 1
ATOM 4294 N N . LEU B 1 225 ? -7.285 -35.594 -14.969 1 96.88 225 LEU B N 1
ATOM 4295 C CA . LEU B 1 225 ? -6.43 -36.656 -15.523 1 96.88 225 LEU B CA 1
ATOM 4296 C C . LEU B 1 225 ? -6.828 -36.969 -16.969 1 96.88 225 LEU B C 1
ATOM 4298 O O . LEU B 1 225 ? -5.965 -37.125 -17.828 1 96.88 225 LEU B O 1
ATOM 4302 N N . GLU B 1 226 ? -8.125 -37.031 -17.188 1 98 226 GLU B N 1
ATOM 4303 C CA . GLU B 1 226 ? -8.641 -37.344 -18.516 1 98 226 GLU B CA 1
ATOM 4304 C C . GLU B 1 226 ? -8.305 -36.219 -19.5 1 98 226 GLU B C 1
ATOM 4306 O O . GLU B 1 226 ? -8.219 -36.438 -20.703 1 98 226 GLU B O 1
ATOM 4311 N N . ARG B 1 227 ? -8.055 -35.094 -18.984 1 98 227 ARG B N 1
ATOM 4312 C CA . ARG B 1 227 ? -7.742 -33.938 -19.828 1 98 227 ARG B CA 1
ATOM 4313 C C . ARG B 1 227 ? -6.27 -33.938 -20.234 1 98 227 ARG B C 1
ATOM 4315 O O . ARG B 1 227 ? -5.848 -33.156 -21.062 1 98 227 ARG B O 1
ATOM 4322 N N . GLY B 1 228 ? -5.516 -34.812 -19.547 1 97.69 228 GLY B N 1
ATOM 4323 C CA . GLY B 1 228 ? -4.172 -35 -20.078 1 97.69 228 GLY B CA 1
ATOM 4324 C C . GLY B 1 228 ? -3.094 -34.906 -19.016 1 97.69 228 GLY B C 1
ATOM 4325 O O . GLY B 1 228 ? -1.919 -35.156 -19.297 1 97.69 228 GLY B O 1
ATOM 4326 N N . CYS B 1 229 ? -3.42 -34.562 -17.781 1 95.25 229 CYS B N 1
ATOM 4327 C CA . CYS B 1 229 ? -2.426 -34.438 -16.719 1 95.25 229 CYS B CA 1
ATOM 4328 C C . CYS B 1 229 ? -1.793 -35.781 -16.422 1 95.25 229 CYS B C 1
ATOM 4330 O O . CYS B 1 229 ? -2.457 -36.844 -16.516 1 95.25 229 CYS B O 1
ATOM 4332 N N . GLN B 1 230 ? -0.534 -35.812 -16.031 1 91.44 230 GLN B N 1
ATOM 4333 C CA . GLN B 1 230 ? 0.134 -37.062 -15.672 1 91.44 230 GLN B CA 1
ATOM 4334 C C . GLN B 1 230 ? -0.14 -37.438 -14.219 1 91.44 230 GLN B C 1
ATOM 4336 O O . GLN B 1 230 ? -0.416 -38.594 -13.906 1 91.44 230 GLN B O 1
ATOM 4341 N N . VAL B 1 231 ? 0.015 -36.438 -13.344 1 87.69 231 VAL B N 1
ATOM 4342 C CA . VAL B 1 231 ? -0.308 -36.531 -11.93 1 87.69 231 VAL B CA 1
ATOM 4343 C C . VAL B 1 231 ? -1.201 -35.375 -11.5 1 87.69 231 VAL B C 1
ATOM 4345 O O . VAL B 1 231 ? -0.935 -34.219 -11.844 1 87.69 231 VAL B O 1
ATOM 4348 N N . VAL B 1 232 ? -2.277 -35.688 -10.805 1 91.75 232 VAL B N 1
ATOM 4349 C CA . VAL B 1 232 ? -3.182 -34.656 -10.297 1 91.75 232 VAL B CA 1
ATOM 4350 C C . VAL B 1 232 ? -3.207 -34.688 -8.773 1 91.75 232 VAL B C 1
ATOM 4352 O O . VAL B 1 232 ? -3.311 -35.781 -8.172 1 91.75 232 VAL B O 1
ATOM 4355 N N . ILE B 1 233 ? -3.037 -33.531 -8.227 1 87.38 233 ILE B N 1
ATOM 4356 C CA . ILE B 1 233 ? -3.158 -33.375 -6.781 1 87.38 233 ILE B CA 1
ATOM 4357 C C . ILE B 1 233 ? -4.188 -32.281 -6.473 1 87.38 233 ILE B C 1
ATOM 4359 O O . ILE B 1 233 ? -4.07 -31.156 -6.949 1 87.38 233 ILE B O 1
ATOM 4363 N N . ILE B 1 234 ? -5.176 -32.625 -5.68 1 90 234 ILE B N 1
ATOM 4364 C CA . ILE B 1 234 ? -6.141 -31.641 -5.188 1 90 234 ILE B CA 1
ATOM 4365 C C . ILE B 1 234 ? -6.02 -31.516 -3.672 1 90 234 ILE B C 1
ATOM 4367 O O . ILE B 1 234 ? -6.246 -32.469 -2.941 1 90 234 ILE B O 1
ATOM 4371 N N . THR B 1 235 ? -5.664 -30.359 -3.256 1 85.06 235 THR B N 1
ATOM 4372 C CA . THR B 1 235 ? -5.523 -30.109 -1.824 1 85.06 235 THR B CA 1
ATOM 4373 C C . THR B 1 235 ? -6.875 -29.781 -1.197 1 85.06 235 THR B C 1
ATOM 4375 O O . THR B 1 235 ? -7.699 -29.109 -1.809 1 85.06 235 THR B O 1
ATOM 4378 N N . LEU B 1 236 ? -7.07 -30.281 0.075 1 85 236 LEU B N 1
ATOM 4379 C CA . LEU B 1 236 ? -8.359 -30.172 0.751 1 85 236 LEU B CA 1
ATOM 4380 C C . LEU B 1 236 ? -8.195 -29.5 2.115 1 85 236 LEU B C 1
ATOM 4382 O O . LEU B 1 236 ? -8.875 -29.875 3.074 1 85 236 LEU B O 1
ATOM 4386 N N . GLY B 1 237 ? -7.25 -28.656 2.254 1 78.62 237 GLY B N 1
ATOM 4387 C CA . GLY B 1 237 ? -7.02 -28.016 3.537 1 78.62 237 GLY B CA 1
ATOM 4388 C C . GLY B 1 237 ? -6.707 -29 4.652 1 78.62 237 GLY B C 1
ATOM 4389 O O . GLY B 1 237 ? -5.773 -29.797 4.539 1 78.62 237 GLY B O 1
ATOM 4390 N N . ALA B 1 238 ? -7.512 -28.938 5.68 1 75.25 238 ALA B N 1
ATOM 4391 C CA . ALA B 1 238 ? -7.305 -29.75 6.867 1 75.25 238 ALA B CA 1
ATOM 4392 C C . ALA B 1 238 ? -7.504 -31.234 6.547 1 75.25 238 ALA B C 1
ATOM 4394 O O . ALA B 1 238 ? -7.016 -32.094 7.27 1 75.25 238 ALA B O 1
ATOM 4395 N N . GLU B 1 239 ? -8.117 -31.516 5.48 1 80.75 239 GLU B N 1
ATOM 4396 C CA . GLU B 1 239 ? -8.414 -32.906 5.125 1 80.75 239 GLU B CA 1
ATOM 4397 C C . GLU B 1 239 ? -7.289 -33.5 4.309 1 80.75 239 GLU B C 1
ATOM 4399 O O . GLU B 1 239 ? -7.387 -34.656 3.877 1 80.75 239 GLU B O 1
ATOM 4404 N N . GLY B 1 240 ? -6.27 -32.719 4.039 1 79.19 240 GLY B N 1
ATOM 4405 C CA . GLY B 1 240 ? -5.137 -33.25 3.295 1 79.19 240 GLY B CA 1
ATOM 4406 C C . GLY B 1 240 ? -5.258 -33.031 1.796 1 79.19 240 GLY B C 1
ATOM 4407 O O . GLY B 1 240 ? -5.426 -31.906 1.333 1 79.19 240 GLY B O 1
ATOM 4408 N N . CYS B 1 241 ? -5.059 -34.188 1.016 1 83.44 241 CYS B N 1
ATOM 4409 C CA . CYS B 1 241 ? -5.145 -34.062 -0.435 1 83.44 241 CYS B CA 1
ATOM 4410 C C . CYS B 1 241 ? -5.543 -35.406 -1.077 1 83.44 241 CYS B C 1
ATOM 4412 O O . CYS B 1 241 ? -5.523 -36.438 -0.424 1 83.44 241 CYS B O 1
ATOM 4414 N N . VAL B 1 242 ? -6.008 -35.281 -2.236 1 88.25 242 VAL B N 1
ATOM 4415 C CA . VAL B 1 242 ? -6.277 -36.438 -3.088 1 88.25 242 VAL B CA 1
ATOM 4416 C C . VAL B 1 242 ? -5.32 -36.438 -4.277 1 88.25 242 VAL B C 1
ATOM 4418 O O . VAL B 1 242 ? -5.055 -35.375 -4.867 1 88.25 242 VAL B O 1
ATOM 4421 N N . MET B 1 243 ? -4.809 -37.688 -4.582 1 87.44 243 MET B N 1
ATOM 4422 C CA . MET B 1 243 ? -3.844 -37.781 -5.672 1 87.44 243 MET B CA 1
ATOM 4423 C C . MET B 1 243 ? -4.176 -38.969 -6.582 1 87.44 243 MET B C 1
ATOM 4425 O O . MET B 1 243 ? -4.648 -40 -6.113 1 87.44 243 MET B O 1
ATOM 4429 N N . LEU B 1 244 ? -3.926 -38.781 -7.801 1 89.19 244 LEU B N 1
ATOM 4430 C CA . LEU B 1 244 ? -3.951 -39.875 -8.766 1 89.19 244 LEU B CA 1
ATOM 4431 C C . LEU B 1 244 ? -3.037 -39.594 -9.945 1 89.19 244 LEU B C 1
ATOM 4433 O O . LEU B 1 244 ? -2.58 -38.438 -10.117 1 89.19 244 LEU B O 1
ATOM 4437 N N . SER B 1 245 ? -2.707 -40.625 -10.68 1 88.81 245 SER B N 1
ATOM 4438 C CA . SER B 1 245 ? -1.815 -40.469 -11.828 1 88.81 245 SER B CA 1
ATOM 4439 C C . SER B 1 245 ? -2.256 -41.375 -12.977 1 88.81 245 SER B C 1
ATOM 4441 O O . SER B 1 245 ? -3.127 -42.25 -12.797 1 88.81 245 SER B O 1
ATOM 4443 N N . GLN B 1 246 ? -1.656 -41.125 -14.125 1 92.25 246 GLN B N 1
ATOM 4444 C CA . GLN B 1 246 ? -1.931 -42 -15.266 1 92.25 246 GLN B CA 1
ATOM 4445 C C . GLN B 1 246 ? -1.532 -43.438 -14.961 1 92.25 246 GLN B C 1
ATOM 4447 O O . GLN B 1 246 ? -2.213 -44.375 -15.383 1 92.25 246 GLN B O 1
ATOM 4452 N N . THR B 1 247 ? -0.51 -43.656 -14.188 1 87.62 247 THR B N 1
ATOM 4453 C CA . THR B 1 247 ? -0.027 -45 -13.867 1 87.62 247 THR B CA 1
ATOM 4454 C C . THR B 1 247 ? -0.808 -45.562 -12.695 1 87.62 247 THR B C 1
ATOM 4456 O O . THR B 1 247 ? -0.913 -46.781 -12.562 1 87.62 247 THR B O 1
ATOM 4459 N N . GLU B 1 248 ? -1.333 -44.688 -11.859 1 85.69 248 GLU B N 1
ATOM 4460 C CA . GLU B 1 248 ? -2.193 -45.062 -10.742 1 85.69 248 GLU B CA 1
ATOM 4461 C C . GLU B 1 248 ? -3.479 -44.25 -10.727 1 85.69 248 GLU B C 1
ATOM 4463 O O . GLU B 1 248 ? -3.621 -43.312 -9.93 1 85.69 248 GLU B O 1
ATOM 4468 N N . PRO B 1 249 ? -4.461 -44.625 -11.492 1 93.12 249 PRO B N 1
ATOM 4469 C CA . PRO B 1 249 ? -5.609 -43.75 -11.758 1 93.12 249 PRO B CA 1
ATOM 4470 C C . PRO B 1 249 ? -6.66 -43.812 -10.648 1 93.12 249 PRO B C 1
ATOM 4472 O O . PRO B 1 249 ? -7.633 -43.062 -10.68 1 93.12 249 PRO B O 1
ATOM 4475 N N . VAL B 1 250 ? -6.457 -44.656 -9.602 1 93.25 250 VAL B N 1
ATOM 4476 C CA . VAL B 1 250 ? -7.398 -44.688 -8.492 1 93.25 250 VAL B CA 1
ATOM 4477 C C . VAL B 1 250 ? -7.066 -43.594 -7.496 1 93.25 250 VAL B C 1
ATOM 4479 O O . VAL B 1 250 ? -5.941 -43.5 -6.992 1 93.25 250 VAL B O 1
ATOM 4482 N N . PRO B 1 251 ? -8.047 -42.719 -7.305 1 93.94 251 PRO B N 1
ATOM 4483 C CA . PRO B 1 251 ? -7.777 -41.625 -6.367 1 93.94 251 PRO B CA 1
ATOM 4484 C C . PRO B 1 251 ? -7.355 -42.125 -4.988 1 93.94 251 PRO B C 1
ATOM 4486 O O . PRO B 1 251 ? -7.965 -43.062 -4.449 1 93.94 251 PRO B O 1
ATOM 4489 N N . LYS B 1 252 ? -6.309 -41.594 -4.492 1 86.31 252 LYS B N 1
ATOM 4490 C CA . LYS B 1 252 ? -5.824 -41.875 -3.148 1 86.31 252 LYS B CA 1
ATOM 4491 C C . LYS B 1 252 ? -5.934 -40.656 -2.244 1 86.31 252 LYS B C 1
ATOM 4493 O O . LYS B 1 252 ? -5.387 -39.594 -2.555 1 86.31 252 LYS B O 1
ATOM 4498 N N . HIS B 1 253 ? -6.656 -40.781 -1.237 1 87.81 253 HIS B N 1
ATOM 4499 C CA . HIS B 1 253 ? -6.746 -39.719 -0.235 1 87.81 253 HIS B CA 1
ATOM 4500 C C . HIS B 1 253 ? -5.59 -39.781 0.758 1 87.81 253 HIS B C 1
ATOM 4502 O O . HIS B 1 253 ? -5.328 -40.844 1.326 1 87.81 253 HIS B O 1
ATOM 4508 N N . ILE B 1 254 ? -4.875 -38.781 0.927 1 77.62 254 ILE B N 1
ATOM 4509 C CA . ILE B 1 254 ? -3.787 -38.688 1.893 1 77.62 254 ILE B CA 1
ATOM 4510 C C . ILE B 1 254 ? -4.172 -37.688 2.986 1 77.62 254 ILE B C 1
ATOM 4512 O O . ILE B 1 254 ? -4.148 -36.469 2.766 1 77.62 254 ILE B O 1
ATOM 4516 N N . PRO B 1 255 ? -4.543 -38.125 4.199 1 77.12 255 PRO B N 1
ATOM 4517 C CA . PRO B 1 255 ? -4.953 -37.219 5.273 1 77.12 255 PRO B CA 1
ATOM 4518 C C . PRO B 1 255 ? -3.783 -36.406 5.852 1 77.12 255 PRO B C 1
ATOM 4520 O O . PRO B 1 255 ? -2.627 -36.812 5.711 1 77.12 255 PRO B O 1
ATOM 4523 N N . THR B 1 256 ? -4.168 -35.188 6.363 1 69.19 256 THR B N 1
ATOM 4524 C CA . THR B 1 256 ? -3.146 -34.406 7.043 1 69.19 256 THR B CA 1
ATOM 4525 C C . THR B 1 256 ? -2.77 -35.062 8.375 1 69.19 256 THR B C 1
ATOM 4527 O O . THR B 1 256 ? -3.633 -35.562 9.086 1 69.19 256 THR B O 1
ATOM 4530 N N . GLU B 1 257 ? -1.479 -35.562 8.469 1 52.81 257 GLU B N 1
ATOM 4531 C CA . GLU B 1 257 ? -1.114 -36 9.812 1 52.81 257 GLU B CA 1
ATOM 4532 C C . GLU B 1 257 ? -1.207 -34.875 10.82 1 52.81 257 GLU B C 1
ATOM 4534 O O . GLU B 1 257 ? -0.854 -33.719 10.508 1 52.81 257 GLU B O 1
ATOM 4539 N N . LYS B 1 258 ? -2.186 -34.938 11.719 1 44.16 258 LYS B N 1
ATOM 4540 C CA . LYS B 1 258 ? -2.279 -33.969 12.789 1 44.16 258 LYS B CA 1
ATOM 4541 C C . LYS B 1 258 ? -0.897 -33.594 13.312 1 44.16 258 LYS B C 1
ATOM 4543 O O . LYS B 1 258 ? -0.286 -34.344 14.062 1 44.16 258 LYS B O 1
ATOM 4548 N N . VAL B 1 259 ? -0.025 -33.406 12.445 1 37.78 259 VAL B N 1
ATOM 4549 C CA . VAL B 1 259 ? 1.206 -32.938 13.086 1 37.78 259 VAL B CA 1
ATOM 4550 C C . VAL B 1 259 ? 0.947 -31.656 13.867 1 37.78 259 VAL B C 1
ATOM 4552 O O . VAL B 1 259 ? 0.075 -30.859 13.492 1 37.78 259 VAL B O 1
ATOM 4555 N N . LYS B 1 260 ? 1.334 -31.656 15.094 1 36.22 260 LYS B N 1
ATOM 4556 C CA . LYS B 1 260 ? 1.25 -30.438 15.898 1 36.22 260 LYS B CA 1
ATOM 4557 C C . LYS B 1 260 ? 1.405 -29.188 15.023 1 36.22 260 LYS B C 1
ATOM 4559 O O . LYS B 1 260 ? 2.203 -29.188 14.086 1 36.22 260 LYS B O 1
ATOM 4564 N N . ALA B 1 261 ? 0.32 -28.406 15.258 1 33.62 261 ALA B N 1
ATOM 4565 C CA . ALA B 1 261 ? -0.1 -27.188 14.57 1 33.62 261 ALA B CA 1
ATOM 4566 C C . ALA B 1 261 ? 1.106 -26.359 14.133 1 33.62 261 ALA B C 1
ATOM 4568 O O . ALA B 1 261 ? 0.955 -25.344 13.469 1 33.62 261 ALA B O 1
ATOM 4569 N N . VAL B 1 262 ? 2.211 -26.625 14.883 1 32.25 262 VAL B N 1
ATOM 4570 C CA . VAL B 1 262 ? 3.07 -25.469 14.602 1 32.25 262 VAL B CA 1
ATOM 4571 C C . VAL B 1 262 ? 3.307 -25.375 13.094 1 32.25 262 VAL B C 1
ATOM 4573 O O . VAL B 1 262 ? 3.271 -24.266 12.531 1 32.25 262 VAL B O 1
ATOM 4576 N N . ASP B 1 263 ? 3.951 -26.453 12.586 1 32.22 263 ASP B N 1
ATOM 4577 C CA . ASP B 1 263 ? 4.484 -26.359 11.227 1 32.22 263 ASP B CA 1
ATOM 4578 C C . ASP B 1 263 ? 3.572 -27.078 10.234 1 32.22 263 ASP B C 1
ATOM 4580 O O . ASP B 1 263 ? 4.043 -27.625 9.234 1 32.22 263 ASP B O 1
ATOM 4584 N N . THR B 1 264 ? 2.359 -27.344 10.641 1 31.23 264 THR B N 1
ATOM 4585 C CA . THR B 1 264 ? 1.453 -28.281 9.992 1 31.23 264 THR B CA 1
ATOM 4586 C C . THR B 1 264 ? 1.17 -27.859 8.555 1 31.23 264 THR B C 1
ATOM 4588 O O . THR B 1 264 ? 0.738 -28.672 7.73 1 31.23 264 THR B O 1
ATOM 4591 N N . THR B 1 265 ? 1.105 -26.609 8.453 1 31.98 265 THR B N 1
ATOM 4592 C CA . THR B 1 265 ? 0.629 -26.219 7.129 1 31.98 265 THR B CA 1
ATOM 4593 C C . THR B 1 265 ? 1.562 -26.75 6.043 1 31.98 265 THR B C 1
ATOM 4595 O O . THR B 1 265 ? 1.104 -27.188 4.988 1 31.98 265 THR B O 1
ATOM 4598 N N . ILE B 1 266 ? 2.861 -26.766 6.492 1 33.22 266 ILE B N 1
ATOM 4599 C CA . ILE B 1 266 ? 3.922 -27.188 5.586 1 33.22 266 ILE B CA 1
ATOM 4600 C C . ILE B 1 266 ? 3.932 -28.719 5.469 1 33.22 266 ILE B C 1
ATOM 4602 O O . ILE B 1 266 ? 4.199 -29.266 4.398 1 33.22 266 ILE B O 1
ATOM 4606 N N . LEU B 1 267 ? 3.494 -29.391 6.59 1 33.09 267 LEU B N 1
ATOM 4607 C CA . LEU B 1 267 ? 3.719 -30.828 6.695 1 33.09 267 LEU B CA 1
ATOM 4608 C C . LEU B 1 267 ? 2.777 -31.594 5.773 1 33.09 267 LEU B C 1
ATOM 4610 O O . LEU B 1 267 ? 3.178 -32.562 5.145 1 33.09 267 LEU B O 1
ATOM 4614 N N . GLY B 1 268 ? 1.51 -31.406 6.027 1 34.88 268 GLY B N 1
ATOM 4615 C CA . GLY B 1 268 ? 0.645 -32.188 5.148 1 34.88 268 GLY B CA 1
ATOM 4616 C C . GLY B 1 268 ? 1.061 -32.094 3.693 1 34.88 268 GLY B C 1
ATOM 4617 O O . GLY B 1 268 ? 1.094 -33.125 3.006 1 34.88 268 GLY B O 1
ATOM 4618 N N . ASN B 1 269 ? 1.376 -30.828 3.361 1 36.09 269 ASN B N 1
ATOM 4619 C CA . ASN B 1 269 ? 1.816 -30.625 1.986 1 36.09 269 ASN B CA 1
ATOM 4620 C C . ASN B 1 269 ? 3.178 -31.266 1.729 1 36.09 269 ASN B C 1
ATOM 4622 O O . ASN B 1 269 ? 3.447 -31.734 0.624 1 36.09 269 ASN B O 1
ATOM 4626 N N . MET B 1 270 ? 3.848 -31.406 2.832 1 36.5 270 MET B N 1
ATOM 4627 C CA . MET B 1 270 ? 5.117 -32.125 2.777 1 36.5 270 MET B CA 1
ATOM 4628 C C . MET B 1 270 ? 4.902 -33.594 2.449 1 36.5 270 MET B C 1
ATOM 4630 O O . MET B 1 270 ? 5.723 -34.219 1.771 1 36.5 270 MET B O 1
ATOM 4634 N N . ARG B 1 271 ? 3.877 -34.156 3.047 1 36.06 271 ARG B N 1
ATOM 4635 C CA . ARG B 1 271 ? 3.637 -35.562 2.729 1 36.06 271 ARG B CA 1
ATOM 4636 C C . ARG B 1 271 ? 3.432 -35.75 1.229 1 36.06 271 ARG B C 1
ATOM 4638 O O . ARG B 1 271 ? 3.891 -36.75 0.658 1 36.06 271 ARG B O 1
ATOM 4645 N N . ILE B 1 272 ? 2.654 -34.906 0.72 1 37.03 272 ILE B N 1
ATOM 4646 C CA . ILE B 1 272 ? 2.498 -35.062 -0.724 1 37.03 272 ILE B CA 1
ATOM 4647 C C . ILE B 1 272 ? 3.863 -34.938 -1.402 1 37.03 272 ILE B C 1
ATOM 4649 O O . ILE B 1 272 ? 4.152 -35.688 -2.346 1 37.03 272 ILE B O 1
ATOM 4653 N N . LEU B 1 273 ? 4.57 -34.031 -0.648 1 40.34 273 LEU B N 1
ATOM 4654 C CA . LEU B 1 273 ? 5.941 -33.875 -1.131 1 40.34 273 LEU B CA 1
ATOM 4655 C C . LEU B 1 273 ? 6.68 -35.219 -1.081 1 40.34 273 LEU B C 1
ATOM 4657 O O . LEU B 1 273 ? 7.398 -35.562 -2.021 1 40.34 273 LEU B O 1
ATOM 4661 N N . ARG B 1 274 ? 6.484 -35.781 0.046 1 40.44 274 ARG B N 1
ATOM 4662 C CA . ARG B 1 274 ? 7.094 -37.094 0.225 1 40.44 274 ARG B CA 1
ATOM 4663 C C . ARG B 1 274 ? 6.539 -38.094 -0.784 1 40.44 274 ARG B C 1
ATOM 4665 O O . ARG B 1 274 ? 7.273 -38.969 -1.281 1 40.44 274 ARG B O 1
ATOM 4672 N N . LEU B 1 275 ? 5.395 -38.031 -0.924 1 37.88 275 LEU B N 1
ATOM 4673 C CA . LEU B 1 275 ? 4.82 -39.031 -1.827 1 37.88 275 LEU B CA 1
ATOM 4674 C C . LEU B 1 275 ? 5.344 -38.844 -3.246 1 37.88 275 LEU B C 1
ATOM 4676 O O . LEU B 1 275 ? 5.637 -39.812 -3.939 1 37.88 275 LEU B O 1
ATOM 4680 N N . ILE B 1 276 ? 5.242 -37.531 -3.656 1 38.5 276 ILE B N 1
ATOM 4681 C CA . ILE B 1 276 ? 5.832 -37.344 -4.98 1 38.5 276 ILE B CA 1
ATOM 4682 C C . ILE B 1 276 ? 7.309 -37.719 -4.945 1 38.5 276 ILE B C 1
ATOM 4684 O O . ILE B 1 276 ? 7.855 -38.188 -5.941 1 38.5 276 ILE B O 1
ATOM 4688 N N . TRP B 1 277 ? 7.871 -37.344 -3.754 1 38.19 277 TRP B N 1
ATOM 4689 C CA . TRP B 1 277 ? 9.297 -37.625 -3.629 1 38.19 277 TRP B CA 1
ATOM 4690 C C . TRP B 1 277 ? 9.562 -39.125 -3.658 1 38.19 277 TRP B C 1
ATOM 4692 O O . TRP B 1 277 ? 10.539 -39.594 -4.25 1 38.19 277 TRP B O 1
ATOM 4702 N N . LYS B 1 278 ? 8.969 -39.75 -2.869 1 38.34 278 LYS B N 1
ATOM 4703 C CA . LYS B 1 278 ? 9.336 -41.156 -2.986 1 38.34 278 LYS B CA 1
ATOM 4704 C C . LYS B 1 278 ? 9.375 -41.594 -4.445 1 38.34 278 LYS B C 1
ATOM 4706 O O . LYS B 1 278 ? 9.852 -42.688 -4.758 1 38.34 278 LYS B O 1
ATOM 4711 N N . ALA B 1 279 ? 8.742 -40.906 -5.352 1 34.78 279 ALA B N 1
ATOM 4712 C CA . ALA B 1 279 ? 9.211 -41.281 -6.688 1 34.78 279 ALA B CA 1
ATOM 4713 C C . ALA B 1 279 ? 10.602 -40.719 -6.953 1 34.78 279 ALA B C 1
ATOM 4715 O O . ALA B 1 279 ? 11.039 -39.781 -6.277 1 34.78 279 ALA B O 1
ATOM 4716 N N . ARG B 1 280 ? 11.57 -40.969 -8.008 1 34.41 280 ARG B N 1
ATOM 4717 C CA . ARG B 1 280 ? 13.008 -40.719 -8.031 1 34.41 280 ARG B CA 1
ATOM 4718 C C . ARG B 1 280 ? 13.336 -39.312 -7.586 1 34.41 280 ARG B C 1
ATOM 4720 O O . ARG B 1 280 ? 14.422 -39.062 -7.055 1 34.41 280 ARG B O 1
ATOM 4727 N N . HIS B 1 281 ? 13 -38.219 -8.344 1 32.22 281 HIS B N 1
ATOM 4728 C CA . HIS B 1 281 ? 13.57 -36.875 -8.266 1 32.22 281 HIS B CA 1
ATOM 4729 C C . HIS B 1 281 ? 12.938 -36.062 -7.129 1 32.22 281 HIS B C 1
ATOM 4731 O O . HIS B 1 281 ? 11.805 -35.594 -7.246 1 32.22 281 HIS B O 1
ATOM 4737 N N . HIS B 1 282 ? 13.266 -36.031 -5.793 1 36.28 282 HIS B N 1
ATOM 4738 C CA . HIS B 1 282 ? 12.914 -35.594 -4.453 1 36.28 282 HIS B CA 1
ATOM 4739 C C . HIS B 1 282 ? 12.766 -34.062 -4.402 1 36.28 282 HIS B C 1
ATOM 4741 O O . HIS B 1 282 ? 11.906 -33.562 -3.688 1 36.28 282 HIS B O 1
ATOM 4747 N N . ALA B 1 283 ? 13.633 -33.219 -4.816 1 33.62 283 ALA B N 1
ATOM 4748 C CA . ALA B 1 283 ? 13.906 -31.844 -4.395 1 33.62 283 ALA B CA 1
ATOM 4749 C C . ALA B 1 283 ? 12.742 -30.922 -4.75 1 33.62 283 ALA B C 1
ATOM 4751 O O . ALA B 1 283 ? 12.562 -29.875 -4.129 1 33.62 283 ALA B O 1
ATOM 4752 N N . VAL B 1 284 ? 12.07 -31.109 -5.816 1 35.31 284 VAL B N 1
ATOM 4753 C CA . VAL B 1 284 ? 11.289 -30.016 -6.383 1 35.31 284 VAL B CA 1
ATOM 4754 C C . VAL B 1 284 ? 9.977 -29.875 -5.621 1 35.31 284 VAL B C 1
ATOM 4756 O O . VAL B 1 284 ? 9.414 -28.781 -5.539 1 35.31 284 VAL B O 1
ATOM 4759 N N . LEU B 1 285 ? 9.438 -30.938 -5.047 1 40.25 285 LEU B N 1
ATOM 4760 C CA . LEU B 1 285 ? 8.023 -30.953 -4.668 1 40.25 285 LEU B CA 1
ATOM 4761 C C . LEU B 1 285 ? 7.777 -30.062 -3.459 1 40.25 285 LEU B C 1
ATOM 4763 O O . LEU B 1 285 ? 6.723 -29.422 -3.357 1 40.25 285 LEU B O 1
ATOM 4767 N N . GLY B 1 286 ? 8.641 -29.953 -2.525 1 40.91 286 GLY B N 1
ATOM 4768 C CA . GLY B 1 286 ? 8.453 -29.047 -1.395 1 40.91 286 GLY B CA 1
ATOM 4769 C C . GLY B 1 286 ? 8.023 -27.656 -1.805 1 40.91 286 GLY B C 1
ATOM 4770 O O . GLY B 1 286 ? 7.16 -27.047 -1.165 1 40.91 286 GLY B O 1
ATOM 4771 N N . PHE B 1 287 ? 8.469 -27.375 -2.887 1 37.25 287 PHE B N 1
ATOM 4772 C CA . PHE B 1 287 ? 8.219 -26.031 -3.377 1 37.25 287 PHE B CA 1
ATOM 4773 C C . PHE B 1 287 ? 6.746 -25.844 -3.723 1 37.25 287 PHE B C 1
ATOM 4775 O O . PHE B 1 287 ? 6.16 -24.797 -3.416 1 37.25 287 PHE B O 1
ATOM 4782 N N . VAL B 1 288 ? 6.281 -26.938 -4.352 1 42.28 288 VAL B N 1
ATOM 4783 C CA . VAL B 1 288 ? 4.945 -26.719 -4.891 1 42.28 288 VAL B CA 1
ATOM 4784 C C . VAL B 1 288 ? 3.953 -26.5 -3.75 1 42.28 288 VAL B C 1
ATOM 4786 O O . VAL B 1 288 ? 3.098 -25.625 -3.824 1 42.28 288 VAL B O 1
ATOM 4789 N N . LEU B 1 289 ? 4.148 -27.25 -2.777 1 42.47 289 LEU B N 1
ATOM 4790 C CA . LEU B 1 289 ? 3.123 -27.25 -1.74 1 42.47 289 LEU B CA 1
ATOM 4791 C C . LEU B 1 289 ? 3.037 -25.906 -1.043 1 42.47 289 LEU B C 1
ATOM 4793 O O . LEU B 1 289 ? 1.942 -25.422 -0.745 1 42.47 289 LEU B O 1
ATOM 4797 N N . ASP B 1 290 ? 4.105 -25.266 -0.804 1 40.34 290 ASP B N 1
ATOM 4798 C CA . ASP B 1 290 ? 4.062 -23.969 -0.13 1 40.34 290 ASP B CA 1
ATOM 4799 C C . ASP B 1 290 ? 3.352 -22.922 -0.989 1 40.34 290 ASP B C 1
ATOM 4801 O O . ASP B 1 290 ? 2.582 -22.109 -0.475 1 40.34 290 ASP B O 1
ATOM 4805 N N . SER B 1 291 ? 3.6 -23 -2.215 1 39.44 291 SER B N 1
ATOM 4806 C CA . SER B 1 291 ? 3.016 -21.969 -3.064 1 39.44 291 SER B CA 1
ATOM 4807 C C . SER B 1 291 ? 1.495 -22.078 -3.102 1 39.44 291 SER B C 1
ATOM 4809 O O . SER B 1 291 ? 0.804 -21.094 -3.385 1 39.44 291 SER B O 1
ATOM 4811 N N . MET B 1 292 ? 1.007 -23.281 -3.07 1 36.47 292 MET B N 1
ATOM 4812 C CA . MET B 1 292 ? -0.437 -23.484 -3.166 1 36.47 292 MET B CA 1
ATOM 4813 C C . MET B 1 292 ? -1.132 -23.047 -1.882 1 36.47 292 MET B C 1
ATOM 4815 O O . MET B 1 292 ? -2.301 -22.656 -1.905 1 36.47 292 MET B O 1
ATOM 4819 N N . CYS B 1 293 ? -0.489 -23.391 -0.812 1 34.72 293 CYS B N 1
ATOM 4820 C CA . CYS B 1 293 ? -1.149 -23.109 0.458 1 34.72 293 CYS B CA 1
ATOM 4821 C C . CYS B 1 293 ? -1.088 -21.625 0.786 1 34.72 293 CYS B C 1
ATOM 4823 O O . CYS B 1 293 ? -1.577 -21.188 1.832 1 34.72 293 CYS B O 1
ATOM 4825 N N . SER B 1 294 ? -0.359 -20.922 0.018 1 36.25 294 SER B N 1
ATOM 4826 C CA . SER B 1 294 ? -0.201 -19.531 0.439 1 36.25 294 SER B CA 1
ATOM 4827 C C . SER B 1 294 ? -1.542 -18.812 0.469 1 36.25 294 SER B C 1
ATOM 4829 O O . SER B 1 294 ? -1.589 -17.578 0.408 1 36.25 294 SER B O 1
ATOM 4831 N N . GLU B 1 295 ? -2.574 -19.594 0.279 1 35.19 295 GLU B N 1
ATOM 4832 C CA . GLU B 1 295 ? -3.674 -18.641 0.362 1 35.19 295 GLU B CA 1
ATOM 4833 C C . GLU B 1 295 ? -3.625 -17.844 1.668 1 35.19 295 GLU B C 1
ATOM 4835 O O . GLU B 1 295 ? -4.496 -17.016 1.931 1 35.19 295 GLU B O 1
ATOM 4840 N N . GLN B 1 296 ? -3.084 -18.484 2.752 1 32.19 296 GLN B N 1
ATOM 4841 C CA . GLN B 1 296 ? -3.232 -17.672 3.959 1 32.19 296 GLN B CA 1
ATOM 4842 C C . GLN B 1 296 ? -2.309 -16.453 3.928 1 32.19 296 GLN B C 1
ATOM 4844 O O . GLN B 1 296 ? -1.209 -16.531 3.373 1 32.19 296 GLN B O 1
ATOM 4849 N N . PRO B 1 297 ? -2.789 -15.312 4.098 1 30.36 297 PRO B N 1
ATOM 4850 C CA . PRO B 1 297 ? -1.854 -14.195 4.273 1 30.36 297 PRO B CA 1
ATOM 4851 C C . PRO B 1 297 ? -0.613 -14.586 5.074 1 30.36 297 PRO B C 1
ATOM 4853 O O . PRO B 1 297 ? -0.697 -15.414 5.984 1 30.36 297 PRO B O 1
ATOM 4856 N N . HIS B 1 298 ? 0.555 -14.617 4.426 1 29.34 298 HIS B N 1
ATOM 4857 C CA . HIS B 1 298 ? 1.916 -14.828 4.906 1 29.34 298 HIS B CA 1
ATOM 4858 C C . HIS B 1 298 ? 2.115 -14.219 6.289 1 29.34 298 HIS B C 1
ATOM 4860 O O . HIS B 1 298 ? 2.688 -13.133 6.414 1 29.34 298 HIS B O 1
ATOM 4866 N N . LYS B 1 299 ? 1.228 -14.102 7.191 1 28.91 299 LYS B N 1
ATOM 4867 C CA . LYS B 1 299 ? 1.729 -13.633 8.477 1 28.91 299 LYS B CA 1
ATOM 4868 C C . LYS B 1 299 ? 2.959 -14.422 8.914 1 28.91 299 LYS B C 1
ATOM 4870 O O . LYS B 1 299 ? 3.875 -13.867 9.523 1 28.91 299 LYS B O 1
ATOM 4875 N N . THR B 1 300 ? 2.842 -15.82 8.938 1 29.3 300 THR B N 1
ATOM 4876 C CA . THR B 1 300 ? 3.781 -16.609 9.727 1 29.3 300 THR B CA 1
ATOM 4877 C C . THR B 1 300 ? 5.156 -16.625 9.07 1 29.3 300 THR B C 1
ATOM 4879 O O . THR B 1 300 ? 6.082 -17.266 9.57 1 29.3 300 THR B O 1
ATOM 4882 N N . ARG B 1 301 ? 5.301 -16.453 7.73 1 28.61 301 ARG B N 1
ATOM 4883 C CA . ARG B 1 301 ? 6.633 -16.859 7.289 1 28.61 301 ARG B CA 1
ATOM 4884 C C . ARG B 1 301 ? 7.699 -15.914 7.844 1 28.61 301 ARG B C 1
ATOM 4886 O O . ARG B 1 301 ? 8.875 -16.016 7.484 1 28.61 301 ARG B O 1
ATOM 4893 N N . LEU B 1 302 ? 7.348 -14.734 8.242 1 25.84 302 LEU B N 1
ATOM 4894 C CA . LEU B 1 302 ? 8.57 -13.984 8.508 1 25.84 302 LEU B CA 1
ATOM 4895 C C . LEU B 1 302 ? 9.297 -14.555 9.727 1 25.84 302 LEU B C 1
ATOM 4897 O O . LEU B 1 302 ? 10.297 -13.992 10.172 1 25.84 302 LEU B O 1
ATOM 4901 N N . MET B 1 303 ? 8.695 -15.445 10.508 1 25.56 303 MET B N 1
ATOM 4902 C CA . MET B 1 303 ? 9.438 -15.648 11.742 1 25.56 303 MET B CA 1
ATOM 4903 C C . MET B 1 303 ? 10.789 -16.312 11.469 1 25.56 303 MET B C 1
ATOM 4905 O O . MET B 1 303 ? 11 -16.859 10.391 1 25.56 303 MET B O 1
ATOM 4909 N N . PRO B 1 304 ? 11.516 -17.094 12.586 1 26.84 304 PRO B N 1
ATOM 4910 C CA . PRO B 1 304 ? 12.867 -17.516 12.977 1 26.84 304 PRO B CA 1
ATOM 4911 C C . PRO B 1 304 ? 13.375 -18.703 12.164 1 26.84 304 PRO B C 1
ATOM 4913 O O . PRO B 1 304 ? 12.875 -19.812 12.32 1 26.84 304 PRO B O 1
ATOM 4916 N N . ILE B 1 305 ? 13.25 -18.781 10.914 1 28.39 305 ILE B N 1
ATOM 4917 C CA . ILE B 1 305 ? 14.102 -19.844 10.398 1 28.39 305 ILE B CA 1
ATOM 4918 C C . ILE B 1 305 ? 15.477 -19.766 11.055 1 28.39 305 ILE B C 1
ATOM 4920 O O . ILE B 1 305 ? 16.312 -20.672 10.883 1 28.39 305 ILE B O 1
ATOM 4924 N N . LEU B 1 306 ? 15.836 -18.625 11.516 1 26.95 306 LEU B N 1
ATOM 4925 C CA . LEU B 1 306 ? 17.188 -18.578 12.047 1 26.95 306 LEU B CA 1
ATOM 4926 C C . LEU B 1 306 ? 17.359 -19.578 13.195 1 26.95 306 LEU B C 1
ATOM 4928 O O . LEU B 1 306 ? 18.453 -20.047 13.469 1 26.95 306 LEU B O 1
ATOM 4932 N N . GLU B 1 307 ? 16.281 -19.703 13.914 1 27.53 307 GLU B N 1
ATOM 4933 C CA . GLU B 1 307 ? 16.625 -20.469 15.109 1 27.53 307 GLU B CA 1
ATOM 4934 C C . GLU B 1 307 ? 16.766 -21.953 14.805 1 27.53 307 GLU B C 1
ATOM 4936 O O . GLU B 1 307 ? 17.438 -22.688 15.531 1 27.53 307 GLU B O 1
ATOM 4941 N N . ARG B 1 308 ? 16 -22.391 13.734 1 28.08 308 ARG B N 1
ATOM 4942 C CA . ARG B 1 308 ? 16.047 -23.844 13.695 1 28.08 308 ARG B CA 1
ATOM 4943 C C . ARG B 1 308 ? 17.328 -24.344 13.055 1 28.08 308 ARG B C 1
ATOM 4945 O O . ARG B 1 308 ? 17.531 -25.562 12.922 1 28.08 308 ARG B O 1
ATOM 4952 N N . ARG B 1 309 ? 18.156 -23.453 12.461 1 28.72 309 ARG B N 1
ATOM 4953 C CA . ARG B 1 309 ? 19.406 -24.078 12.07 1 28.72 309 ARG B CA 1
ATOM 4954 C C . ARG B 1 309 ? 20.141 -24.641 13.289 1 28.72 309 ARG B C 1
ATOM 4956 O O . ARG B 1 309 ? 21.188 -25.281 13.148 1 28.72 309 ARG B O 1
ATOM 4963 N N . LYS B 1 310 ? 19.875 -24.078 14.508 1 29.78 310 LYS B N 1
ATOM 4964 C CA . LYS B 1 310 ? 20.75 -24.594 15.555 1 29.78 310 LYS B CA 1
ATOM 4965 C C . LYS B 1 310 ? 20.469 -26.062 15.82 1 29.78 310 LYS B C 1
ATOM 4967 O O . LYS B 1 310 ? 21.203 -26.734 16.547 1 29.78 310 LYS B O 1
ATOM 4972 N N . VAL B 1 311 ? 19.312 -26.438 15.5 1 28.69 311 VAL B N 1
ATOM 4973 C CA . VAL B 1 311 ? 19.172 -27.766 16.078 1 28.69 311 VAL B CA 1
ATOM 4974 C C . VAL B 1 311 ? 20.062 -28.75 15.305 1 28.69 311 VAL B C 1
ATOM 4976 O O . VAL B 1 311 ? 20.578 -29.703 15.883 1 28.69 311 VAL B O 1
ATOM 4979 N N . MET B 1 312 ? 20.109 -28.656 13.953 1 25.95 312 MET B N 1
ATOM 4980 C CA . MET B 1 312 ? 20.734 -29.875 13.461 1 25.95 312 MET B CA 1
ATOM 4981 C C . MET B 1 312 ? 22.25 -29.781 13.508 1 25.95 312 MET B C 1
ATOM 4983 O O . MET B 1 312 ? 22.953 -30.703 13.062 1 25.95 312 MET B O 1
ATOM 4987 N N . LEU B 1 313 ? 22.781 -28.484 13.68 1 25.59 313 LEU B N 1
ATOM 4988 C CA . LEU B 1 313 ? 24.219 -28.672 13.633 1 25.59 313 LEU B CA 1
ATOM 4989 C C . LEU B 1 313 ? 24.703 -29.406 14.875 1 25.59 313 LEU B C 1
ATOM 4991 O O . LEU B 1 313 ? 24.297 -29.094 15.992 1 25.59 313 LEU B O 1
ATOM 4995 N N . PRO B 1 314 ? 25.219 -30.578 14.719 1 25.73 314 PRO B N 1
ATOM 4996 C CA . PRO B 1 314 ? 25.906 -31.188 15.859 1 25.73 314 PRO B CA 1
ATOM 4997 C C . PRO B 1 314 ? 26.844 -30.203 16.562 1 25.73 314 PRO B C 1
ATOM 4999 O O . PRO B 1 314 ? 27.328 -29.25 15.938 1 25.73 314 PRO B O 1
ATOM 5002 N N . LYS B 1 315 ? 26.781 -30.078 17.859 1 28.16 315 LYS B N 1
ATOM 5003 C CA . LYS B 1 315 ? 27.688 -29.422 18.797 1 28.16 315 LYS B CA 1
ATOM 5004 C C . LYS B 1 315 ? 29.141 -29.641 18.375 1 28.16 315 LYS B C 1
ATOM 5006 O O . LYS B 1 315 ? 29.719 -30.703 18.609 1 28.16 315 LYS B O 1
ATOM 5011 N N . ALA B 1 316 ? 29.516 -29.375 17.109 1 25.86 316 ALA B N 1
ATOM 5012 C CA . ALA B 1 316 ? 30.969 -29.516 17.125 1 25.86 316 ALA B CA 1
ATOM 5013 C C . ALA B 1 316 ? 31.594 -28.688 18.25 1 25.86 316 ALA B C 1
ATOM 5015 O O . ALA B 1 316 ? 31 -27.719 18.719 1 25.86 316 ALA B O 1
ATOM 5016 N N . ASN B 1 317 ? 32.844 -28.922 18.719 1 26.5 317 ASN B N 1
ATOM 5017 C CA . ASN B 1 317 ? 33.75 -28.562 19.812 1 26.5 317 ASN B CA 1
ATOM 5018 C C . ASN B 1 317 ? 33.906 -27.047 19.906 1 26.5 317 ASN B C 1
ATOM 5020 O O . ASN B 1 317 ? 33.875 -26.344 18.891 1 26.5 317 ASN B O 1
ATOM 5024 N N . SER B 1 318 ? 33.906 -26.469 21.125 1 24.97 318 SER B N 1
ATOM 5025 C CA . SER B 1 318 ? 33.969 -25.234 21.891 1 24.97 318 SER B CA 1
ATOM 5026 C C . SER B 1 318 ? 35.188 -24.391 21.453 1 24.97 318 SER B C 1
ATOM 5028 O O . SER B 1 318 ? 36.094 -24.172 22.234 1 24.97 318 SER B O 1
ATOM 5030 N N . LEU B 1 319 ? 35.594 -24.297 20.141 1 25.2 319 LEU B N 1
ATOM 5031 C CA . LEU B 1 319 ? 36.781 -23.453 20.312 1 25.2 319 LEU B CA 1
ATOM 5032 C C . LEU B 1 319 ? 36.406 -22.125 20.953 1 25.2 319 LEU B C 1
ATOM 5034 O O . LEU B 1 319 ? 35.281 -21.625 20.766 1 25.2 319 LEU B O 1
ATOM 5038 N N . PRO B 1 320 ? 37.094 -21.531 21.969 1 25.25 320 PRO B N 1
ATOM 5039 C CA . PRO B 1 320 ? 36.938 -20.406 22.906 1 25.25 320 PRO B CA 1
ATOM 5040 C C . PRO B 1 320 ? 36.656 -19.094 22.188 1 25.25 320 PRO B C 1
ATOM 5042 O O . PRO B 1 320 ? 37.531 -18.547 21.516 1 25.25 320 PRO B O 1
ATOM 5045 N N . GLY B 1 321 ? 35.656 -19.172 21.266 1 21.69 321 GLY B N 1
ATOM 5046 C CA . GLY B 1 321 ? 35.562 -18.031 20.359 1 21.69 321 GLY B CA 1
ATOM 5047 C C . GLY B 1 321 ? 35.312 -16.719 21.078 1 21.69 321 GLY B C 1
ATOM 5048 O O . GLY B 1 321 ? 34.812 -16.719 22.219 1 21.69 321 GLY B O 1
ATOM 5049 N N . HIS B 1 322 ? 35.812 -15.609 20.594 1 23.09 322 HIS B N 1
ATOM 5050 C CA . HIS B 1 322 ? 35.875 -14.203 21 1 23.09 322 HIS B CA 1
ATOM 5051 C C . HIS B 1 322 ? 34.469 -13.641 21.219 1 23.09 322 HIS B C 1
ATOM 5053 O O . HIS B 1 322 ? 33.5 -14.078 20.578 1 23.09 322 HIS B O 1
ATOM 5059 N N . THR B 1 323 ? 34.219 -12.797 22.219 1 20.02 323 THR B N 1
ATOM 5060 C CA . THR B 1 323 ? 33.219 -12.078 23.016 1 20.02 323 THR B CA 1
ATOM 5061 C C . THR B 1 323 ? 32.344 -11.211 22.125 1 20.02 323 THR B C 1
ATOM 5063 O O . THR B 1 323 ? 32.781 -10.172 21.609 1 20.02 323 THR B O 1
ATOM 5066 N N . ALA B 1 324 ? 31.703 -11.711 21.109 1 22.72 324 ALA B N 1
ATOM 5067 C CA . ALA B 1 324 ? 30.938 -10.781 20.281 1 22.72 324 ALA B CA 1
ATOM 5068 C C . ALA B 1 324 ? 29.922 -10.023 21.109 1 22.72 324 ALA B C 1
ATOM 5070 O O . ALA B 1 324 ? 29.375 -10.555 22.078 1 22.72 324 ALA B O 1
ATOM 5071 N N . GLY B 1 325 ? 29.703 -8.766 20.969 1 18.95 325 GLY B N 1
ATOM 5072 C CA . GLY B 1 325 ? 28.891 -7.703 21.531 1 18.95 325 GLY B CA 1
ATOM 5073 C C . GLY B 1 325 ? 27.406 -7.996 21.469 1 18.95 325 GLY B C 1
ATOM 5074 O O . GLY B 1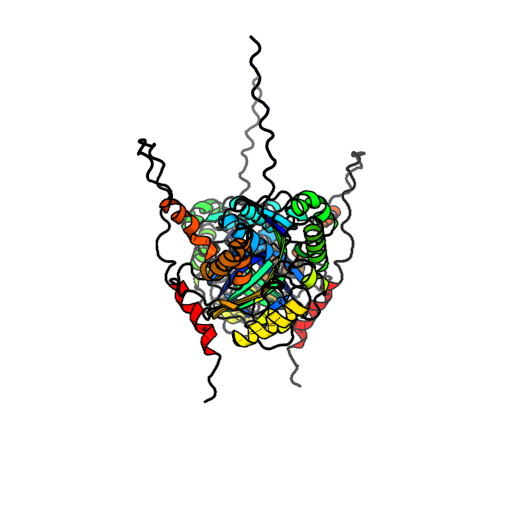 325 ? 26.953 -8.742 20.594 1 18.95 325 GLY B O 1
ATOM 5075 N N . LYS B 1 326 ? 26.547 -7.809 22.531 1 21.73 326 LYS B N 1
ATOM 5076 C CA . LYS B 1 326 ? 25.203 -8.055 23.062 1 21.73 326 LYS B CA 1
ATOM 5077 C C . LYS B 1 326 ? 24.141 -7.512 22.109 1 21.73 326 LYS B C 1
ATOM 5079 O O . LYS B 1 326 ? 23.969 -6.297 21.984 1 21.73 326 LYS B O 1
ATOM 5084 N N . LEU B 1 327 ? 23.891 -7.949 20.953 1 18.69 327 LEU B N 1
ATOM 5085 C CA . LEU B 1 327 ? 22.703 -7.461 20.25 1 18.69 327 LEU B CA 1
ATOM 5086 C C . LEU B 1 327 ? 21.438 -7.707 21.062 1 18.69 327 LEU B C 1
ATOM 5088 O O . LEU B 1 327 ? 21.266 -8.789 21.625 1 18.69 327 LEU B O 1
ATOM 5092 N N . ALA B 1 328 ? 20.672 -6.629 21.453 1 19.77 328 ALA B N 1
ATOM 5093 C CA . ALA B 1 328 ? 19.469 -6.512 22.281 1 19.77 328 ALA B CA 1
ATOM 5094 C C . ALA B 1 328 ? 18.375 -7.461 21.812 1 19.77 328 ALA B C 1
ATOM 5096 O O . ALA B 1 328 ? 18.141 -7.59 20.609 1 19.77 328 ALA B O 1
ATOM 5097 N N . GLU B 1 329 ? 17.875 -8.461 22.547 1 20.55 329 GLU B N 1
ATOM 5098 C CA . GLU B 1 329 ? 16.938 -9.57 22.422 1 20.55 329 GLU B CA 1
ATOM 5099 C C . GLU B 1 329 ? 15.508 -9.055 22.234 1 20.55 329 GLU B C 1
ATOM 5101 O O . GLU B 1 329 ? 15 -8.289 23.047 1 20.55 329 GLU B O 1
ATOM 5106 N N . PRO B 1 330 ? 15.031 -8.695 21.047 1 22 330 PRO B N 1
ATOM 5107 C CA . PRO B 1 330 ? 13.641 -8.266 20.891 1 22 330 PRO B CA 1
ATOM 5108 C C . PRO B 1 330 ? 12.641 -9.242 21.5 1 22 330 PRO B C 1
ATOM 5110 O O . PRO B 1 330 ? 12.734 -10.453 21.266 1 22 330 PRO B O 1
ATOM 5113 N N . GLY B 1 331 ? 12.156 -9.094 22.781 1 19.59 331 GLY B N 1
ATOM 5114 C CA . GLY B 1 331 ? 11.289 -9.883 23.625 1 19.59 331 GLY B CA 1
ATOM 5115 C C . GLY B 1 331 ? 10.031 -10.359 22.922 1 19.59 331 GLY B C 1
ATOM 5116 O O . GLY B 1 331 ? 9.734 -9.922 21.812 1 19.59 331 GLY B O 1
ATOM 5117 N N . THR B 1 332 ? 8.914 -11.086 23.75 1 21.27 332 THR B N 1
ATOM 5118 C CA . THR B 1 332 ? 7.863 -12.094 23.859 1 21.27 332 THR B CA 1
ATOM 5119 C C . THR B 1 332 ? 6.543 -11.562 23.297 1 21.27 332 THR B C 1
ATOM 5121 O O . THR B 1 332 ? 5.543 -12.281 23.266 1 21.27 332 THR B O 1
ATOM 5124 N N . ALA B 1 333 ? 6.293 -10.336 23.188 1 20.59 333 ALA B N 1
ATOM 5125 C CA . ALA B 1 333 ? 4.895 -9.93 23.219 1 20.59 333 ALA B CA 1
ATOM 5126 C C . ALA B 1 333 ? 4.152 -10.406 21.984 1 20.59 333 ALA B C 1
ATOM 5128 O O . ALA B 1 333 ? 2.928 -10.289 21.891 1 20.59 333 ALA B O 1
ATOM 5129 N N . CYS B 1 334 ? 4.797 -10.812 20.922 1 20.39 334 CYS B N 1
ATOM 5130 C CA . CYS B 1 334 ? 4.031 -10.977 19.703 1 20.39 334 CYS B CA 1
ATOM 5131 C C . CYS B 1 334 ? 3.295 -12.312 19.688 1 20.39 334 CYS B C 1
ATOM 5133 O O . CYS B 1 334 ? 2.846 -12.773 18.641 1 20.39 334 CYS B O 1
ATOM 5135 N N . GLN B 1 335 ? 3.127 -13.023 20.891 1 20.77 335 GLN B N 1
ATOM 5136 C CA . GLN B 1 335 ? 2.559 -14.367 20.797 1 20.77 335 GLN B CA 1
ATOM 5137 C C . GLN B 1 335 ? 1.068 -14.312 20.469 1 20.77 335 GLN B C 1
ATOM 5139 O O . GLN B 1 335 ? 0.554 -15.172 19.75 1 20.77 335 GLN B O 1
ATOM 5144 N N . SER B 1 336 ? 0.295 -13.461 21.188 1 21.27 336 SER B N 1
ATOM 5145 C CA . SER B 1 336 ? -1.12 -13.727 21.406 1 21.27 336 SER B CA 1
ATOM 5146 C C . SER B 1 336 ? -1.933 -13.547 20.141 1 21.27 336 SER B C 1
ATOM 5148 O O . SER B 1 336 ? -3.057 -14.047 20.031 1 21.27 336 SER B O 1
ATOM 5150 N N . VAL B 1 337 ? -1.531 -12.641 19.312 1 21.69 337 VAL B N 1
ATOM 5151 C CA . VAL B 1 337 ? -2.594 -12.273 18.375 1 21.69 337 VAL B CA 1
ATOM 5152 C C . VAL B 1 337 ? -2.744 -13.359 17.312 1 21.69 337 VAL B C 1
ATOM 5154 O O . VAL B 1 337 ? -3.541 -13.219 16.391 1 21.69 337 VAL B O 1
ATOM 5157 N N . CYS B 1 338 ? -1.944 -14.422 17.453 1 22.7 338 CYS B N 1
ATOM 5158 C CA . CYS B 1 338 ? -1.967 -15.414 16.375 1 22.7 338 CYS B CA 1
ATOM 5159 C C . CYS B 1 338 ? -3.256 -16.234 16.422 1 22.7 338 CYS B C 1
ATOM 5161 O O . CYS B 1 338 ? -3.564 -16.953 15.469 1 22.7 338 CYS B O 1
ATOM 5163 N N . LEU B 1 339 ? -3.895 -16.391 17.656 1 21.62 339 LEU B N 1
ATOM 5164 C CA . LEU B 1 339 ? -4.875 -17.453 17.812 1 21.62 339 LEU B CA 1
ATOM 5165 C C . LEU B 1 339 ? -6.125 -17.172 16.984 1 21.62 339 LEU B C 1
ATOM 5167 O O . LEU B 1 339 ? -6.727 -18.094 16.438 1 21.62 339 LEU B O 1
ATOM 5171 N N . THR B 1 340 ? -6.605 -15.93 17.141 1 21.41 340 THR B N 1
ATOM 5172 C CA . THR B 1 340 ? -8.055 -15.852 16.969 1 21.41 340 THR B CA 1
ATOM 5173 C C . THR B 1 340 ? -8.422 -15.922 15.484 1 21.41 340 THR B C 1
ATOM 5175 O O . THR B 1 340 ? -9.586 -16.156 15.141 1 21.41 340 THR B O 1
ATOM 5178 N N . LEU B 1 341 ? -7.473 -15.594 14.617 1 22.03 341 LEU B N 1
ATOM 5179 C CA . LEU B 1 341 ? -8.125 -15.438 13.32 1 22.03 341 LEU B CA 1
ATOM 5180 C C . LEU B 1 341 ? -8.414 -16.797 12.688 1 22.03 341 LEU B C 1
ATOM 5182 O O . LEU B 1 341 ? -8.867 -16.859 11.547 1 22.03 341 LEU B O 1
ATOM 5186 N N . THR B 1 342 ? -8.031 -17.891 13.406 1 23.53 342 THR B N 1
ATOM 5187 C CA . THR B 1 342 ? -8.297 -19.188 12.789 1 23.53 342 THR B CA 1
ATOM 5188 C C . THR B 1 342 ? -9.797 -19.469 12.75 1 23.53 342 THR B C 1
ATOM 5190 O O . THR B 1 342 ? -10.297 -20.062 11.789 1 23.53 342 THR B O 1
ATOM 5193 N N . SER B 1 343 ? -10.469 -19.219 13.945 1 22.09 343 SER B N 1
ATOM 5194 C CA . SER B 1 343 ? -11.75 -19.859 14.195 1 22.09 343 SER B CA 1
ATOM 5195 C C . SER B 1 343 ? -12.844 -19.297 13.297 1 22.09 343 SER B C 1
ATOM 5197 O O . SER B 1 343 ? -13.961 -19.812 13.273 1 22.09 343 SER B O 1
ATOM 5199 N N . THR B 1 344 ? -12.648 -18.125 12.805 1 21.95 344 THR B N 1
ATOM 5200 C CA . THR B 1 344 ? -13.945 -17.609 12.367 1 21.95 344 THR B CA 1
ATOM 5201 C C . THR B 1 344 ? -14.367 -18.25 11.047 1 21.95 344 THR B C 1
ATOM 5203 O O . THR B 1 344 ? -15.453 -17.984 10.539 1 21.95 344 THR B O 1
ATOM 5206 N N . TYR B 1 345 ? -13.477 -18.953 10.359 1 21.41 345 TYR B N 1
ATOM 5207 C CA . TYR B 1 345 ? -14.078 -19.391 9.109 1 21.41 345 TYR B CA 1
ATOM 5208 C C . TYR B 1 345 ? -15.078 -20.531 9.352 1 21.41 345 TYR B C 1
ATOM 5210 O O . TYR B 1 345 ? -15.766 -20.953 8.43 1 21.41 345 TYR B O 1
ATOM 5218 N N . SER B 1 346 ? -14.883 -21.266 10.453 1 21.8 346 SER B N 1
ATOM 5219 C CA . SER B 1 346 ? -15.773 -22.422 10.492 1 21.8 346 SER B CA 1
ATOM 5220 C C . SER B 1 346 ? -17.219 -22 10.68 1 21.8 346 SER B C 1
ATOM 5222 O O . SER B 1 346 ? -18.125 -22.844 10.711 1 21.8 346 SER B O 1
ATOM 5224 N N . LEU B 1 347 ? -17.469 -20.859 11.297 1 22.19 347 LEU B N 1
ATOM 5225 C CA . LEU B 1 347 ? -18.859 -20.719 11.734 1 22.19 347 LEU B CA 1
ATOM 5226 C C . LEU B 1 347 ? -19.797 -20.562 10.547 1 22.19 347 LEU B C 1
ATOM 5228 O O . LEU B 1 347 ? -21 -20.391 10.719 1 22.19 347 LEU B O 1
ATOM 5232 N N . LEU B 1 348 ? -19.312 -20.25 9.383 1 22.25 348 LEU B N 1
ATOM 5233 C CA . LEU B 1 348 ? -20.422 -19.828 8.539 1 22.25 348 LEU B CA 1
ATOM 5234 C C . LEU B 1 348 ? -21.281 -21.016 8.117 1 22.25 348 LEU B C 1
ATOM 5236 O O . LEU B 1 348 ? -22.234 -20.875 7.359 1 22.25 348 LEU B O 1
ATOM 5240 N N . HIS B 1 349 ? -20.781 -22.25 8.094 1 20.45 349 HIS B N 1
ATOM 5241 C CA . HIS B 1 349 ? -21.781 -23.156 7.539 1 20.45 349 HIS B CA 1
ATOM 5242 C C . HIS B 1 349 ? -22.844 -23.5 8.57 1 20.45 349 HIS B C 1
ATOM 5244 O O . HIS B 1 349 ? -22.547 -24.078 9.617 1 20.45 349 HIS B O 1
ATOM 5250 N N . PRO B 1 350 ? -23.844 -22.609 8.844 1 22.45 350 PRO B N 1
ATOM 5251 C CA . PRO B 1 350 ? -24.969 -23.094 9.648 1 22.45 350 PRO B CA 1
ATOM 5252 C C . PRO B 1 350 ? -25.484 -24.453 9.188 1 22.45 350 PRO B C 1
ATOM 5254 O O . PRO B 1 350 ? -25.406 -24.766 7.996 1 22.45 350 PRO B O 1
ATOM 5257 N N . SER B 1 351 ? -25.156 -25.5 9.922 1 19.53 351 SER B N 1
ATOM 5258 C CA . SER B 1 351 ? -25.891 -26.766 9.789 1 19.53 351 SER B CA 1
ATOM 5259 C C . SER B 1 351 ? -27.391 -26.531 9.734 1 19.53 351 SER B C 1
ATOM 5261 O O . SER B 1 351 ? -27.938 -25.812 10.586 1 19.53 351 SER B O 1
ATOM 5263 N N . SER B 1 352 ? -28.078 -26.422 8.609 1 19.89 352 SER B N 1
ATOM 5264 C CA . SER B 1 352 ? -29.5 -26.734 8.508 1 19.89 352 SER B CA 1
ATOM 5265 C C . SER B 1 352 ? -29.859 -27.984 9.297 1 19.89 352 SER B C 1
ATOM 5267 O O . SER B 1 352 ? -29.297 -29.062 9.055 1 19.89 352 SER B O 1
ATOM 5269 N N . SER B 1 353 ? -30.016 -27.906 10.625 1 19.02 353 SER B N 1
ATOM 5270 C CA . SER B 1 353 ? -31.141 -28.734 11.016 1 19.02 353 SER B CA 1
ATOM 5271 C C . SER B 1 353 ? -32.438 -28.172 10.461 1 19.02 353 SER B C 1
ATOM 5273 O O . SER B 1 353 ? -32.656 -26.953 10.461 1 19.02 353 SER B O 1
#

Foldseek 3Di:
DPPPPPPDPPPPVPQFQEEEEWAKEKEWEFEAQDDDDPPDDDDTDDIDIDIDTLRLQLQLQLLVLPTAYEYAAEAEPDPSLVVNLVVCVVSVYDCPRHYYDPPWHGKYWYWYAHLLGDIDIDTDLIGLQVRDDVSCVVCLVSLLPHQEYEYEPSYPLVNRLVSLVSNQVSVHAYEYEDPPAAQPRDLSSLQSHQEYEYEQVNLCSPQVFHDPDLVSLLVSQLSSVVSHHAKYWYAYVQQAIWIAGPVGSGIDGDGQDPPPPPCSQLVSQVVVLVVVQVPPPRSSSSSNSSSRSPPDPPPPPPDDPPVVVVPPDPPDDCPVDDDPDDDDDPDDPVPPSPPNNPPPVPPPPPPDD/DPPPPDPDPPPPVPQFQEEEEWAKEKEWEFEAQDDDDPPDDDDTDDIDIDIDTLRLQLQLQLLVLPTAYEYAAEAEPDPSLVVNLVVCVVSVYDCPRHYYDPPWHHKYWYWYAHLLGDIDIDTDLIGLQVRDPVSCVVCLVSLLPHQEYEYEPSYPLVNRLVSLVSNQVSVHAYEYEDPPADQPRDLSSLQSHQEYEYEQVNLCSPQVFHDPDLVSLLVSQLSSQVSHHAKYWYAYVQQAIWIAGPVGSGIDGDGQDPPPPPCRQLVSQVVVLVVVQVPPPRSSSSSNSSSRSVPDPPPPPVDPPVVVVVPPPPPDDCPVDDDPDDDDDPDDDVPPSPPNNPPPVPPPPPPDD

Solvent-accessible surface area (backbone atoms only — not comparable to full-atom values): 37555 Å² total; per-residue (Å²): 135,79,79,74,72,74,78,77,78,70,76,67,74,78,68,35,43,30,31,25,44,29,14,48,23,40,30,41,38,36,36,22,75,61,78,76,51,88,68,32,76,41,68,30,81,40,68,50,77,46,84,36,30,62,27,41,41,19,42,46,35,21,22,74,71,67,35,45,26,31,41,39,34,24,25,6,72,45,70,65,23,53,51,48,54,51,53,39,46,73,49,60,29,44,58,87,46,49,42,69,36,87,88,32,49,40,10,35,32,45,32,41,33,22,69,74,54,48,35,34,34,38,35,24,54,48,15,16,63,66,46,40,68,68,58,48,59,74,41,37,66,59,44,38,62,13,56,25,38,38,34,39,38,60,27,42,60,67,41,35,48,50,51,40,49,51,19,46,74,49,72,16,43,28,36,34,33,60,43,69,57,50,63,84,58,63,61,62,60,33,52,47,12,48,31,34,41,38,40,44,67,34,44,23,48,56,66,71,43,74,49,88,44,68,69,35,40,32,54,46,40,49,55,48,39,73,54,39,20,39,25,33,36,38,38,48,70,84,60,17,31,29,35,31,25,74,92,46,68,64,62,40,76,44,67,37,67,84,45,70,72,83,61,30,80,56,41,43,34,33,48,54,14,45,55,56,20,74,40,92,80,46,71,58,37,50,6,54,33,45,27,69,59,51,73,52,79,76,70,73,75,74,67,60,73,71,63,61,58,60,68,74,54,71,84,70,82,80,70,87,69,82,86,75,81,84,77,85,76,84,80,78,78,81,61,69,78,66,62,65,54,64,60,57,72,67,64,67,69,72,75,80,124,135,81,80,77,72,75,76,74,78,69,74,67,73,79,68,35,42,29,32,24,44,29,15,49,22,41,28,40,38,35,35,23,74,60,77,78,52,88,68,31,76,43,68,30,83,41,69,51,80,46,85,36,31,59,26,41,42,17,41,47,35,19,21,72,71,67,33,46,26,31,42,40,34,24,25,8,72,44,71,64,22,52,51,47,55,51,50,39,46,73,49,61,30,45,60,88,47,50,42,67,36,84,88,31,48,41,11,34,32,45,32,41,33,23,69,75,58,47,33,36,36,40,35,23,55,47,15,14,63,65,46,41,68,69,58,48,59,74,40,38,67,60,46,39,62,15,54,25,38,38,34,38,37,60,27,41,62,67,41,36,50,50,51,39,51,52,18,45,7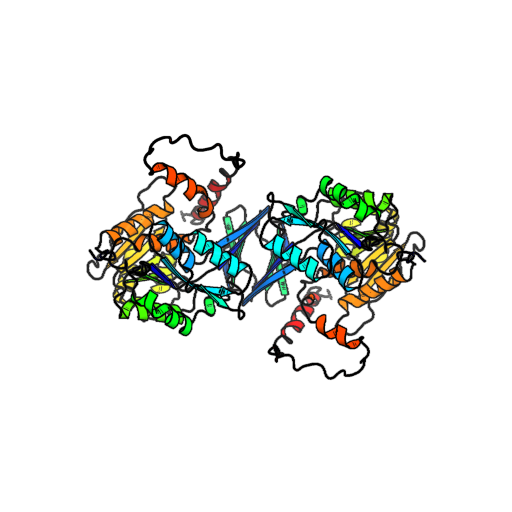6,48,72,15,43,28,36,34,32,59,43,70,57,50,62,84,58,65,62,61,61,33,52,48,12,48,32,32,41,38,39,44,68,36,45,22,49,58,65,74,44,75,49,88,44,67,70,36,40,32,55,46,40,50,55,47,40,74,54,40,21,39,23,34,36,37,38,49,71,84,60,17,31,29,35,32,25,73,92,45,71,66,62,40,75,45,66,36,63,84,44,70,72,83,59,28,79,59,40,38,40,34,46,52,16,44,57,58,19,75,40,92,81,49,66,55,41,52,8,54,38,47,29,68,59,51,73,50,78,75,70,73,72,74,61,73,64,72,60,60,58,59,67,73,52,71,85,68,82,78,72,87,69,81,85,72,82,83,74,83,78,84,79,76,77,83,61,69,78,67,62,66,57,65,62,59,71,65,63,67,68,69,75,83,124

Organism: Felis catus (NCBI:txid9685)

Radius of gyration: 30.8 Å; Cα contacts (8 Å, |Δi|>4): 1447; chains: 2; bounding box: 99×90×53 Å

InterPro domains:
  IPR002139 Ribokinase/fructokinase [PR00990] (20-41)
  IPR002139 Ribokinase/fructokinase [PR00990] (47-66)
  IPR002139 Ribokinase/fructokinase [PR00990] (119-132)
  IPR002139 Ribokinase/fructokinase [PR00990] (188-203)
  IPR002139 Ribokinase/fructokinase [PR00990] (232-243)
  IPR011611 Carbohydrate kinase PfkB [PF00294] (17-265)
  IPR011877 Ribokinase [MF_01987] (16-321)
  IPR011877 Ribokinase [cd01174] (22-265)
  IPR029056 Ribokinase-like [G3DSA:3.40.1190.20] (1-265)
  IPR029056 Ribokinase-like [SSF53613] (17-265)

Nearest PDB structures (foldseek):
  5c3z-assembly1_B  TM=9.057E-01  e=1.095E-47  Homo sapiens
  5bye-assembly1_B  TM=9.000E-01  e=5.128E-47  Homo sapiens
  7agh-assembly1_B  TM=7.606E-01  e=4.216E-22  Escherichia coli K-12
  7vtd-assembly2_C  TM=8.064E-01  e=3.219E-20  Escherichia coli
  7agh-assembly2_A  TM=7.724E-01  e=5.108E-21  Escherichia coli K-12